Protein AF-A0A4R8K0I7-F1 (afdb_monomer)

pLDDT: mean 84.01, std 13.94, range [36.56, 98.25]

Secondary structure (DSSP, 8-state):
-TTHHHHHHHHHHHIIIIIGGGT-EEEETTEEEEEETTEEEEEEEEEEEETTEEEEEEEEEEEE-STT--PPPTT---TT--SSSEEEEEEEEETS--HHHHHHIIIIIHHHHHHT-SHHHHHHHHHH-GGGTHHHH-SSHHHHHHHHHHHHHHTT-HHHHHHHHHHHHHHHTT--SHHHHHHHHHHHHHHHHHHHHHHHHHHTTSS--HHHHHHTT----HHHHTTHHHHHHHHHHHHHH---TTTSTTHHHHHHHHHHHHTS--TTHHHH--HHHHHHHHHHH-HHHHHHHHHS-HHHHHHHHHHHHHHHHHHHHHHHHHHHHHTS-GGGS--SHHHHHHHHHHHHHHHT-HHHHHHHHHHTHHHHHHHHHHHHHHHHHTTT-

Foldseek 3Di:
DVLVVVLLVVVVVLCVPQVVVVVWDPPDSFWTWDDDQQKIKIWGWDWDQDPNKIKIKIWIKIFTPAPPGPDDDPPRPDPPPPLQIATLDMDMDIRSPCPVNSVCCRPPVVVVCSCLVALVSLLVVCVVPVVCNCSRGNVPPLSSLLSNLSSCQLQLVPVSSLVSLVVSLVVLVPPPDPSSVVSNVRSVVSNVVSVVVVVVVVVVVPVDDPVVVLLVPQPDDPLCVVCSVLLSQLLVSCLSNVDQCLVVQCVSVLVSSVVSCLVAPAQCPLVSDDLVSNVSSSCSNDVCNVVSLVVDDPVVNVVSSVVNVVSSVLLSLLSVLLVVLVVDDPVPRDDDLVSSLVVQLVVCVVVV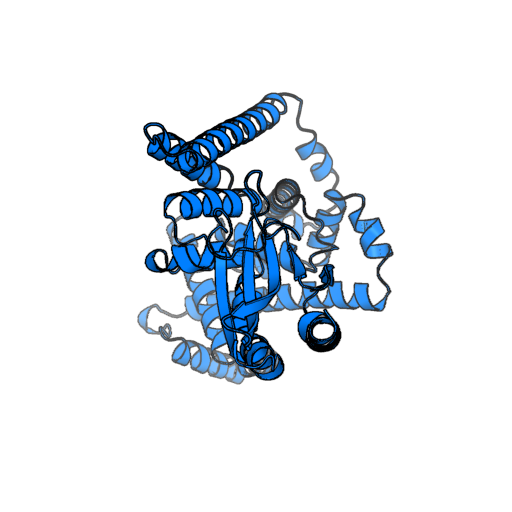VVVSNVVSVVCDSVSSVSSVVSNVSHVVNVVVD

Solvent-accessible surface area (backbone atoms only — not comparable to full-atom values): 20894 Å² total; per-residue (Å²): 115,82,77,51,57,63,52,39,52,52,49,50,54,42,41,65,69,69,35,35,88,73,58,34,41,77,78,46,82,43,32,32,38,28,78,43,78,51,31,34,37,35,45,36,55,46,78,48,72,58,93,91,37,40,32,28,32,40,33,35,34,43,20,41,70,53,100,65,54,46,55,77,47,100,84,57,84,56,92,83,65,60,70,44,21,23,76,74,45,76,36,69,28,80,73,50,56,54,65,62,34,53,50,47,37,61,76,61,49,42,60,58,54,57,65,50,56,39,38,62,50,41,50,55,48,30,71,76,39,60,93,55,27,43,70,72,34,11,77,49,72,66,37,19,43,45,43,48,17,47,31,30,41,56,74,51,41,48,72,61,13,40,52,34,17,51,51,44,22,62,76,21,69,80,46,85,49,70,64,42,39,52,53,18,52,50,23,47,52,48,42,52,50,53,49,50,49,52,47,53,56,52,62,52,66,74,49,80,71,59,71,59,60,62,55,79,68,58,90,63,53,82,71,46,52,80,39,45,69,59,54,54,48,42,48,51,48,45,62,63,53,71,61,60,56,77,81,56,45,50,58,57,53,52,53,47,49,51,62,54,38,73,77,64,41,52,92,69,50,52,75,58,62,50,65,68,58,51,52,55,52,50,44,72,70,34,76,61,42,55,58,50,52,68,67,40,54,74,65,59,42,50,50,45,50,50,53,41,45,49,57,46,51,50,50,30,47,28,46,51,53,16,52,57,48,65,70,40,57,81,92,70,43,64,86,46,47,66,48,38,38,56,49,49,46,54,52,23,62,78,67,69,38,57,74,60,35,56,52,40,61,74,51,39,63,59,45,24,49,50,20,53,52,39,34,54,48,43,56,56,43,70,74,77,111

Structure (mmCIF, N/CA/C/O backbone):
data_AF-A0A4R8K0I7-F1
#
_entry.id   AF-A0A4R8K0I7-F1
#
loop_
_atom_site.group_PDB
_atom_site.id
_atom_site.type_symbol
_atom_site.label_atom_id
_atom_site.label_alt_id
_atom_site.label_comp_id
_atom_site.label_asym_id
_atom_site.label_entity_id
_atom_site.label_seq_id
_atom_site.pdbx_PDB_ins_code
_atom_site.Cartn_x
_atom_site.Cartn_y
_atom_site.Cartn_z
_atom_site.occupancy
_atom_site.B_iso_or_equiv
_atom_site.auth_seq_id
_atom_site.auth_comp_id
_atom_site.auth_asym_id
_atom_site.auth_atom_id
_atom_site.pdbx_PDB_model_num
ATOM 1 N N . MET A 1 1 ? 31.814 -2.895 -28.040 1.00 58.69 1 MET A N 1
ATOM 2 C CA . MET A 1 1 ? 30.416 -3.329 -28.285 1.00 58.69 1 MET A CA 1
ATOM 3 C C . MET A 1 1 ? 30.218 -4.837 -28.168 1.00 58.69 1 MET A C 1
ATOM 5 O O . MET A 1 1 ? 29.207 -5.233 -27.609 1.00 58.69 1 MET A O 1
ATOM 9 N N . GLU A 1 2 ? 31.138 -5.688 -28.639 1.00 65.88 2 GLU A N 1
ATOM 10 C CA . GLU A 1 2 ? 30.948 -7.155 -28.600 1.00 65.88 2 GLU A CA 1
ATOM 11 C C . GLU A 1 2 ? 30.754 -7.736 -27.183 1.00 65.88 2 GLU A C 1
ATOM 13 O O . GLU A 1 2 ? 29.979 -8.673 -27.011 1.00 65.88 2 GLU A O 1
ATOM 18 N N . LEU A 1 3 ? 31.350 -7.120 -26.154 1.00 66.12 3 LEU A N 1
ATOM 19 C CA . LEU A 1 3 ? 31.204 -7.534 -24.749 1.00 66.12 3 LEU A CA 1
ATOM 20 C C . LEU A 1 3 ? 29.861 -7.151 -24.093 1.00 66.12 3 LEU A C 1
ATOM 22 O O . LEU A 1 3 ? 29.540 -7.685 -23.037 1.00 66.12 3 LEU A O 1
ATOM 26 N N . LEU A 1 4 ? 29.051 -6.266 -24.693 1.00 77.62 4 LEU A N 1
ATOM 27 C CA . LEU A 1 4 ? 27.760 -5.856 -24.110 1.00 77.62 4 LEU A CA 1
ATOM 28 C C . LEU A 1 4 ? 26.647 -6.885 -24.346 1.00 77.62 4 LEU A C 1
ATOM 30 O O . LEU A 1 4 ? 25.748 -7.034 -23.523 1.00 77.62 4 LEU A O 1
ATOM 34 N N . ASN A 1 5 ? 26.703 -7.616 -25.460 1.00 85.06 5 ASN A N 1
ATOM 35 C CA . ASN A 1 5 ? 25.632 -8.528 -25.863 1.00 85.06 5 ASN A CA 1
ATOM 36 C C . ASN A 1 5 ? 25.419 -9.693 -24.863 1.00 85.06 5 ASN A C 1
ATOM 38 O O . ASN A 1 5 ? 24.269 -9.962 -24.505 1.00 85.06 5 ASN A O 1
ATOM 42 N N . PRO A 1 6 ? 26.471 -10.349 -24.327 1.00 90.25 6 PRO A N 1
ATOM 43 C CA . PRO A 1 6 ? 26.304 -11.375 -23.296 1.00 90.25 6 PRO A CA 1
ATOM 44 C C . PRO A 1 6 ? 25.665 -10.840 -22.007 1.00 90.25 6 PRO A C 1
ATOM 46 O O . PRO A 1 6 ? 24.747 -11.467 -21.482 1.00 90.25 6 PRO A O 1
ATOM 49 N N . THR A 1 7 ? 26.095 -9.671 -21.527 1.00 90.69 7 THR A N 1
ATOM 50 C CA . THR A 1 7 ? 25.579 -9.049 -20.295 1.00 90.69 7 THR A CA 1
ATOM 51 C C . THR A 1 7 ? 24.095 -8.713 -20.415 1.00 90.69 7 THR A C 1
ATOM 53 O O . THR A 1 7 ? 23.308 -9.054 -19.533 1.00 90.69 7 THR A O 1
ATOM 56 N N . LEU A 1 8 ? 23.692 -8.135 -21.550 1.00 92.38 8 LEU A N 1
ATOM 57 C CA . LEU A 1 8 ? 22.292 -7.832 -21.850 1.00 92.38 8 LEU A CA 1
ATOM 58 C C . LEU A 1 8 ? 21.415 -9.090 -21.883 1.00 92.38 8 LEU A C 1
ATOM 60 O O . LEU A 1 8 ? 20.317 -9.098 -21.330 1.00 92.38 8 LEU A O 1
ATOM 64 N N . LYS A 1 9 ? 21.907 -10.181 -22.484 1.00 95.00 9 LYS A N 1
ATOM 65 C CA . LYS A 1 9 ? 21.195 -11.469 -22.500 1.00 95.00 9 LYS A CA 1
ATOM 66 C C . LYS A 1 9 ? 21.040 -12.065 -21.102 1.00 95.00 9 LYS A C 1
ATOM 68 O O . LYS A 1 9 ? 19.982 -12.613 -20.798 1.00 95.00 9 LYS A O 1
ATOM 73 N N . ILE A 1 10 ? 22.068 -11.957 -20.257 1.00 95.62 10 ILE A N 1
ATOM 74 C CA . ILE A 1 10 ? 22.006 -12.415 -18.861 1.00 95.62 10 ILE A CA 1
ATOM 75 C C . ILE A 1 10 ? 20.946 -11.621 -18.096 1.00 95.62 10 ILE A C 1
ATOM 77 O O . ILE A 1 10 ? 20.117 -12.227 -17.420 1.00 95.62 10 ILE A O 1
ATOM 81 N N . PHE A 1 11 ? 20.931 -10.294 -18.239 1.00 95.88 11 PHE A N 1
ATOM 82 C CA . PHE A 1 11 ? 19.947 -9.443 -17.578 1.00 95.88 11 PHE A CA 1
ATOM 83 C C . PHE A 1 11 ? 18.517 -9.728 -18.050 1.00 95.88 11 PHE A C 1
ATOM 85 O O . PHE A 1 11 ? 17.647 -9.974 -17.223 1.00 95.88 11 PHE A O 1
ATOM 92 N N . ALA A 1 12 ? 18.276 -9.813 -19.360 1.00 97.25 12 ALA A N 1
ATOM 93 C CA . ALA A 1 12 ? 16.958 -10.172 -19.888 1.00 97.25 12 ALA A CA 1
ATOM 94 C C . ALA A 1 12 ? 16.492 -11.557 -19.395 1.00 97.25 12 ALA A C 1
ATOM 96 O O . ALA A 1 12 ? 15.339 -11.731 -19.003 1.00 97.25 12 ALA A O 1
ATOM 97 N N . GLY A 1 13 ? 17.397 -12.542 -19.357 1.00 97.62 13 GLY A N 1
ATOM 98 C CA . GLY A 1 13 ? 17.107 -13.869 -18.812 1.00 97.62 13 GLY A CA 1
ATOM 99 C C . GLY A 1 13 ? 16.804 -13.858 -17.311 1.00 97.62 13 GLY A C 1
ATOM 100 O O . GLY A 1 13 ? 15.969 -14.632 -16.853 1.00 97.62 13 GLY A O 1
ATOM 101 N N . TYR A 1 14 ? 17.457 -12.982 -16.548 1.00 97.69 14 TYR A N 1
ATOM 102 C CA . TYR A 1 14 ? 17.151 -12.751 -15.139 1.00 97.69 14 TYR A CA 1
ATOM 103 C C . TYR A 1 14 ? 15.762 -12.138 -14.951 1.00 97.69 14 TYR A C 1
ATOM 105 O O . TYR A 1 14 ? 14.971 -12.672 -14.183 1.00 97.69 14 TYR A O 1
ATOM 113 N N . VAL A 1 15 ? 15.430 -11.085 -15.702 1.00 97.50 15 VAL A N 1
ATOM 114 C CA . VAL A 1 15 ? 14.114 -10.432 -15.631 1.00 97.50 15 VAL A CA 1
ATOM 115 C C . VAL A 1 15 ? 12.999 -11.440 -15.906 1.00 97.50 15 VAL A C 1
ATOM 117 O O . VAL A 1 15 ? 12.065 -11.547 -15.118 1.00 97.50 15 VAL A O 1
ATOM 120 N N . ASN A 1 16 ? 13.137 -12.242 -16.963 1.00 97.38 16 ASN A N 1
ATOM 121 C CA . ASN A 1 16 ? 12.117 -13.216 -17.351 1.00 97.38 16 ASN A CA 1
ATOM 122 C C . ASN A 1 16 ? 11.940 -14.366 -16.349 1.00 97.38 16 ASN A C 1
ATOM 124 O O . ASN A 1 16 ? 10.838 -14.890 -16.232 1.00 97.38 16 ASN A O 1
ATOM 128 N N . ARG A 1 17 ? 13.010 -14.797 -15.668 1.00 97.19 17 ARG A N 1
ATOM 129 C CA . ARG A 1 17 ? 12.948 -15.928 -14.726 1.00 97.19 17 ARG A CA 1
ATOM 130 C C . ARG A 1 17 ? 12.601 -15.502 -13.308 1.00 97.19 17 ARG A C 1
ATOM 132 O O . ARG A 1 17 ? 11.784 -16.153 -12.676 1.00 97.19 17 ARG A O 1
ATOM 139 N N . GLU A 1 18 ? 13.221 -14.430 -12.828 1.00 96.56 18 GLU A N 1
ATOM 140 C CA . GLU A 1 18 ? 13.172 -14.047 -11.416 1.00 96.56 18 GLU A CA 1
ATOM 141 C C . GLU A 1 18 ? 12.197 -12.899 -11.159 1.00 96.56 18 GLU A C 1
ATOM 143 O O . GLU A 1 18 ? 11.492 -12.912 -10.155 1.00 96.56 18 GLU A O 1
ATOM 148 N N . LEU A 1 19 ? 12.132 -11.897 -12.047 1.00 96.94 19 LEU A N 1
ATOM 149 C CA . LEU A 1 19 ? 11.340 -10.687 -11.789 1.00 96.94 19 LEU A CA 1
ATOM 150 C C . LEU A 1 19 ? 9.926 -10.726 -12.384 1.00 96.94 19 LEU A C 1
ATOM 152 O O . LEU A 1 19 ? 9.040 -10.033 -11.882 1.00 96.94 19 LEU A O 1
ATOM 156 N N . ALA A 1 20 ? 9.696 -11.524 -13.429 1.00 96.31 20 ALA A N 1
ATOM 157 C CA . ALA A 1 20 ? 8.406 -11.601 -14.116 1.00 96.31 20 ALA A CA 1
ATOM 158 C C . ALA A 1 20 ? 7.260 -12.024 -13.181 1.00 96.31 20 ALA A C 1
ATOM 160 O O . ALA A 1 20 ? 6.165 -11.476 -13.274 1.00 96.31 20 ALA A O 1
ATOM 161 N N . GLN A 1 21 ? 7.531 -12.915 -12.219 1.00 95.75 21 GLN A N 1
ATOM 162 C CA . GLN A 1 21 ? 6.566 -13.337 -11.191 1.00 95.75 21 GLN A CA 1
ATOM 163 C C . GLN A 1 21 ? 6.090 -12.188 -10.279 1.00 95.75 21 GLN A C 1
ATOM 165 O O . GLN A 1 21 ? 5.072 -12.311 -9.609 1.00 95.75 21 GLN A O 1
ATOM 170 N N . TYR A 1 22 ? 6.812 -11.063 -10.261 1.00 94.44 22 TYR A N 1
ATOM 171 C CA . TYR A 1 22 ? 6.472 -9.861 -9.497 1.00 94.44 22 TYR A CA 1
ATOM 172 C C . TYR A 1 22 ? 6.014 -8.703 -10.395 1.00 94.44 22 TYR A C 1
ATOM 174 O O . TYR A 1 22 ? 6.084 -7.539 -9.985 1.00 94.44 22 TYR A O 1
ATOM 182 N N . ASN A 1 23 ? 5.568 -9.013 -11.618 1.00 95.19 23 ASN A N 1
ATOM 183 C CA . ASN A 1 23 ? 5.068 -8.070 -12.623 1.00 95.19 23 ASN A CA 1
ATOM 184 C C . ASN A 1 23 ? 6.106 -7.064 -13.149 1.00 95.19 23 ASN A C 1
ATOM 186 O O . ASN A 1 23 ? 5.740 -6.004 -13.662 1.00 95.19 23 ASN A O 1
ATOM 190 N N . PHE A 1 24 ? 7.402 -7.371 -13.052 1.00 96.38 24 PHE A N 1
ATOM 191 C CA . PHE A 1 24 ? 8.411 -6.582 -13.758 1.00 96.38 24 PHE A CA 1
ATOM 192 C C . PHE A 1 24 ? 8.428 -6.941 -15.240 1.00 96.38 24 PHE A C 1
ATOM 194 O O . PHE A 1 24 ? 8.442 -8.109 -15.624 1.00 96.38 24 PHE A O 1
ATOM 201 N N . THR A 1 25 ? 8.513 -5.912 -16.072 1.00 94.62 25 THR A N 1
ATOM 202 C CA . THR A 1 25 ? 8.636 -6.028 -17.522 1.00 94.62 25 THR A CA 1
ATOM 203 C C . THR A 1 25 ? 9.883 -5.300 -17.991 1.00 94.62 25 THR A C 1
ATOM 205 O O . THR A 1 25 ? 10.268 -4.270 -17.439 1.00 94.62 25 THR A O 1
ATOM 208 N N . LEU A 1 26 ? 10.546 -5.848 -19.007 1.00 95.19 26 LEU A N 1
ATOM 209 C CA . LEU A 1 26 ? 11.719 -5.219 -19.597 1.00 95.19 26 LEU A CA 1
ATOM 210 C C . LEU A 1 26 ? 11.278 -4.018 -20.453 1.00 95.19 26 LEU A C 1
ATOM 212 O O . LEU A 1 26 ? 10.683 -4.198 -21.513 1.00 95.19 26 LEU A O 1
ATOM 216 N N . ILE A 1 27 ? 11.572 -2.801 -19.994 1.00 92.25 27 ILE A N 1
ATOM 217 C CA . ILE A 1 27 ? 11.232 -1.539 -20.674 1.00 92.25 27 ILE A CA 1
ATOM 218 C C . ILE A 1 27 ? 12.315 -1.149 -21.682 1.00 92.25 27 ILE A C 1
ATOM 220 O O . ILE A 1 27 ? 12.036 -0.604 -22.748 1.00 92.25 27 ILE A O 1
ATOM 224 N N . SER A 1 28 ? 13.570 -1.441 -21.354 1.00 90.81 28 SER A N 1
ATOM 225 C CA . SER A 1 28 ? 14.714 -1.287 -22.250 1.00 90.81 28 SER A CA 1
ATOM 226 C C . SER A 1 28 ? 15.719 -2.408 -21.983 1.00 90.81 28 SER A C 1
ATOM 228 O O . SER A 1 28 ? 15.615 -3.072 -20.953 1.00 90.81 28 SER A O 1
ATOM 230 N N . PRO A 1 29 ? 16.739 -2.615 -22.837 1.00 92.69 29 PRO A N 1
ATOM 231 C CA . PRO A 1 29 ? 17.750 -3.648 -22.603 1.00 92.69 29 PRO A CA 1
ATOM 232 C C . PRO A 1 29 ? 18.436 -3.571 -21.229 1.00 92.69 29 PRO A C 1
ATOM 234 O O . PRO A 1 29 ? 18.967 -4.573 -20.761 1.00 92.69 29 PRO A O 1
ATOM 237 N N . TYR A 1 30 ? 18.412 -2.402 -20.585 1.00 91.25 30 TYR A N 1
ATOM 238 C CA . TYR A 1 30 ? 19.057 -2.145 -19.301 1.00 91.25 30 TYR A CA 1
ATOM 239 C C . TYR A 1 30 ? 18.069 -1.958 -18.151 1.00 91.25 30 TYR A C 1
ATOM 241 O O . TYR A 1 30 ? 18.500 -1.836 -17.011 1.00 91.25 30 TYR A O 1
ATOM 249 N N . LEU A 1 31 ? 16.763 -1.908 -18.418 1.00 92.25 31 LEU A N 1
ATOM 250 C CA . LEU A 1 31 ? 15.778 -1.504 -17.424 1.00 92.25 31 LEU A CA 1
ATOM 251 C C . LEU A 1 31 ? 14.581 -2.445 -17.404 1.00 92.25 31 LEU A C 1
ATOM 253 O O . LEU A 1 31 ? 13.873 -2.568 -18.405 1.00 92.25 31 LEU A O 1
ATOM 257 N N . ALA A 1 32 ? 14.322 -3.033 -16.240 1.00 94.81 32 ALA A N 1
ATOM 258 C CA . ALA A 1 32 ? 13.058 -3.683 -15.936 1.00 94.81 32 ALA A CA 1
ATOM 259 C C . ALA A 1 32 ? 12.262 -2.834 -14.945 1.00 94.81 32 ALA A C 1
ATOM 261 O O . ALA A 1 32 ? 12.813 -2.433 -13.923 1.00 94.81 32 ALA A O 1
ATOM 262 N N . GLU A 1 33 ? 10.982 -2.589 -15.221 1.00 93.81 33 GLU A N 1
ATOM 263 C CA . GLU A 1 33 ? 10.079 -1.857 -14.327 1.00 93.81 33 GLU A CA 1
ATOM 264 C C . GLU A 1 33 ? 8.818 -2.662 -14.020 1.00 93.81 33 GLU A C 1
ATOM 266 O O . GLU A 1 33 ? 8.283 -3.359 -14.885 1.00 93.81 33 GLU A O 1
ATOM 271 N N . ARG A 1 34 ? 8.291 -2.472 -12.812 1.00 93.94 34 ARG A N 1
ATOM 272 C CA . ARG A 1 34 ? 6.885 -2.704 -12.480 1.00 93.94 34 ARG A CA 1
ATOM 273 C C . ARG A 1 34 ? 6.229 -1.390 -12.068 1.00 93.94 34 ARG A C 1
ATOM 275 O O . ARG A 1 34 ? 6.908 -0.455 -11.634 1.00 93.94 34 ARG A O 1
ATOM 282 N N . ARG A 1 35 ? 4.908 -1.312 -12.202 1.00 91.50 35 ARG A N 1
ATOM 283 C CA . ARG A 1 35 ? 4.129 -0.104 -11.907 1.00 91.50 35 ARG A CA 1
ATOM 284 C C . ARG A 1 35 ? 2.991 -0.429 -10.954 1.00 91.50 35 ARG A C 1
ATOM 286 O O . ARG A 1 35 ? 2.333 -1.450 -11.121 1.00 91.50 35 ARG A O 1
ATOM 293 N N . ALA A 1 36 ? 2.764 0.466 -10.008 1.00 87.38 36 ALA A N 1
ATOM 294 C CA . ALA A 1 36 ? 1.598 0.505 -9.141 1.00 87.38 36 ALA A CA 1
ATOM 295 C C . ALA A 1 36 ? 1.078 1.958 -9.085 1.00 87.38 36 ALA A C 1
ATOM 297 O O . ALA A 1 36 ? 1.783 2.881 -9.510 1.00 87.38 36 ALA A O 1
ATOM 298 N N . PRO A 1 37 ? -0.152 2.204 -8.612 1.00 85.69 37 PRO A N 1
ATOM 299 C CA . PRO A 1 37 ? -0.655 3.564 -8.437 1.00 85.69 37 PRO A CA 1
ATOM 300 C C . PRO A 1 37 ? 0.305 4.420 -7.595 1.00 85.69 37 PRO A C 1
ATOM 302 O O . PRO A 1 37 ? 0.719 4.019 -6.508 1.00 85.69 37 PRO A O 1
ATOM 305 N N . GLY A 1 38 ? 0.704 5.578 -8.126 1.00 85.94 38 GLY A N 1
ATOM 306 C CA . GLY A 1 38 ? 1.605 6.526 -7.458 1.00 85.94 38 GLY A CA 1
ATOM 307 C C . GLY A 1 38 ? 3.093 6.154 -7.459 1.00 85.94 38 GLY A C 1
ATOM 308 O O . GLY A 1 38 ? 3.913 6.973 -7.040 1.00 85.94 38 GLY A O 1
ATOM 309 N N . ILE A 1 39 ? 3.480 4.960 -7.928 1.00 91.56 39 ILE A N 1
ATOM 310 C CA . ILE A 1 39 ? 4.868 4.488 -7.835 1.00 91.56 39 ILE A CA 1
ATOM 311 C C . ILE A 1 39 ? 5.291 3.556 -8.981 1.00 91.56 39 ILE A C 1
ATOM 313 O O . ILE A 1 39 ? 4.576 2.657 -9.422 1.00 91.56 39 ILE A O 1
ATOM 317 N N . ARG A 1 40 ? 6.525 3.735 -9.447 1.00 90.81 40 ARG A N 1
ATOM 318 C CA . ARG A 1 40 ? 7.248 2.818 -10.333 1.00 90.81 40 ARG A CA 1
ATOM 319 C C . ARG A 1 40 ? 8.422 2.249 -9.577 1.00 90.81 40 ARG A C 1
ATOM 321 O O . ARG A 1 40 ? 9.108 2.967 -8.858 1.00 90.81 40 ARG A O 1
ATOM 328 N N . GLN A 1 41 ? 8.692 0.975 -9.777 1.00 92.31 41 GLN A N 1
ATOM 329 C CA . GLN A 1 41 ? 9.878 0.349 -9.222 1.00 92.31 41 GLN A CA 1
ATOM 330 C C . GLN A 1 41 ? 10.653 -0.315 -10.327 1.00 92.31 41 GLN A C 1
ATOM 332 O O . GLN A 1 41 ? 10.058 -0.905 -11.230 1.00 92.31 41 GLN A O 1
ATOM 337 N N . GLY A 1 42 ? 11.973 -0.238 -10.253 1.00 92.25 42 GLY A N 1
ATOM 338 C CA . GLY A 1 42 ? 12.804 -0.773 -11.311 1.00 92.25 42 GLY A CA 1
ATOM 339 C C . GLY A 1 42 ? 14.085 -1.413 -10.831 1.00 92.25 42 GLY A C 1
ATOM 340 O O . GLY A 1 42 ? 14.602 -1.132 -9.749 1.00 92.25 42 GLY A O 1
ATOM 341 N N . VAL A 1 43 ? 14.586 -2.289 -11.694 1.00 93.44 43 VAL A N 1
ATOM 342 C CA . VAL A 1 43 ? 15.915 -2.878 -11.625 1.00 93.44 43 VAL A CA 1
ATOM 343 C C . VAL A 1 43 ? 16.675 -2.402 -12.855 1.00 93.44 43 VAL A C 1
ATOM 345 O O . VAL A 1 43 ? 16.271 -2.667 -13.988 1.00 93.44 43 VAL A O 1
ATOM 348 N N . LEU A 1 44 ? 17.761 -1.673 -12.625 1.00 91.75 44 LEU A N 1
ATOM 349 C CA . LEU A 1 44 ? 18.561 -1.014 -13.647 1.00 91.75 44 LEU A CA 1
ATOM 350 C C . LEU A 1 44 ? 19.952 -1.645 -13.725 1.00 91.75 44 LEU A C 1
ATOM 352 O O . LEU A 1 44 ? 20.690 -1.657 -12.740 1.00 91.75 44 LEU A O 1
ATOM 356 N N . LEU A 1 45 ? 20.330 -2.098 -14.914 1.00 92.12 45 LEU A N 1
ATOM 357 C CA . LEU A 1 45 ? 21.676 -2.530 -15.262 1.00 92.12 45 LEU A CA 1
ATOM 358 C C . LEU A 1 45 ? 22.512 -1.333 -15.745 1.00 92.12 45 LEU A C 1
ATOM 360 O O . LEU A 1 45 ? 22.220 -0.737 -16.776 1.00 92.12 45 LEU A O 1
ATOM 364 N N . GLY A 1 46 ? 23.596 -1.029 -15.039 1.00 89.31 46 GLY A N 1
ATOM 365 C CA . GLY A 1 46 ? 24.675 -0.159 -15.501 1.00 89.31 46 GLY A CA 1
ATOM 366 C C . GLY A 1 46 ? 25.852 -0.974 -16.033 1.00 89.31 46 GLY A C 1
ATOM 367 O O . GLY A 1 46 ? 26.213 -2.002 -15.454 1.00 89.31 46 GLY A O 1
ATOM 368 N N . VAL A 1 47 ? 26.457 -0.511 -17.126 1.00 88.12 47 VAL A N 1
ATOM 369 C CA . VAL A 1 47 ? 27.686 -1.081 -17.687 1.00 88.12 47 VAL A CA 1
ATOM 370 C C . VAL A 1 47 ? 28.632 0.064 -18.011 1.00 88.12 47 VAL A C 1
ATOM 372 O O . VAL A 1 47 ? 28.375 0.825 -18.937 1.00 88.12 47 VAL A O 1
ATOM 375 N N . ASP A 1 48 ? 29.734 0.134 -17.277 1.00 86.69 48 ASP A N 1
ATOM 376 C CA . ASP A 1 48 ? 30.762 1.158 -17.428 1.00 86.69 48 ASP A CA 1
ATOM 377 C C . ASP A 1 48 ? 32.103 0.510 -17.781 1.00 86.69 48 ASP A C 1
ATOM 379 O O . ASP A 1 48 ? 32.335 -0.671 -17.512 1.00 86.69 48 ASP A O 1
ATOM 383 N N . VAL A 1 49 ? 33.006 1.276 -18.391 1.00 86.12 49 VAL A N 1
ATOM 384 C CA . VAL A 1 49 ? 34.390 0.847 -18.633 1.00 86.12 49 VAL A CA 1
ATOM 385 C C . VAL A 1 49 ? 35.314 1.820 -17.922 1.00 86.12 49 VAL A C 1
ATOM 387 O O . VAL A 1 49 ? 35.403 2.986 -18.301 1.00 86.12 49 VAL A O 1
ATOM 390 N N . VAL A 1 50 ? 35.998 1.342 -16.886 1.00 86.81 50 VAL A N 1
ATOM 391 C CA . VAL A 1 50 ? 36.913 2.146 -16.071 1.00 86.81 50 VAL A CA 1
ATOM 392 C C . VAL A 1 50 ? 38.307 1.554 -16.202 1.00 86.81 50 VAL A C 1
ATOM 394 O O . VAL A 1 50 ? 38.531 0.416 -15.799 1.00 86.81 50 VAL A O 1
ATOM 397 N N . ALA A 1 51 ? 39.240 2.322 -16.775 1.00 90.19 51 ALA A N 1
ATOM 398 C CA . ALA A 1 51 ? 40.621 1.886 -17.015 1.00 90.19 51 ALA A CA 1
ATOM 399 C C . ALA A 1 51 ? 40.704 0.514 -17.724 1.00 90.19 51 ALA A C 1
ATOM 401 O O . ALA A 1 51 ? 41.377 -0.398 -17.252 1.00 90.19 51 ALA A O 1
ATOM 402 N N . ASP A 1 52 ? 39.960 0.365 -18.827 1.00 88.38 52 ASP A N 1
ATOM 403 C CA . ASP A 1 52 ? 39.838 -0.864 -19.633 1.00 88.38 52 ASP A CA 1
ATOM 404 C C . ASP A 1 52 ? 39.217 -2.079 -18.916 1.00 88.38 52 ASP A C 1
ATOM 406 O O . ASP A 1 52 ? 39.127 -3.167 -19.488 1.00 88.38 52 ASP A O 1
ATOM 410 N N . VAL A 1 53 ? 38.711 -1.903 -17.693 1.00 86.69 53 VAL A N 1
ATOM 411 C CA . VAL A 1 53 ? 37.951 -2.926 -16.970 1.00 86.69 53 VAL A CA 1
ATOM 412 C C . VAL A 1 53 ? 36.460 -2.655 -17.121 1.00 86.69 53 VAL A C 1
ATOM 414 O O . VAL A 1 53 ? 35.977 -1.565 -16.819 1.00 86.69 53 VAL A O 1
ATOM 417 N N . VAL A 1 54 ? 35.713 -3.665 -17.577 1.00 86.50 54 VAL A N 1
ATOM 418 C CA . VAL A 1 54 ? 34.247 -3.604 -17.614 1.00 86.50 54 VAL A CA 1
ATOM 419 C C . VAL A 1 54 ? 33.706 -3.750 -16.194 1.00 86.50 54 VAL A C 1
ATOM 421 O O . VAL A 1 54 ? 33.934 -4.763 -15.523 1.00 86.50 54 VAL A O 1
ATOM 424 N N . CYS A 1 55 ? 32.954 -2.749 -15.764 1.00 88.38 55 CYS A N 1
ATOM 425 C CA . CYS A 1 55 ? 32.238 -2.704 -14.503 1.00 88.38 55 CYS A CA 1
ATOM 426 C C . CYS A 1 55 ? 30.749 -2.868 -14.789 1.00 88.38 55 CYS A C 1
ATOM 428 O O . CYS A 1 55 ? 30.176 -2.136 -15.593 1.00 88.38 55 CYS A O 1
ATOM 430 N N . THR A 1 56 ? 30.106 -3.823 -14.128 1.00 89.50 56 THR A N 1
ATOM 431 C CA . THR A 1 56 ? 28.650 -3.986 -14.205 1.00 89.50 56 THR A CA 1
ATOM 432 C C . THR A 1 56 ? 28.046 -3.677 -12.854 1.00 89.50 56 THR A C 1
ATOM 434 O O . THR A 1 56 ? 28.511 -4.212 -11.846 1.00 89.50 56 THR A O 1
ATOM 437 N N . ALA A 1 57 ? 27.002 -2.859 -12.830 1.00 90.25 57 ALA A N 1
ATOM 438 C CA . ALA A 1 57 ? 26.253 -2.544 -11.627 1.00 90.25 57 ALA A CA 1
ATOM 439 C C . ALA A 1 57 ? 24.771 -2.849 -11.826 1.00 90.25 57 ALA A C 1
ATOM 441 O O . ALA A 1 57 ? 24.234 -2.652 -12.910 1.00 90.25 57 ALA A O 1
ATOM 442 N N . VAL A 1 58 ? 24.098 -3.303 -10.776 1.00 91.12 58 VAL A N 1
ATOM 443 C CA . VAL A 1 58 ? 22.645 -3.435 -10.740 1.00 91.12 58 VAL A CA 1
ATOM 444 C C . VAL A 1 58 ? 22.116 -2.564 -9.621 1.00 91.12 58 VAL A C 1
ATOM 446 O O . VAL A 1 58 ? 22.613 -2.612 -8.495 1.00 91.12 58 VAL A O 1
ATOM 449 N N . ARG A 1 59 ? 21.123 -1.746 -9.944 1.00 89.62 59 ARG A N 1
ATOM 450 C CA . ARG A 1 59 ? 20.506 -0.801 -9.021 1.00 89.62 59 ARG A CA 1
ATOM 451 C C . ARG A 1 59 ? 19.024 -1.083 -8.917 1.00 89.62 59 ARG A C 1
ATOM 453 O O . ARG A 1 59 ? 18.395 -1.426 -9.912 1.00 89.62 59 ARG A O 1
ATOM 460 N N . THR A 1 60 ? 18.481 -0.926 -7.722 1.00 90.50 60 THR A N 1
ATOM 461 C CA . THR A 1 60 ? 17.035 -0.957 -7.489 1.00 90.50 60 THR A CA 1
ATOM 462 C C . THR A 1 60 ? 16.567 0.439 -7.127 1.00 90.50 60 THR A C 1
ATOM 464 O O . THR A 1 60 ? 17.281 1.171 -6.435 1.00 90.50 60 THR A O 1
ATOM 467 N N . TYR A 1 61 ? 15.397 0.829 -7.618 1.00 89.19 61 TYR A N 1
ATOM 468 C CA . TYR A 1 61 ? 14.824 2.130 -7.304 1.00 89.19 61 TYR A CA 1
ATOM 469 C C . TYR A 1 61 ? 13.307 2.075 -7.178 1.00 89.19 61 TYR A C 1
ATOM 471 O O . TYR A 1 61 ? 12.651 1.212 -7.763 1.00 89.19 61 TYR A O 1
ATOM 479 N N . SER A 1 62 ? 12.786 3.067 -6.466 1.00 89.19 62 SER A N 1
ATOM 480 C CA . SER A 1 62 ? 11.380 3.447 -6.392 1.00 89.19 62 SER A CA 1
ATOM 481 C C . SER A 1 62 ? 11.255 4.894 -6.864 1.00 89.19 62 SER A C 1
ATOM 483 O O . SER A 1 62 ? 11.937 5.759 -6.333 1.00 89.19 62 SER A O 1
ATOM 485 N N . ALA A 1 63 ? 10.431 5.180 -7.862 1.00 89.19 63 ALA A N 1
ATOM 486 C CA . ALA A 1 63 ? 10.172 6.528 -8.364 1.00 89.19 63 ALA A CA 1
ATOM 487 C C . ALA A 1 63 ? 8.680 6.837 -8.250 1.00 89.19 63 ALA A C 1
ATOM 489 O O . ALA A 1 63 ? 7.847 5.997 -8.585 1.00 89.19 63 ALA A O 1
ATOM 490 N N . PHE A 1 64 ? 8.333 8.026 -7.774 1.00 89.31 64 PHE A N 1
ATOM 491 C CA . PHE A 1 64 ? 6.943 8.419 -7.570 1.00 89.31 64 PHE A CA 1
ATOM 492 C C . PHE A 1 64 ? 6.363 9.025 -8.849 1.00 89.31 64 PHE A C 1
ATOM 494 O O . PHE A 1 64 ? 6.987 9.878 -9.478 1.00 89.31 64 PHE A O 1
ATOM 501 N N . THR A 1 65 ? 5.163 8.602 -9.250 1.00 87.69 65 THR A N 1
ATOM 502 C CA . THR A 1 65 ? 4.557 8.999 -10.535 1.00 87.69 65 THR A CA 1
ATOM 503 C C . THR A 1 65 ? 3.849 10.353 -10.455 1.00 87.69 65 THR A C 1
ATOM 505 O O . THR A 1 65 ? 2.640 10.452 -10.681 1.00 87.69 65 THR A O 1
ATOM 508 N N . HIS A 1 66 ? 4.591 11.410 -10.137 1.00 86.06 66 HIS A N 1
ATOM 509 C CA . HIS A 1 66 ? 4.110 12.794 -10.174 1.00 86.06 66 HIS A CA 1
ATOM 510 C C . HIS A 1 66 ? 4.797 13.613 -11.274 1.00 86.06 66 HIS A C 1
ATOM 512 O O . HIS A 1 66 ? 5.600 13.125 -12.054 1.00 86.06 66 HIS A O 1
ATOM 518 N N . GLU A 1 67 ? 4.488 14.901 -11.372 1.00 75.69 67 GLU A N 1
ATOM 519 C CA . GLU A 1 67 ? 4.986 15.803 -12.422 1.00 75.69 67 GLU A CA 1
ATOM 520 C C . GLU A 1 67 ? 6.497 16.091 -12.380 1.00 75.69 67 GLU A C 1
ATOM 522 O O . GLU A 1 67 ? 7.017 16.771 -13.261 1.00 75.69 67 GLU A O 1
ATOM 527 N N . LEU A 1 68 ? 7.180 15.604 -11.346 1.00 79.31 68 LEU A N 1
ATOM 528 C CA . LEU A 1 68 ? 8.637 15.654 -11.203 1.00 79.31 68 LEU A CA 1
ATOM 529 C C . LEU A 1 68 ? 9.233 14.243 -11.255 1.00 79.31 68 LEU A C 1
ATOM 531 O O . LEU A 1 68 ? 10.375 14.072 -10.850 1.00 79.31 68 LEU A O 1
ATOM 535 N N . ASP A 1 69 ? 8.452 13.253 -11.703 1.00 74.12 69 ASP A N 1
ATOM 536 C CA . ASP A 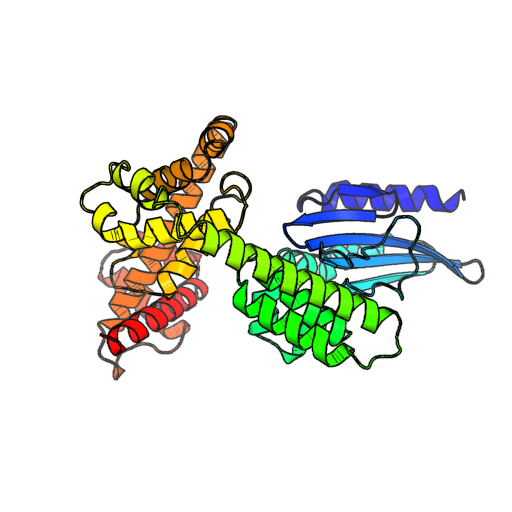1 69 ? 8.911 11.884 -11.890 1.00 74.12 69 ASP A CA 1
ATOM 537 C C . ASP A 1 69 ? 10.122 11.884 -12.825 1.00 74.12 69 ASP A C 1
ATOM 539 O O . ASP A 1 69 ? 10.031 12.155 -14.025 1.00 74.12 69 ASP A O 1
ATOM 543 N N . ASP A 1 70 ? 11.266 11.603 -12.226 1.00 63.38 70 ASP A N 1
ATOM 544 C CA . ASP A 1 70 ? 12.581 11.593 -12.835 1.00 63.38 70 ASP A CA 1
ATOM 545 C C . ASP A 1 70 ? 13.169 10.182 -12.862 1.00 63.38 70 ASP A C 1
ATOM 547 O O . ASP A 1 70 ? 14.376 10.010 -13.049 1.00 63.38 70 ASP A O 1
ATOM 551 N N . GLY A 1 71 ? 12.318 9.163 -12.670 1.00 60.22 71 GLY A N 1
ATOM 552 C CA . GLY A 1 71 ? 12.732 7.774 -12.770 1.00 60.22 71 GLY A CA 1
ATOM 553 C C . GLY A 1 71 ? 13.537 7.561 -14.058 1.00 60.22 71 GLY A C 1
ATOM 554 O O . GLY A 1 71 ? 13.194 8.144 -15.093 1.00 60.22 71 GLY A O 1
ATOM 555 N N . PRO A 1 72 ? 14.609 6.752 -14.012 1.00 59.19 72 PRO A N 1
ATOM 556 C CA . PRO A 1 72 ? 15.642 6.721 -15.037 1.00 59.19 72 PRO A CA 1
ATOM 557 C C . PRO A 1 72 ? 15.050 6.583 -16.442 1.00 59.19 72 PRO A C 1
ATOM 559 O O . PRO A 1 72 ? 14.424 5.577 -16.781 1.00 59.19 72 PRO A O 1
ATOM 562 N N . THR A 1 73 ? 15.265 7.594 -17.285 1.00 56.06 73 THR A N 1
ATOM 563 C CA . THR A 1 73 ? 15.014 7.461 -18.723 1.00 56.06 73 THR A CA 1
ATOM 564 C C . THR A 1 73 ? 16.162 6.678 -19.356 1.00 56.06 73 THR A C 1
ATOM 566 O O . THR A 1 73 ? 17.287 6.693 -18.854 1.00 56.06 73 THR A O 1
ATOM 569 N N . ALA A 1 74 ? 15.918 6.021 -20.496 1.00 43.28 74 ALA A N 1
ATOM 570 C CA . ALA A 1 74 ? 16.954 5.265 -21.214 1.00 43.28 74 ALA A CA 1
ATOM 571 C C . ALA A 1 74 ? 18.199 6.108 -21.588 1.00 43.28 74 ALA A C 1
ATOM 573 O O . ALA A 1 74 ? 19.226 5.547 -21.957 1.00 43.28 74 ALA A O 1
ATOM 574 N N . THR A 1 75 ? 18.111 7.440 -21.489 1.00 44.50 75 THR A N 1
ATOM 575 C CA . THR A 1 75 ? 19.160 8.412 -21.824 1.00 44.50 75 THR A CA 1
ATOM 576 C C . THR A 1 75 ? 19.764 9.163 -20.626 1.00 44.50 75 THR A C 1
ATOM 578 O O . THR A 1 75 ? 20.736 9.878 -20.832 1.00 44.50 75 THR A O 1
ATOM 581 N N . GLN A 1 76 ? 19.238 9.034 -19.398 1.00 48.38 76 GLN A N 1
ATOM 582 C CA . GLN A 1 76 ? 19.692 9.782 -18.198 1.00 48.38 76 GLN A CA 1
ATOM 583 C C . GLN A 1 76 ? 20.329 8.876 -17.127 1.00 48.38 76 GLN A C 1
ATOM 585 O O . GLN A 1 76 ? 20.192 9.097 -15.929 1.00 48.38 76 GLN A O 1
ATOM 590 N N . LEU A 1 77 ? 21.017 7.818 -17.553 1.00 46.53 77 LEU A N 1
ATOM 591 C CA . LEU A 1 77 ? 21.531 6.758 -16.680 1.00 46.53 77 LEU A CA 1
ATOM 592 C C . LEU A 1 77 ? 22.861 7.107 -15.983 1.00 46.53 77 LEU A C 1
ATOM 594 O O . LEU A 1 77 ? 23.765 6.276 -15.947 1.00 46.53 77 LEU A O 1
ATOM 598 N N . GLU A 1 78 ? 22.972 8.295 -15.384 1.00 46.38 78 GLU A N 1
ATOM 599 C CA . GLU A 1 78 ? 24.021 8.589 -14.400 1.00 46.38 78 GLU A CA 1
ATOM 600 C C . GLU A 1 78 ? 23.405 8.715 -13.004 1.00 46.38 78 GLU A C 1
ATOM 602 O O . GLU A 1 78 ? 22.446 9.434 -12.744 1.00 46.38 78 GLU A O 1
ATOM 607 N N . THR A 1 79 ? 23.914 7.904 -12.086 1.00 42.62 79 THR A N 1
ATOM 608 C CA . THR A 1 79 ? 23.204 7.484 -10.871 1.00 42.62 79 THR A CA 1
ATOM 609 C C . THR A 1 79 ? 23.337 8.430 -9.686 1.00 42.62 79 THR A C 1
ATOM 611 O O . THR A 1 79 ? 23.112 8.024 -8.549 1.00 42.62 79 THR A O 1
ATOM 614 N N . SER A 1 80 ? 23.706 9.680 -9.947 1.00 43.53 80 SER A N 1
ATOM 615 C CA . SER A 1 80 ? 23.695 10.770 -8.972 1.00 43.53 80 SER A CA 1
ATOM 616 C C . SER A 1 80 ? 22.415 11.608 -9.012 1.00 43.53 80 SER A C 1
ATOM 618 O O . SER A 1 80 ? 22.161 12.335 -8.057 1.00 43.53 80 SER A O 1
ATOM 620 N N . ASP A 1 81 ? 21.598 11.474 -10.063 1.00 45.03 81 ASP A N 1
ATOM 621 C CA . ASP A 1 81 ? 20.585 12.480 -10.412 1.00 45.03 81 ASP A CA 1
ATOM 622 C C . ASP A 1 81 ? 19.139 11.981 -10.264 1.00 45.03 81 ASP A C 1
ATOM 624 O O . ASP A 1 81 ? 18.223 12.564 -10.838 1.00 45.03 81 ASP A O 1
ATOM 628 N N . VAL A 1 82 ? 18.906 10.925 -9.471 1.00 50.53 82 VAL A N 1
ATOM 629 C CA . VAL A 1 82 ? 17.543 10.606 -9.019 1.00 50.53 82 VAL A CA 1
ATOM 630 C C . VAL A 1 82 ? 17.193 11.584 -7.896 1.00 50.53 82 VAL A C 1
ATOM 632 O O . VAL A 1 82 ? 17.504 11.398 -6.722 1.00 50.53 82 VAL A O 1
ATOM 635 N N . VAL A 1 83 ? 16.615 12.686 -8.323 1.00 55.03 83 VAL A N 1
ATOM 636 C CA . VAL A 1 83 ? 16.155 13.855 -7.603 1.00 55.03 83 VAL A CA 1
ATOM 637 C C . VAL A 1 83 ? 14.785 13.648 -6.931 1.00 55.03 83 VAL A C 1
ATOM 639 O O . VAL A 1 83 ? 14.556 14.237 -5.869 1.00 55.03 83 VAL A O 1
ATOM 642 N N . ALA A 1 84 ? 13.878 12.853 -7.511 1.00 56.22 84 ALA A N 1
ATOM 643 C CA . ALA A 1 84 ? 12.530 12.587 -6.990 1.00 56.22 84 ALA A CA 1
ATOM 644 C C . ALA A 1 84 ? 12.253 11.115 -6.657 1.00 56.22 84 ALA A C 1
ATOM 646 O O . ALA A 1 84 ? 11.362 10.834 -5.859 1.00 56.22 84 ALA A O 1
ATOM 647 N N . GLY A 1 85 ? 13.024 10.170 -7.187 1.00 63.09 85 GLY A N 1
ATOM 648 C CA . GLY A 1 85 ? 13.006 8.776 -6.741 1.00 63.09 85 GLY A CA 1
ATOM 649 C C . GLY A 1 85 ? 13.940 8.462 -5.563 1.00 63.09 85 GLY A C 1
ATOM 650 O O . GLY A 1 85 ? 14.682 9.293 -5.042 1.00 63.09 85 GLY A O 1
ATOM 651 N N . VAL A 1 86 ? 13.922 7.198 -5.154 1.00 75.31 86 VAL A N 1
ATOM 652 C CA . VAL A 1 86 ? 14.754 6.620 -4.104 1.00 75.31 86 VAL A CA 1
ATOM 653 C C . VAL A 1 86 ? 15.506 5.434 -4.669 1.00 75.31 86 VAL A C 1
ATOM 655 O O . VAL A 1 86 ? 14.902 4.476 -5.148 1.00 75.31 86 VAL A O 1
ATOM 658 N N . VAL A 1 87 ? 16.834 5.475 -4.588 1.00 73.38 87 VAL A N 1
ATOM 659 C CA . VAL A 1 87 ? 17.672 4.311 -4.886 1.00 73.38 87 VAL A CA 1
ATOM 660 C C . VAL A 1 87 ? 17.714 3.429 -3.643 1.00 73.38 87 VAL A C 1
ATOM 662 O O . VAL A 1 87 ? 18.304 3.801 -2.631 1.00 73.38 87 VAL A O 1
ATOM 665 N N . SER A 1 88 ? 17.089 2.258 -3.723 1.00 72.56 88 SER A N 1
ATOM 666 C CA . SER A 1 88 ? 17.004 1.310 -2.606 1.00 72.56 88 SER A CA 1
ATOM 667 C C . SER A 1 88 ? 18.293 0.500 -2.431 1.00 72.56 88 SER A C 1
ATOM 669 O O . SER A 1 88 ? 18.591 0.039 -1.334 1.00 72.56 88 SER A O 1
ATOM 671 N N . GLY A 1 89 ? 19.110 0.372 -3.482 1.00 76.69 89 GLY A N 1
ATOM 672 C CA . GLY A 1 89 ? 20.441 -0.223 -3.379 1.00 76.69 89 GLY A CA 1
ATOM 673 C C . GLY A 1 89 ? 21.187 -0.292 -4.708 1.00 76.69 89 GLY A C 1
ATOM 674 O O . GLY A 1 89 ? 20.581 -0.245 -5.779 1.00 76.69 89 GLY A O 1
ATOM 675 N N . SER A 1 90 ? 22.514 -0.412 -4.630 1.00 83.69 90 SER A N 1
ATOM 676 C CA . SER A 1 90 ? 23.418 -0.537 -5.778 1.00 83.69 90 SER A CA 1
ATOM 677 C C . SER A 1 90 ? 24.469 -1.603 -5.500 1.00 83.69 90 SER A C 1
ATOM 679 O O . SER A 1 90 ? 25.149 -1.554 -4.477 1.00 83.69 90 SER A O 1
ATOM 681 N N . LEU A 1 91 ? 24.626 -2.548 -6.424 1.00 87.94 91 LEU A N 1
ATOM 682 C CA . LEU A 1 91 ? 25.555 -3.669 -6.313 1.00 87.94 91 LEU A CA 1
ATOM 683 C C . LEU A 1 91 ? 26.397 -3.764 -7.578 1.00 87.94 91 LEU A C 1
ATOM 685 O O . LEU A 1 91 ? 25.854 -3.783 -8.677 1.00 87.94 91 LEU A O 1
ATOM 689 N N . GLY A 1 92 ? 27.719 -3.807 -7.427 1.00 88.25 92 GLY A N 1
ATOM 690 C CA . GLY A 1 92 ? 28.669 -3.785 -8.537 1.00 88.25 92 GLY A CA 1
ATOM 691 C C . GLY A 1 92 ? 29.575 -5.009 -8.570 1.00 88.25 92 GLY A C 1
ATOM 692 O O . GLY A 1 92 ? 29.824 -5.642 -7.548 1.00 88.25 92 GLY A O 1
ATOM 693 N N . SER A 1 93 ? 30.090 -5.317 -9.755 1.00 89.25 93 SER A N 1
ATOM 694 C CA . SER A 1 93 ? 31.094 -6.352 -9.989 1.00 89.25 93 SER A CA 1
ATOM 695 C C . SER A 1 93 ? 32.145 -5.845 -10.974 1.00 89.25 93 SER A C 1
ATOM 697 O O . SER A 1 93 ? 31.818 -5.198 -11.975 1.00 89.25 93 SER A O 1
ATOM 699 N N . TRP A 1 94 ? 33.408 -6.146 -10.673 1.00 87.50 94 TRP A N 1
ATOM 700 C CA . TRP A 1 94 ? 34.555 -5.873 -11.536 1.00 87.50 94 TRP A CA 1
ATOM 701 C C . TRP A 1 94 ? 34.809 -7.079 -12.442 1.00 87.50 94 TRP A C 1
ATOM 703 O O . TRP A 1 94 ? 34.755 -8.221 -11.991 1.00 87.50 94 TRP A O 1
ATOM 713 N N . GLY A 1 95 ? 35.109 -6.834 -13.718 1.00 80.56 95 GLY A N 1
ATOM 714 C CA . GLY A 1 95 ? 35.377 -7.898 -14.693 1.00 80.56 95 GLY A CA 1
ATOM 715 C C . GLY A 1 95 ? 34.132 -8.425 -15.414 1.00 80.56 95 GLY A C 1
ATOM 716 O O . GLY A 1 95 ? 34.205 -9.447 -16.090 1.00 80.56 95 GLY A O 1
ATOM 717 N N . GLY A 1 96 ? 32.997 -7.729 -15.299 1.00 75.81 96 GLY A N 1
ATOM 718 C CA . GLY A 1 96 ? 31.802 -7.971 -16.110 1.00 75.81 96 GLY A CA 1
ATOM 719 C C . GLY A 1 96 ? 30.940 -9.181 -15.728 1.00 75.81 96 GLY A C 1
ATOM 720 O O . GLY A 1 96 ? 29.967 -9.455 -16.433 1.00 75.81 96 GLY A O 1
ATOM 721 N N . ASP A 1 97 ? 31.242 -9.904 -14.641 1.00 87.88 97 ASP A N 1
ATOM 722 C CA . ASP A 1 97 ? 30.346 -10.965 -14.161 1.00 87.88 97 ASP A CA 1
ATOM 723 C C . ASP A 1 97 ? 29.138 -10.372 -13.427 1.00 87.88 97 ASP A C 1
ATOM 725 O O . ASP A 1 97 ? 29.214 -9.961 -12.265 1.00 87.88 97 ASP A O 1
ATOM 729 N N . LEU A 1 98 ? 28.006 -10.371 -14.127 1.00 91.69 98 LEU A N 1
ATOM 730 C CA . LEU A 1 98 ? 26.729 -9.853 -13.656 1.00 91.69 98 LEU A CA 1
ATOM 7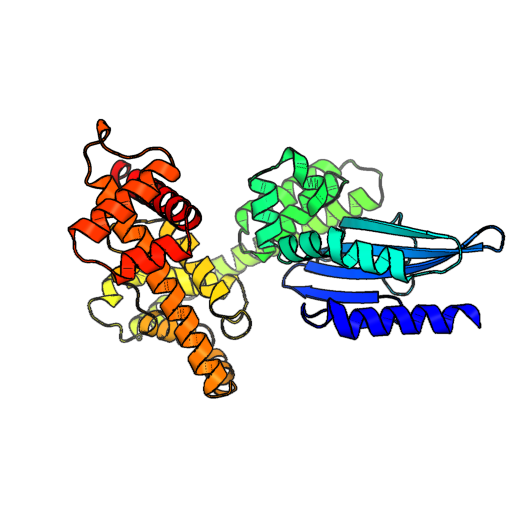31 C C . LEU A 1 98 ? 25.997 -10.815 -12.695 1.00 91.69 98 LEU A C 1
ATOM 733 O O . LEU A 1 98 ? 25.078 -10.400 -11.991 1.00 91.69 98 LEU A O 1
ATOM 737 N N . ARG A 1 99 ? 26.381 -12.098 -12.622 1.00 93.12 99 ARG A N 1
ATOM 738 C CA . ARG A 1 99 ? 25.616 -13.103 -11.857 1.00 93.12 99 ARG A CA 1
ATOM 739 C C . ARG A 1 99 ? 25.609 -12.828 -10.357 1.00 93.12 99 ARG A C 1
ATOM 741 O O . ARG A 1 99 ? 24.570 -12.984 -9.722 1.00 93.12 99 ARG A O 1
ATOM 748 N N . CYS A 1 100 ? 26.749 -12.417 -9.799 1.00 92.50 100 CYS A N 1
ATOM 749 C CA . CYS A 1 100 ? 26.858 -12.123 -8.371 1.00 92.50 100 CYS A CA 1
ATOM 750 C C . CYS A 1 100 ? 25.979 -10.919 -7.964 1.00 92.50 100 CYS A C 1
ATOM 752 O O . CYS A 1 100 ? 25.137 -11.102 -7.082 1.00 92.50 100 CYS A O 1
ATOM 754 N N . PRO A 1 101 ? 26.051 -9.748 -8.640 1.00 92.75 101 PRO A N 1
ATOM 755 C CA . PRO A 1 101 ? 25.120 -8.647 -8.391 1.00 92.75 101 PRO A CA 1
ATOM 756 C C . PRO A 1 101 ? 23.646 -9.038 -8.517 1.00 92.75 101 PRO A C 1
ATOM 758 O O . PRO A 1 101 ? 22.856 -8.669 -7.657 1.00 92.75 101 PRO A O 1
ATOM 761 N N . LEU A 1 102 ? 23.262 -9.810 -9.541 1.00 95.31 102 LEU A N 1
ATOM 762 C CA . LEU A 1 102 ? 21.861 -10.213 -9.724 1.00 95.31 102 LEU A CA 1
ATOM 763 C C . LEU A 1 102 ? 21.357 -11.126 -8.608 1.00 95.31 102 LEU A C 1
ATOM 765 O O . LEU A 1 102 ? 20.254 -10.921 -8.106 1.00 95.31 102 LEU A O 1
ATOM 769 N N . ARG A 1 103 ? 22.178 -12.091 -8.179 1.00 94.50 103 ARG A N 1
ATOM 770 C CA . ARG A 1 103 ? 21.849 -12.938 -7.030 1.00 94.50 103 ARG A CA 1
ATOM 771 C C . ARG A 1 103 ? 21.652 -12.091 -5.774 1.00 94.50 103 ARG A C 1
ATOM 773 O O . ARG A 1 103 ? 20.644 -12.237 -5.098 1.00 94.50 103 ARG A O 1
ATOM 780 N N . MET A 1 104 ? 22.561 -11.156 -5.507 1.00 92.75 104 MET A N 1
ATOM 781 C CA . MET A 1 104 ? 22.437 -10.253 -4.361 1.00 92.75 104 MET A CA 1
ATOM 782 C C . MET A 1 104 ? 21.203 -9.340 -4.454 1.00 92.75 104 MET A C 1
ATOM 784 O O . MET A 1 104 ? 20.565 -9.071 -3.440 1.00 92.75 104 MET A O 1
ATOM 788 N N . VAL A 1 105 ? 20.817 -8.889 -5.653 1.00 92.94 105 VAL A N 1
ATOM 789 C CA . VAL A 1 105 ? 19.544 -8.175 -5.839 1.00 92.94 105 VAL A CA 1
ATOM 790 C C . VAL A 1 105 ? 18.378 -9.069 -5.437 1.00 92.94 105 VAL A C 1
ATOM 792 O O . VAL A 1 105 ? 17.535 -8.615 -4.679 1.00 92.94 105 VAL A O 1
ATOM 795 N N . THR A 1 106 ? 18.349 -10.328 -5.878 1.00 93.69 106 THR A N 1
ATOM 796 C CA . THR A 1 106 ? 17.267 -11.272 -5.538 1.00 93.69 106 THR A CA 1
ATOM 797 C C . THR A 1 106 ? 17.198 -11.555 -4.042 1.00 93.69 106 THR A C 1
ATOM 799 O O . THR A 1 106 ? 16.121 -11.543 -3.459 1.00 93.69 106 THR A O 1
ATOM 802 N N . GLU A 1 107 ? 18.348 -11.797 -3.416 1.00 92.06 107 GLU A N 1
ATOM 803 C CA . GLU A 1 107 ? 18.429 -12.243 -2.023 1.00 92.06 107 GLU A CA 1
ATOM 804 C C . GLU A 1 107 ? 18.288 -11.095 -1.017 1.00 92.06 107 GLU A C 1
ATOM 806 O O . GLU A 1 107 ? 17.842 -11.324 0.103 1.00 92.06 107 GLU A O 1
ATOM 811 N N . SER A 1 108 ? 18.695 -9.871 -1.373 1.00 89.69 108 SER A N 1
ATOM 812 C CA . SER A 1 108 ? 18.805 -8.764 -0.411 1.00 89.69 108 SER A CA 1
ATOM 813 C C . SER A 1 108 ? 17.956 -7.546 -0.750 1.00 89.69 108 SER A C 1
ATOM 815 O O . SER A 1 108 ? 17.340 -6.982 0.145 1.00 89.69 108 SER A O 1
ATOM 817 N N . LEU A 1 109 ? 17.919 -7.110 -2.013 1.00 88.88 109 LEU A N 1
ATOM 818 C CA . LEU A 1 109 ? 17.265 -5.841 -2.372 1.00 88.88 109 LEU A CA 1
ATOM 819 C C . LEU A 1 109 ? 15.821 -6.024 -2.837 1.00 88.88 109 LEU A C 1
ATOM 821 O O . LEU A 1 109 ? 14.977 -5.166 -2.594 1.00 88.88 109 LEU A O 1
ATOM 825 N N . LEU A 1 110 ? 15.530 -7.135 -3.510 1.00 91.06 110 LEU A N 1
ATOM 826 C CA . LEU A 1 110 ? 14.209 -7.432 -4.036 1.00 91.06 110 LEU A CA 1
ATOM 827 C C . LEU A 1 110 ? 13.176 -7.605 -2.915 1.00 91.06 110 LEU A C 1
ATOM 829 O O . LEU A 1 110 ? 12.125 -6.992 -3.049 1.00 91.06 110 LEU A O 1
ATOM 833 N N . PRO A 1 111 ? 13.433 -8.313 -1.795 1.00 91.62 111 PRO A N 1
ATOM 834 C CA . PRO A 1 111 ? 12.458 -8.410 -0.706 1.00 91.62 111 PRO A CA 1
ATOM 835 C C . PRO A 1 111 ? 12.024 -7.041 -0.166 1.00 91.62 111 PRO A C 1
ATOM 837 O O . PRO A 1 111 ? 10.829 -6.804 -0.002 1.00 91.62 111 PRO A O 1
ATOM 840 N N . ASP A 1 112 ? 12.969 -6.116 0.024 1.00 85.31 112 ASP A N 1
ATOM 841 C CA . ASP A 1 112 ? 12.670 -4.746 0.455 1.00 85.31 112 ASP A CA 1
ATOM 842 C C . ASP A 1 112 ? 11.898 -3.972 -0.621 1.00 85.31 112 ASP A C 1
ATOM 844 O O . ASP A 1 112 ? 10.891 -3.329 -0.328 1.00 85.31 112 ASP A O 1
ATOM 848 N N . LEU A 1 113 ? 12.312 -4.074 -1.888 1.00 88.69 113 LEU A N 1
ATOM 849 C CA . LEU A 1 113 ? 11.599 -3.452 -3.006 1.00 88.69 113 LEU A CA 1
ATOM 850 C C . LEU A 1 113 ? 10.153 -3.970 -3.109 1.00 88.69 113 LEU A C 1
ATOM 852 O O . LEU A 1 113 ? 9.230 -3.200 -3.372 1.00 88.69 113 LEU A O 1
ATOM 856 N N . LEU A 1 114 ? 9.944 -5.267 -2.863 1.00 89.56 114 LEU A N 1
ATOM 857 C CA . LEU A 1 114 ? 8.630 -5.899 -2.848 1.00 89.56 114 LEU A CA 1
ATOM 858 C C . LEU A 1 114 ? 7.779 -5.424 -1.671 1.00 89.56 114 LEU A C 1
ATOM 860 O O . LEU A 1 114 ? 6.619 -5.072 -1.888 1.00 89.56 114 LEU A O 1
ATOM 864 N N . ARG A 1 115 ? 8.366 -5.358 -0.470 1.00 87.00 115 ARG A N 1
ATOM 865 C CA . ARG A 1 115 ? 7.709 -4.889 0.757 1.00 87.00 115 ARG A CA 1
ATOM 866 C C . ARG A 1 115 ? 7.150 -3.474 0.607 1.00 87.00 115 ARG A C 1
ATOM 868 O O . ARG A 1 115 ? 6.054 -3.212 1.084 1.00 87.00 115 ARG A O 1
ATOM 875 N N . TYR A 1 116 ? 7.861 -2.593 -0.095 1.00 89.06 116 TYR A N 1
ATOM 876 C CA . TYR A 1 116 ? 7.444 -1.205 -0.336 1.00 89.06 116 TYR A CA 1
ATOM 877 C C . TYR A 1 116 ? 6.897 -0.995 -1.754 1.00 89.06 116 TYR A C 1
ATOM 879 O O . TYR A 1 116 ? 7.113 0.046 -2.371 1.00 89.06 116 TYR A O 1
ATOM 887 N N . GLY A 1 117 ? 6.219 -2.013 -2.295 1.00 87.31 117 GLY A N 1
ATOM 888 C CA . GLY A 1 117 ? 5.700 -2.022 -3.664 1.00 87.31 117 GLY A CA 1
ATOM 889 C C . GLY A 1 117 ? 4.516 -1.098 -3.938 1.00 87.31 117 GLY A C 1
ATOM 890 O O . GLY A 1 117 ? 4.168 -0.900 -5.100 1.00 87.31 117 GLY A O 1
ATOM 891 N N . THR A 1 118 ? 3.899 -0.544 -2.895 1.00 89.88 118 THR A N 1
ATOM 892 C CA . THR A 1 118 ? 2.754 0.365 -2.994 1.00 89.88 118 THR A CA 1
ATOM 893 C C . THR A 1 118 ? 3.005 1.634 -2.187 1.00 89.88 118 THR A C 1
ATOM 895 O O . THR A 1 118 ? 3.752 1.631 -1.206 1.00 89.88 118 THR A O 1
ATOM 898 N N . VAL A 1 119 ? 2.351 2.728 -2.585 1.00 90.44 119 VAL A N 1
ATOM 899 C CA . VAL A 1 119 ? 2.381 3.992 -1.832 1.00 90.44 119 VAL A CA 1
ATOM 900 C C . VAL A 1 119 ? 1.858 3.833 -0.404 1.00 90.44 119 VAL A C 1
ATOM 902 O O . VAL A 1 119 ? 2.350 4.498 0.498 1.00 90.44 119 VAL A O 1
ATOM 905 N N . ASP A 1 120 ? 0.914 2.918 -0.183 1.00 87.50 120 ASP A N 1
ATOM 906 C CA . ASP A 1 120 ? 0.348 2.656 1.137 1.00 87.50 120 ASP A CA 1
ATOM 907 C C . ASP A 1 120 ? 1.364 2.027 2.091 1.00 87.50 120 ASP A C 1
ATOM 909 O O . ASP A 1 120 ? 1.590 2.539 3.184 1.00 87.50 120 ASP A O 1
ATOM 913 N N . ALA A 1 121 ? 2.063 0.983 1.633 1.00 87.25 121 ALA A N 1
ATOM 914 C CA . ALA A 1 121 ? 3.114 0.344 2.417 1.00 87.25 121 ALA A CA 1
ATOM 915 C C . ALA A 1 121 ? 4.240 1.333 2.765 1.00 87.25 121 ALA A C 1
ATOM 917 O O . ALA A 1 121 ? 4.816 1.269 3.850 1.00 87.25 121 ALA A O 1
ATOM 918 N N . ILE A 1 122 ? 4.535 2.272 1.859 1.00 91.19 122 ILE A N 1
ATOM 919 C CA . ILE A 1 122 ? 5.491 3.356 2.108 1.00 91.19 122 ILE A CA 1
ATOM 920 C C . ILE A 1 122 ? 4.969 4.316 3.180 1.00 91.19 122 ILE A C 1
ATOM 922 O O . ILE A 1 122 ? 5.717 4.636 4.102 1.00 91.19 122 ILE A O 1
ATOM 926 N N . VAL A 1 123 ? 3.713 4.767 3.090 1.00 92.50 123 VAL A N 1
ATOM 927 C CA . VAL A 1 123 ? 3.110 5.668 4.088 1.00 92.50 123 VAL A CA 1
ATOM 928 C C . VAL A 1 123 ? 3.092 5.007 5.464 1.00 92.50 123 VAL A C 1
ATOM 930 O O . VAL A 1 123 ? 3.581 5.608 6.417 1.00 92.50 123 VAL A O 1
ATOM 933 N N . ALA A 1 124 ? 2.634 3.756 5.556 1.00 86.31 124 ALA A N 1
ATOM 934 C CA . ALA A 1 124 ? 2.589 3.008 6.808 1.00 86.31 124 ALA A CA 1
ATOM 935 C C . ALA A 1 124 ? 3.978 2.881 7.460 1.00 86.31 124 ALA A C 1
ATOM 937 O O . ALA A 1 124 ? 4.122 3.084 8.666 1.00 86.31 124 ALA A O 1
ATOM 938 N N . GLU A 1 125 ? 5.026 2.598 6.679 1.00 87.75 125 GLU A N 1
ATOM 939 C CA . GLU A 1 125 ? 6.396 2.514 7.200 1.00 87.75 125 GLU A CA 1
ATOM 940 C C . GLU A 1 125 ? 6.931 3.889 7.634 1.00 87.75 125 GLU A C 1
ATOM 942 O O . GLU A 1 125 ? 7.561 4.003 8.687 1.00 87.75 125 GLU A O 1
ATOM 947 N N . VAL A 1 126 ? 6.655 4.950 6.865 1.00 89.69 126 VAL A N 1
ATOM 948 C CA . VAL A 1 126 ? 7.051 6.327 7.204 1.00 89.69 126 VAL A CA 1
ATOM 949 C C . VAL A 1 126 ? 6.377 6.795 8.493 1.00 89.69 126 VAL A C 1
ATOM 951 O O . VAL A 1 126 ? 7.039 7.399 9.335 1.00 89.69 126 VAL A O 1
ATOM 954 N N . GLU A 1 127 ? 5.091 6.504 8.679 1.00 87.94 127 GLU A N 1
ATOM 955 C CA . GLU A 1 127 ? 4.347 6.864 9.889 1.00 87.94 127 GLU A CA 1
ATOM 956 C C . GLU A 1 127 ? 4.802 6.047 11.100 1.00 87.94 127 GLU A C 1
ATOM 958 O O . GLU A 1 127 ? 4.974 6.594 12.191 1.00 87.94 127 GLU A O 1
ATOM 963 N N . ARG A 1 128 ? 5.077 4.753 10.901 1.00 86.06 128 ARG A N 1
ATOM 964 C CA . ARG A 1 128 ? 5.612 3.873 11.943 1.00 86.06 128 ARG A CA 1
ATOM 965 C C . ARG A 1 128 ? 7.027 4.273 12.365 1.00 86.06 128 ARG A C 1
ATOM 967 O O . ARG A 1 128 ? 7.352 4.204 13.551 1.00 86.06 128 ARG A O 1
ATOM 974 N N . TYR A 1 129 ? 7.865 4.704 11.418 1.00 82.00 129 TYR A N 1
ATOM 975 C CA . TYR A 1 129 ? 9.270 5.048 11.651 1.00 82.00 129 TYR A CA 1
ATOM 976 C C . TYR A 1 129 ? 9.703 6.359 10.960 1.00 82.00 129 TYR A C 1
ATOM 978 O O . TYR A 1 129 ? 10.564 6.335 10.067 1.00 82.00 129 TYR A O 1
ATOM 986 N N . PRO A 1 130 ? 9.240 7.536 11.432 1.00 78.38 130 PRO A N 1
ATOM 987 C CA . PRO A 1 130 ? 9.491 8.822 10.767 1.00 78.38 130 PRO A CA 1
ATOM 988 C C . PRO A 1 130 ? 10.976 9.169 10.602 1.00 78.38 130 PRO A C 1
ATOM 990 O O . PRO A 1 130 ? 11.382 9.765 9.607 1.00 78.38 130 PRO A O 1
ATOM 993 N N . GLY A 1 131 ? 11.826 8.741 11.545 1.00 72.25 131 GLY A N 1
ATOM 994 C CA . GLY A 1 131 ? 13.278 8.955 11.484 1.00 72.25 131 GLY A CA 1
ATOM 995 C C . GLY A 1 1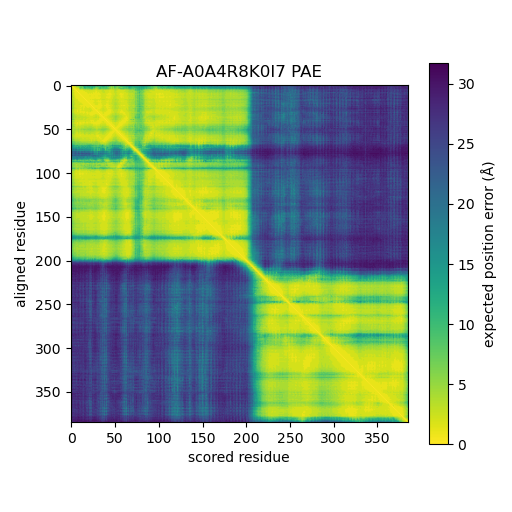31 ? 13.984 8.203 10.347 1.00 72.25 131 GLY A C 1
ATOM 996 O O . GLY A 1 131 ? 15.123 8.523 10.016 1.00 72.25 131 GLY A O 1
ATOM 997 N N . SER A 1 132 ? 13.319 7.218 9.738 1.00 76.81 132 SER A N 1
ATOM 998 C CA . SER A 1 132 ? 13.840 6.426 8.620 1.00 76.81 132 SER A CA 1
ATOM 999 C C . SER A 1 132 ? 13.215 6.785 7.272 1.00 76.81 132 SER A C 1
ATOM 1001 O O . SER A 1 132 ? 13.629 6.240 6.249 1.00 76.81 132 SER A O 1
ATOM 1003 N N . ALA A 1 133 ? 12.282 7.743 7.248 1.00 76.31 133 ALA A N 1
ATOM 1004 C CA . ALA A 1 133 ? 11.477 8.068 6.076 1.00 76.31 133 ALA A CA 1
ATOM 1005 C C . ALA A 1 133 ? 12.322 8.357 4.825 1.00 76.31 133 ALA A C 1
ATOM 1007 O O . ALA A 1 133 ? 11.988 7.913 3.729 1.00 76.31 133 ALA A O 1
ATOM 1008 N N . GLY A 1 134 ? 13.489 8.993 4.983 1.00 77.44 134 GLY A N 1
ATOM 1009 C CA . GLY A 1 134 ? 14.373 9.289 3.855 1.00 77.44 134 GLY A CA 1
ATOM 1010 C C . GLY A 1 134 ? 14.860 8.062 3.064 1.00 77.44 134 GLY A C 1
ATOM 1011 O O . GLY A 1 134 ? 15.277 8.199 1.917 1.00 77.44 134 GLY A O 1
ATOM 1012 N N . ARG A 1 135 ? 14.762 6.850 3.630 1.00 79.44 135 ARG A N 1
ATOM 1013 C CA . ARG A 1 135 ? 15.046 5.585 2.930 1.00 79.44 135 ARG A CA 1
ATOM 1014 C C . ARG A 1 135 ? 13.955 5.151 1.953 1.00 79.44 135 ARG A C 1
ATOM 1016 O O . ARG A 1 135 ? 14.236 4.310 1.108 1.00 79.44 135 ARG A O 1
ATOM 1023 N N . HIS A 1 136 ? 12.740 5.680 2.084 1.00 84.75 136 HIS A N 1
ATOM 1024 C CA . HIS A 1 136 ? 11.567 5.239 1.320 1.00 84.75 136 HIS A CA 1
ATOM 1025 C C . HIS A 1 136 ? 10.981 6.344 0.449 1.00 84.75 136 HIS A C 1
ATOM 1027 O O . HIS A 1 136 ? 10.501 6.058 -0.640 1.00 84.75 136 HIS A O 1
ATOM 1033 N N . ILE A 1 137 ? 11.074 7.598 0.897 1.00 87.50 137 ILE A N 1
ATOM 1034 C CA . ILE A 1 137 ? 10.556 8.775 0.182 1.00 87.50 137 ILE A CA 1
ATOM 1035 C C . ILE A 1 137 ? 11.661 9.722 -0.311 1.00 87.50 137 ILE A C 1
ATOM 1037 O O . ILE A 1 137 ? 11.357 10.705 -0.971 1.00 87.50 137 ILE A O 1
ATOM 1041 N N . GLY A 1 138 ? 12.939 9.419 -0.059 1.00 82.69 138 GLY A N 1
ATOM 1042 C CA . GLY A 1 138 ? 14.088 10.132 -0.633 1.00 82.69 138 GLY A CA 1
ATOM 1043 C C . GLY A 1 138 ? 14.968 10.800 0.417 1.00 82.69 138 GLY A C 1
ATOM 1044 O O . GLY A 1 138 ? 14.503 11.254 1.456 1.00 82.69 138 GLY A O 1
ATOM 1045 N N . SER A 1 139 ? 16.275 10.860 0.163 1.00 74.75 139 SER A N 1
ATOM 1046 C CA . SER A 1 139 ? 17.257 11.360 1.138 1.00 74.75 139 SER A CA 1
ATOM 1047 C C . SER A 1 139 ? 17.241 12.882 1.294 1.00 74.75 139 SER A C 1
ATOM 1049 O O . SER A 1 139 ? 17.627 13.400 2.342 1.00 74.75 139 SER A O 1
ATOM 1051 N N . SER A 1 140 ? 16.782 13.605 0.269 1.00 77.94 140 SER A N 1
ATOM 1052 C CA . SER A 1 140 ? 16.541 15.042 0.349 1.00 77.94 140 SER A CA 1
ATOM 1053 C C . SER A 1 140 ? 15.281 15.291 1.182 1.00 77.94 140 SER A C 1
ATOM 1055 O O . SER A 1 140 ? 14.206 14.861 0.765 1.00 77.94 140 SER A O 1
ATOM 1057 N N . PRO A 1 141 ? 15.349 16.030 2.309 1.00 76.19 141 PRO A N 1
ATOM 1058 C CA . PRO A 1 141 ? 14.166 16.326 3.126 1.00 76.19 141 PRO A CA 1
ATOM 1059 C C . PRO A 1 141 ? 13.038 17.010 2.341 1.00 76.19 141 PRO A C 1
ATOM 1061 O O . PRO A 1 141 ? 11.860 16.887 2.674 1.00 76.19 141 PRO A O 1
ATOM 1064 N N . ILE A 1 142 ? 13.413 17.735 1.287 1.00 76.00 142 ILE A N 1
ATOM 1065 C CA . ILE A 1 142 ? 12.504 18.458 0.404 1.00 76.00 142 ILE A CA 1
ATOM 1066 C C . ILE A 1 142 ? 11.752 17.484 -0.507 1.00 76.00 142 ILE A C 1
ATOM 1068 O O . ILE A 1 142 ? 10.523 17.509 -0.540 1.00 76.00 142 ILE A O 1
ATOM 1072 N N . ALA A 1 143 ? 12.491 16.609 -1.197 1.00 81.38 143 ALA A N 1
ATOM 1073 C CA . ALA A 1 143 ? 11.909 15.567 -2.037 1.00 81.38 143 ALA A CA 1
ATOM 1074 C C . ALA A 1 143 ? 11.058 14.614 -1.192 1.00 81.38 143 ALA A C 1
ATOM 1076 O O . ALA A 1 143 ? 9.923 14.337 -1.549 1.00 81.38 143 ALA A O 1
ATOM 1077 N N . ALA A 1 144 ? 11.550 14.223 -0.012 1.00 86.31 144 ALA A N 1
ATOM 1078 C CA . ALA A 1 144 ? 10.830 13.380 0.934 1.00 86.31 144 ALA A CA 1
ATOM 1079 C C . ALA A 1 144 ? 9.447 13.943 1.274 1.00 86.31 144 ALA A C 1
ATOM 1081 O O . ALA A 1 144 ? 8.444 13.259 1.099 1.00 86.31 144 ALA A O 1
ATOM 1082 N N . THR A 1 145 ? 9.375 15.203 1.707 1.00 90.06 145 THR A N 1
ATOM 1083 C CA . THR A 1 145 ? 8.096 15.819 2.099 1.00 90.06 145 THR A CA 1
ATOM 1084 C C . THR A 1 145 ? 7.119 15.877 0.921 1.00 90.06 145 THR A C 1
ATOM 1086 O O . THR A 1 145 ? 5.944 15.546 1.077 1.00 90.06 145 THR A O 1
ATOM 1089 N N . PHE A 1 146 ? 7.606 16.230 -0.273 1.00 92.12 146 PHE A N 1
ATOM 1090 C CA . PHE A 1 146 ? 6.795 16.246 -1.490 1.00 92.12 146 PHE A CA 1
ATOM 1091 C C . PHE A 1 146 ? 6.304 14.845 -1.887 1.00 92.12 146 PHE A C 1
ATOM 1093 O O . PHE A 1 146 ? 5.133 14.661 -2.217 1.00 92.12 146 PHE A O 1
ATOM 1100 N N . ASN A 1 147 ? 7.185 13.850 -1.830 1.00 91.88 147 ASN A N 1
ATOM 1101 C CA . ASN A 1 147 ? 6.896 12.465 -2.183 1.00 91.88 147 ASN A CA 1
ATOM 1102 C C . ASN A 1 147 ? 5.900 11.835 -1.207 1.00 91.88 147 ASN A C 1
ATOM 1104 O O . ASN A 1 147 ? 4.982 11.138 -1.632 1.00 91.88 147 ASN A O 1
ATOM 1108 N N . LEU A 1 148 ? 6.014 12.139 0.089 1.00 93.69 148 LEU A N 1
ATOM 1109 C CA . LEU A 1 148 ? 5.022 11.741 1.085 1.00 93.69 148 LEU A CA 1
ATOM 1110 C C . LEU A 1 148 ? 3.667 12.401 0.818 1.00 93.69 148 LEU A C 1
ATOM 1112 O O . LEU A 1 148 ? 2.649 11.716 0.849 1.00 93.69 148 LEU A O 1
ATOM 1116 N N . ALA A 1 149 ? 3.648 13.699 0.493 1.00 95.06 149 ALA A N 1
ATOM 1117 C CA . ALA A 1 149 ? 2.422 14.390 0.097 1.00 95.06 149 ALA A CA 1
ATOM 1118 C C . ALA A 1 149 ? 1.764 13.710 -1.112 1.00 95.06 149 ALA A C 1
ATOM 1120 O O . ALA A 1 149 ? 0.553 13.502 -1.119 1.00 95.06 149 ALA A O 1
ATOM 1121 N N . HIS A 1 150 ? 2.566 13.291 -2.094 1.00 94.88 150 HIS A N 1
ATOM 1122 C CA . HIS A 1 150 ? 2.083 12.549 -3.253 1.00 94.88 150 HIS A CA 1
ATOM 1123 C C . HIS A 1 150 ? 1.544 11.162 -2.895 1.00 94.88 150 HIS A C 1
ATOM 1125 O O . HIS A 1 150 ? 0.509 10.754 -3.420 1.00 94.88 150 HIS A O 1
ATOM 1131 N N . CYS A 1 151 ? 2.205 10.439 -1.990 1.00 92.69 151 CYS A N 1
ATOM 1132 C CA . CYS A 1 151 ? 1.716 9.143 -1.527 1.00 92.69 151 CYS A CA 1
ATOM 1133 C C . CYS A 1 151 ? 0.367 9.291 -0.818 1.00 92.69 151 CYS A C 1
ATOM 1135 O O . CYS A 1 151 ? -0.567 8.566 -1.145 1.00 92.69 151 CYS A O 1
ATOM 1137 N N . LEU A 1 152 ? 0.245 10.278 0.078 1.00 91.25 152 LEU A N 1
ATOM 1138 C CA . LEU A 1 152 ? -1.000 10.619 0.771 1.00 91.25 152 LEU A CA 1
ATOM 1139 C C . LEU A 1 152 ? -2.108 11.028 -0.208 1.00 91.25 152 LEU A C 1
ATOM 1141 O O . LEU A 1 152 ? -3.242 10.584 -0.058 1.00 91.25 152 LEU A O 1
ATOM 1145 N N . GLU A 1 153 ? -1.788 11.830 -1.231 1.00 91.81 153 GLU A N 1
ATOM 1146 C CA . GLU A 1 153 ? -2.731 12.182 -2.301 1.00 91.81 153 GLU A CA 1
ATOM 1147 C C . GLU A 1 153 ? -3.209 10.925 -3.036 1.00 91.81 153 GLU A C 1
ATOM 1149 O O . GLU A 1 153 ? -4.409 10.751 -3.234 1.00 91.81 153 GLU A O 1
ATOM 1154 N N . THR A 1 154 ? -2.278 10.034 -3.388 1.00 88.06 154 THR A N 1
ATOM 1155 C CA . THR A 1 154 ? -2.561 8.794 -4.124 1.00 88.06 154 THR A CA 1
ATOM 1156 C C . THR A 1 154 ? -3.488 7.868 -3.339 1.00 88.06 154 THR A C 1
ATOM 1158 O O . THR A 1 154 ? -4.395 7.289 -3.925 1.00 88.06 154 THR A O 1
ATOM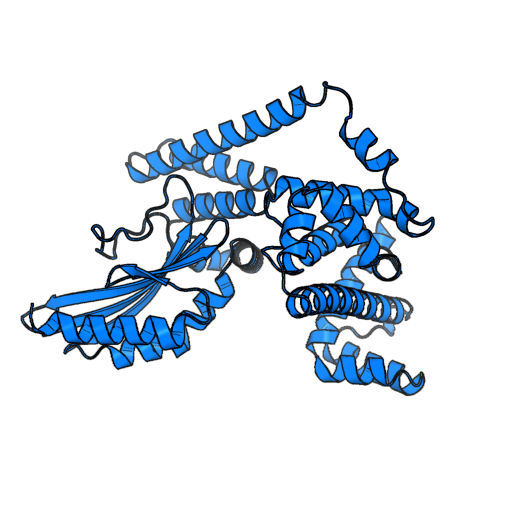 1161 N N . ILE A 1 155 ? -3.318 7.765 -2.018 1.00 87.12 155 ILE A N 1
ATOM 1162 C CA . ILE A 1 155 ? -4.203 6.963 -1.159 1.00 87.12 155 ILE A CA 1
ATOM 1163 C C . ILE A 1 155 ? -5.457 7.715 -0.682 1.00 87.12 155 ILE A C 1
ATOM 1165 O O . ILE A 1 155 ? -6.180 7.236 0.185 1.00 87.12 155 ILE A O 1
ATOM 1169 N N . GLY A 1 156 ? -5.726 8.911 -1.213 1.00 82.94 156 GLY A N 1
ATOM 1170 C CA . GLY A 1 156 ? -6.948 9.663 -0.923 1.00 82.94 156 GLY A CA 1
ATOM 1171 C C . GLY A 1 156 ? -6.941 10.478 0.378 1.00 82.94 156 GLY A C 1
ATOM 1172 O O . GLY A 1 156 ? -7.950 11.110 0.698 1.00 82.94 156 GLY A O 1
ATOM 1173 N N . ARG A 1 157 ? -5.817 10.568 1.101 1.00 85.69 157 ARG A N 1
ATOM 1174 C CA . ARG A 1 157 ? -5.637 11.446 2.278 1.00 85.69 157 ARG A CA 1
ATOM 1175 C C . ARG A 1 157 ? -5.355 12.892 1.853 1.00 85.69 157 ARG A C 1
ATOM 1177 O O . ARG A 1 157 ? -4.323 13.482 2.171 1.00 85.69 157 ARG A O 1
ATOM 1184 N N . LEU A 1 158 ? -6.301 13.478 1.114 1.00 90.56 158 LEU A N 1
ATOM 1185 C CA . LEU A 1 158 ? -6.135 14.765 0.422 1.00 90.56 158 LEU A CA 1
ATOM 1186 C C . LEU A 1 158 ? -5.848 15.939 1.370 1.00 90.56 158 LEU A C 1
ATOM 1188 O O . LEU A 1 158 ? -5.073 16.830 1.023 1.00 90.56 158 LEU A O 1
ATOM 1192 N N . SER A 1 159 ? -6.450 15.946 2.564 1.00 87.06 159 SER A N 1
ATOM 1193 C CA . SER A 1 159 ? -6.208 16.982 3.578 1.00 87.06 159 SER A CA 1
ATOM 1194 C C . SER A 1 159 ? -4.753 16.980 4.048 1.00 87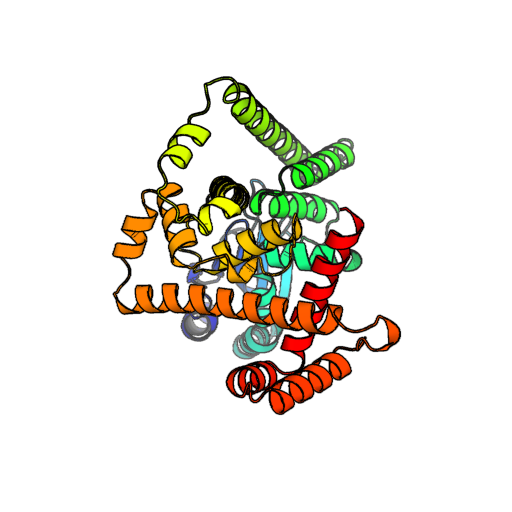.06 159 SER A C 1
ATOM 1196 O O . SER A 1 159 ? -4.115 18.033 4.065 1.00 87.06 159 SER A O 1
ATOM 1198 N N . ASP A 1 160 ? -4.213 15.801 4.356 1.00 89.62 160 ASP A N 1
ATOM 1199 C CA . ASP A 1 160 ? -2.838 15.638 4.834 1.00 89.62 160 ASP A CA 1
ATOM 1200 C C . ASP A 1 160 ? -1.839 15.945 3.713 1.00 89.62 160 ASP A C 1
ATOM 1202 O O . ASP A 1 160 ? -0.888 16.707 3.905 1.00 89.62 160 ASP A O 1
ATOM 1206 N N . ALA A 1 161 ? -2.115 15.448 2.502 1.00 93.38 161 ALA A N 1
ATOM 1207 C CA . ALA A 1 161 ? -1.342 15.767 1.306 1.00 93.38 161 ALA A CA 1
ATOM 1208 C C . ALA A 1 161 ? -1.252 17.283 1.072 1.00 93.38 161 ALA A C 1
ATOM 1210 O O . ALA A 1 161 ? -0.174 17.829 0.836 1.00 93.38 161 ALA A O 1
ATOM 1211 N N . LYS A 1 162 ? -2.378 17.996 1.194 1.00 94.62 162 LYS A N 1
ATOM 1212 C CA . LYS A 1 162 ? -2.445 19.454 1.027 1.00 94.62 162 LYS A CA 1
ATOM 1213 C C . LYS A 1 162 ? -1.600 20.196 2.060 1.00 94.62 162 LYS A C 1
ATOM 1215 O O . LYS A 1 162 ? -0.942 21.170 1.694 1.00 94.62 162 LYS A O 1
ATOM 1220 N N . VAL A 1 163 ? -1.599 19.749 3.319 1.00 94.81 163 VAL A N 1
ATOM 1221 C CA . VAL A 1 163 ? -0.749 20.325 4.376 1.00 94.81 163 VAL A CA 1
ATOM 1222 C C . VAL A 1 163 ? 0.728 20.178 4.012 1.00 94.81 163 VAL A C 1
ATOM 1224 O O . VAL A 1 163 ? 1.455 21.171 4.024 1.00 94.81 163 VAL A O 1
ATOM 1227 N N . LEU A 1 164 ? 1.160 18.982 3.604 1.00 94.38 164 LEU A N 1
ATOM 1228 C CA . LEU A 1 164 ? 2.558 18.737 3.242 1.00 94.38 164 LEU A CA 1
ATOM 1229 C C . LEU A 1 164 ? 2.985 19.465 1.959 1.00 94.38 164 LEU A C 1
ATOM 1231 O O . LEU A 1 164 ? 4.109 19.971 1.878 1.00 94.38 164 LEU A O 1
ATOM 1235 N N . TYR A 1 165 ? 2.100 19.592 0.965 1.00 95.81 165 TYR A N 1
ATOM 1236 C CA . TYR A 1 165 ? 2.385 20.406 -0.218 1.00 95.81 165 TYR A CA 1
ATOM 1237 C C . TYR A 1 165 ? 2.513 21.898 0.124 1.00 95.81 165 TYR A C 1
ATOM 1239 O O . TYR A 1 165 ? 3.412 22.567 -0.388 1.00 95.81 165 TYR A O 1
ATOM 1247 N N . LEU A 1 166 ? 1.668 22.432 1.012 1.00 94.50 166 LEU A N 1
ATOM 1248 C CA . LEU A 1 166 ? 1.798 23.812 1.494 1.00 94.50 166 LEU A CA 1
ATOM 1249 C C . LEU A 1 166 ? 3.115 24.028 2.244 1.00 94.50 166 LEU A C 1
ATOM 1251 O O . LEU A 1 166 ? 3.814 25.007 1.976 1.00 94.50 166 LEU A O 1
ATOM 1255 N N . GLU A 1 167 ? 3.477 23.106 3.139 1.00 91.81 167 GLU A N 1
ATOM 1256 C CA . GLU A 1 167 ? 4.752 23.154 3.855 1.00 91.81 167 GLU A CA 1
ATOM 1257 C C . GLU A 1 167 ? 5.932 23.157 2.874 1.00 91.81 167 GLU A C 1
ATOM 1259 O O . GLU A 1 167 ? 6.825 24.002 2.973 1.00 91.81 167 GLU A O 1
ATOM 1264 N N . THR A 1 168 ? 5.905 22.260 1.885 1.00 90.88 168 THR A N 1
ATOM 1265 C CA . THR A 1 168 ? 6.935 22.172 0.844 1.00 90.88 168 THR A CA 1
ATOM 1266 C C . THR A 1 168 ? 7.049 23.487 0.071 1.00 90.88 168 THR A C 1
ATOM 1268 O O . THR A 1 168 ? 8.147 24.015 -0.094 1.00 90.88 168 THR A O 1
ATOM 127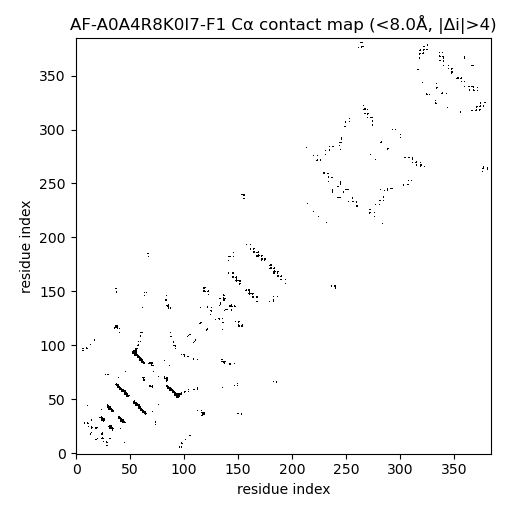1 N N . ALA A 1 169 ? 5.928 24.066 -0.366 1.00 92.19 169 ALA A N 1
ATOM 1272 C CA . ALA A 1 169 ? 5.922 25.330 -1.098 1.00 92.19 169 ALA A CA 1
ATOM 1273 C C . ALA A 1 169 ? 6.502 26.496 -0.278 1.00 92.19 169 ALA A C 1
ATOM 1275 O O . ALA A 1 169 ? 7.302 27.276 -0.801 1.00 92.19 169 ALA A O 1
ATOM 1276 N N . GLU A 1 170 ? 6.132 26.621 1.000 1.00 90.25 170 GLU A N 1
ATOM 1277 C CA . GLU A 1 170 ? 6.598 27.724 1.849 1.00 90.25 170 GLU A CA 1
ATOM 1278 C C . GLU A 1 170 ? 8.069 27.574 2.252 1.00 90.25 170 GLU A C 1
ATOM 1280 O O . GLU A 1 170 ? 8.819 28.550 2.175 1.00 90.25 170 GLU A O 1
ATOM 1285 N N . ARG A 1 171 ? 8.531 26.361 2.591 1.00 87.56 171 ARG A N 1
ATOM 1286 C CA . ARG A 1 171 ? 9.945 26.111 2.937 1.00 87.56 171 ARG A CA 1
ATOM 1287 C C . ARG A 1 171 ? 10.899 26.441 1.788 1.00 87.56 171 ARG A C 1
ATOM 1289 O O . ARG A 1 171 ? 12.035 26.841 2.031 1.00 87.56 171 ARG A O 1
ATOM 1296 N N . LEU A 1 172 ? 10.445 26.299 0.544 1.00 87.00 172 LEU A N 1
ATOM 1297 C CA . LEU A 1 172 ? 11.267 26.472 -0.658 1.00 87.00 172 LEU A CA 1
ATOM 1298 C C . LEU A 1 172 ? 11.125 27.831 -1.336 1.00 87.00 172 LEU A C 1
ATOM 1300 O O . LEU A 1 172 ? 11.865 28.134 -2.270 1.00 87.00 172 LEU A O 1
ATOM 1304 N N . LYS A 1 173 ? 10.220 28.681 -0.851 1.00 82.38 173 LYS A N 1
ATOM 1305 C CA . LYS A 1 173 ? 9.912 30.000 -1.421 1.00 82.38 173 LYS A CA 1
ATOM 1306 C C . LYS A 1 173 ? 11.126 30.923 -1.560 1.00 82.38 173 LYS A C 1
ATOM 1308 O O . LYS A 1 173 ? 11.130 31.803 -2.415 1.00 82.38 173 LYS A O 1
ATOM 1313 N N . GLN A 1 174 ? 12.141 30.726 -0.718 1.00 77.69 174 GLN A N 1
ATOM 1314 C CA . GLN A 1 174 ? 13.376 31.518 -0.686 1.00 77.69 174 GLN A CA 1
ATOM 1315 C C . GLN A 1 174 ? 14.593 30.770 -1.260 1.00 77.69 174 GLN A C 1
ATOM 1317 O O . GLN A 1 174 ? 15.695 31.313 -1.274 1.00 77.69 174 GLN A O 1
ATOM 1322 N N . GLY A 1 175 ? 14.423 29.529 -1.731 1.00 76.19 175 GLY A N 1
ATOM 1323 C CA . GLY A 1 175 ? 15.515 28.737 -2.289 1.00 76.19 175 GLY A CA 1
ATOM 1324 C C . GLY A 1 175 ? 15.998 29.296 -3.630 1.00 76.19 175 GLY A C 1
ATOM 1325 O O . GLY A 1 175 ? 15.215 29.468 -4.561 1.00 76.19 175 GLY A O 1
ATOM 1326 N N . HIS A 1 176 ? 17.303 29.554 -3.754 1.00 76.81 176 HIS A N 1
ATOM 1327 C CA . HIS A 1 176 ? 17.919 29.956 -5.029 1.00 76.81 176 HIS A CA 1
ATOM 1328 C C . HIS A 1 176 ? 18.183 28.769 -5.971 1.00 76.81 176 HIS A C 1
ATOM 1330 O O . HIS A 1 176 ? 18.369 28.955 -7.179 1.00 76.81 176 HIS A O 1
ATOM 1336 N N . ASP A 1 177 ? 18.161 27.553 -5.429 1.00 82.50 177 ASP A N 1
ATOM 1337 C CA . ASP A 1 177 ? 18.353 26.318 -6.176 1.00 82.50 177 ASP A CA 1
ATOM 1338 C C . ASP A 1 177 ? 17.226 26.097 -7.206 1.00 82.50 177 ASP A C 1
ATOM 1340 O O . ASP A 1 177 ? 16.051 26.395 -6.971 1.00 82.50 177 ASP A O 1
ATOM 1344 N N . VAL A 1 178 ? 17.602 25.640 -8.401 1.00 82.44 178 VAL A N 1
ATOM 1345 C CA . VAL A 1 178 ? 16.675 25.388 -9.517 1.00 82.44 178 VAL A CA 1
ATOM 1346 C C . VAL A 1 178 ? 15.710 24.271 -9.144 1.00 82.44 178 VAL A C 1
ATOM 1348 O O . VAL A 1 178 ? 14.513 24.372 -9.414 1.00 82.44 178 VAL A O 1
ATOM 1351 N N . LEU A 1 179 ? 16.216 23.243 -8.468 1.00 79.19 179 LEU A N 1
ATOM 1352 C CA . LEU A 1 179 ? 15.416 22.103 -8.073 1.00 79.19 179 LEU A CA 1
ATOM 1353 C C . LEU A 1 179 ? 14.444 22.447 -6.937 1.00 79.19 179 LEU A C 1
ATOM 1355 O O . LEU A 1 179 ? 13.257 22.132 -7.024 1.00 79.19 179 LEU A O 1
ATOM 1359 N N . ALA A 1 180 ? 14.911 23.157 -5.909 1.00 82.19 180 ALA A N 1
ATOM 1360 C CA . ALA A 1 180 ? 14.040 23.695 -4.863 1.00 82.19 180 ALA A CA 1
ATOM 1361 C C . ALA A 1 180 ? 12.858 24.496 -5.443 1.00 82.19 180 ALA A C 1
ATOM 1363 O O . ALA A 1 180 ? 11.716 24.324 -5.016 1.00 82.19 180 ALA A O 1
ATOM 1364 N N . ARG A 1 181 ? 13.106 25.327 -6.466 1.00 85.50 181 ARG A N 1
ATOM 1365 C CA . ARG A 1 181 ? 12.044 26.070 -7.164 1.00 85.50 181 ARG A CA 1
ATOM 1366 C C . ARG A 1 181 ? 11.079 25.152 -7.912 1.00 85.50 181 ARG A C 1
ATOM 1368 O O . ARG A 1 181 ? 9.874 25.371 -7.834 1.00 85.50 181 ARG A O 1
ATOM 1375 N N . ALA A 1 182 ? 11.575 24.108 -8.576 1.00 86.12 182 ALA A N 1
ATOM 1376 C CA . ALA A 1 182 ? 10.725 23.138 -9.266 1.00 86.12 182 ALA A CA 1
ATOM 1377 C C . ALA A 1 182 ? 9.768 22.412 -8.301 1.00 86.12 182 ALA A C 1
ATOM 1379 O O . ALA A 1 182 ? 8.570 22.327 -8.583 1.00 86.12 182 ALA A O 1
ATOM 1380 N N . TYR A 1 183 ? 10.265 21.973 -7.138 1.00 86.12 183 TYR A N 1
ATOM 1381 C CA . TYR A 1 183 ? 9.438 21.387 -6.076 1.00 86.12 183 TYR A CA 1
ATOM 1382 C C . TYR A 1 183 ? 8.419 22.380 -5.510 1.00 86.12 183 TYR A C 1
ATOM 1384 O O . TYR A 1 183 ? 7.252 22.030 -5.345 1.00 86.12 183 TYR A O 1
ATOM 1392 N N . ALA A 1 184 ? 8.821 23.631 -5.266 1.00 89.44 184 ALA A N 1
ATOM 1393 C CA . ALA A 1 184 ? 7.910 24.668 -4.783 1.00 89.44 184 ALA A CA 1
ATOM 1394 C C . ALA A 1 184 ? 6.768 24.935 -5.776 1.00 89.44 184 ALA A C 1
ATOM 1396 O O . ALA A 1 184 ? 5.605 25.064 -5.391 1.00 89.44 184 ALA A O 1
ATOM 1397 N N . ASP A 1 185 ? 7.093 25.015 -7.066 1.00 90.06 185 ASP A N 1
ATOM 1398 C CA . ASP A 1 185 ? 6.128 25.260 -8.135 1.00 90.06 185 ASP A CA 1
ATOM 1399 C C . ASP A 1 185 ? 5.171 24.081 -8.314 1.00 90.06 185 ASP A C 1
ATOM 1401 O O . ASP A 1 185 ? 3.963 24.288 -8.443 1.00 90.06 185 ASP A O 1
ATOM 1405 N N . ALA A 1 186 ? 5.691 22.852 -8.292 1.00 90.50 186 ALA A N 1
ATOM 1406 C CA . ALA A 1 186 ? 4.882 21.637 -8.328 1.00 90.50 186 ALA A CA 1
ATOM 1407 C C . ALA A 1 186 ? 3.919 21.580 -7.135 1.00 90.50 186 ALA A C 1
ATOM 1409 O O . ALA A 1 186 ? 2.711 21.422 -7.317 1.00 90.50 186 ALA A O 1
ATOM 1410 N N . ALA A 1 187 ? 4.419 21.843 -5.925 1.00 93.56 187 ALA A N 1
ATOM 1411 C CA . ALA A 1 187 ? 3.617 21.785 -4.710 1.00 93.56 187 ALA A CA 1
ATOM 1412 C C . ALA A 1 187 ? 2.478 22.815 -4.735 1.00 93.56 187 ALA A C 1
ATOM 1414 O O . ALA A 1 187 ? 1.331 22.482 -4.441 1.00 93.56 187 ALA A O 1
ATOM 1415 N N . ARG A 1 188 ? 2.749 24.048 -5.188 1.00 95.19 188 ARG A N 1
ATOM 1416 C CA . ARG A 1 188 ? 1.708 25.073 -5.379 1.00 95.19 188 ARG A CA 1
ATOM 1417 C C . ARG A 1 188 ? 0.645 24.638 -6.384 1.00 95.19 188 ARG A C 1
ATOM 1419 O O . ARG A 1 188 ? -0.545 24.754 -6.094 1.00 95.19 188 ARG A O 1
ATOM 1426 N N . ARG A 1 189 ? 1.053 24.088 -7.535 1.00 94.38 189 ARG A N 1
ATOM 1427 C CA . ARG A 1 189 ? 0.111 23.574 -8.545 1.00 94.38 189 ARG A CA 1
ATOM 1428 C C . ARG A 1 189 ? -0.770 22.458 -7.987 1.00 94.38 189 ARG A C 1
ATOM 1430 O O . ARG A 1 189 ? -1.965 22.446 -8.284 1.00 94.38 189 ARG A O 1
ATOM 1437 N N . ARG A 1 190 ? -0.213 21.560 -7.169 1.00 94.38 190 ARG A N 1
ATOM 1438 C CA . ARG A 1 190 ? -0.966 20.492 -6.496 1.00 94.38 190 ARG A CA 1
ATOM 1439 C C . ARG A 1 190 ? -1.955 21.032 -5.477 1.00 94.38 190 ARG A C 1
ATOM 1441 O O . ARG A 1 190 ? -3.127 20.681 -5.553 1.00 94.38 190 ARG A O 1
ATOM 1448 N N . VAL A 1 191 ? -1.549 21.961 -4.610 1.00 95.88 191 VAL A N 1
ATOM 1449 C CA . VAL A 1 191 ? -2.470 22.623 -3.666 1.00 95.88 191 VAL A CA 1
ATOM 1450 C C . VAL A 1 191 ? -3.631 23.290 -4.402 1.00 95.88 191 VAL A C 1
ATOM 1452 O O . VAL A 1 191 ? -4.784 23.137 -4.000 1.00 95.88 191 VAL A O 1
ATOM 1455 N N . GLU A 1 192 ? -3.357 24.003 -5.495 1.00 94.38 192 GLU A N 1
ATOM 1456 C CA . GLU A 1 192 ? -4.405 24.607 -6.318 1.00 94.38 192 GLU A CA 1
ATOM 1457 C C . GLU A 1 192 ? -5.310 23.562 -6.975 1.00 94.38 192 GLU A C 1
ATOM 1459 O O . GLU A 1 192 ? -6.518 23.771 -7.066 1.00 94.38 192 GLU A O 1
ATOM 1464 N N . ALA A 1 193 ? -4.750 22.450 -7.457 1.00 90.19 193 ALA A N 1
ATOM 1465 C CA . ALA A 1 193 ? -5.519 21.360 -8.044 1.00 90.19 193 ALA A CA 1
ATOM 1466 C C . ALA A 1 193 ? -6.453 20.720 -7.010 1.00 90.19 193 ALA A C 1
ATOM 1468 O O . ALA A 1 193 ? -7.647 20.604 -7.284 1.00 90.19 193 ALA A O 1
ATOM 1469 N N . LEU A 1 194 ? -5.942 20.414 -5.815 1.00 89.31 194 LEU A N 1
ATOM 1470 C CA . LEU A 1 194 ? -6.722 19.897 -4.690 1.00 89.31 194 LEU A CA 1
ATOM 1471 C C . LEU A 1 194 ? -7.794 20.899 -4.254 1.00 89.31 194 LEU A C 1
ATOM 1473 O O . LEU A 1 194 ? -8.952 20.535 -4.108 1.00 89.31 194 LEU A O 1
ATOM 1477 N N . HIS A 1 195 ? -7.469 22.191 -4.159 1.00 90.81 195 HIS A N 1
ATOM 1478 C CA . HIS A 1 195 ? -8.463 23.213 -3.831 1.00 90.81 195 HIS A CA 1
ATOM 1479 C C . HIS A 1 195 ? -9.536 23.366 -4.919 1.00 90.81 195 HIS A C 1
ATOM 1481 O O . HIS A 1 195 ? -10.715 23.519 -4.611 1.00 90.81 195 HIS A O 1
ATOM 1487 N N . ARG A 1 196 ? -9.169 23.293 -6.204 1.00 88.44 196 ARG A N 1
ATOM 1488 C CA . ARG A 1 196 ? -10.146 23.271 -7.303 1.00 88.44 196 ARG A CA 1
ATOM 1489 C C . ARG A 1 196 ? -11.006 22.013 -7.262 1.00 88.44 196 ARG A C 1
ATOM 1491 O O . ARG A 1 196 ? -12.174 22.105 -7.628 1.00 88.44 196 ARG A O 1
ATOM 1498 N N . ALA A 1 197 ? -10.461 20.872 -6.846 1.00 80.19 197 ALA A N 1
ATOM 1499 C CA . ALA A 1 197 ? -11.222 19.645 -6.644 1.00 80.19 197 ALA A CA 1
ATOM 1500 C C . ALA A 1 197 ? -12.199 19.789 -5.465 1.00 80.19 197 ALA A C 1
ATOM 1502 O O . ALA A 1 197 ? -13.374 19.482 -5.643 1.00 80.19 197 ALA A O 1
ATOM 1503 N N . ASP A 1 198 ? -11.771 20.383 -4.343 1.00 79.94 198 ASP A N 1
ATOM 1504 C CA . ASP A 1 198 ? -12.632 20.730 -3.199 1.00 79.94 198 ASP A CA 1
ATOM 1505 C C . ASP A 1 198 ? -13.771 21.664 -3.634 1.00 79.94 198 ASP A C 1
ATOM 1507 O O . ASP A 1 198 ? -14.934 21.446 -3.306 1.00 79.94 198 ASP A O 1
ATOM 1511 N N . VAL A 1 199 ? -13.455 22.704 -4.416 1.00 77.56 199 VAL A N 1
ATOM 1512 C CA . VAL A 1 199 ? -14.433 23.692 -4.893 1.00 77.56 199 VAL A CA 1
ATOM 1513 C C . VAL A 1 199 ? -15.336 23.108 -5.971 1.00 77.56 199 VAL A C 1
ATOM 1515 O O . VAL A 1 199 ? -16.519 23.403 -5.963 1.00 77.56 199 VAL A O 1
ATOM 1518 N N . LYS A 1 200 ? -14.856 22.265 -6.890 1.00 68.06 200 LYS A N 1
ATOM 1519 C CA . LYS A 1 200 ? -15.731 21.583 -7.860 1.00 68.06 200 LYS A CA 1
ATOM 1520 C C . LYS A 1 200 ? -16.608 20.533 -7.182 1.00 68.06 200 LYS A C 1
ATOM 1522 O O . LYS A 1 200 ? -17.780 20.431 -7.533 1.00 68.06 200 LYS A O 1
ATOM 1527 N N . GLY A 1 201 ? -16.088 19.832 -6.176 1.00 55.09 201 GLY A N 1
ATOM 1528 C CA . GLY A 1 201 ? -16.869 18.978 -5.282 1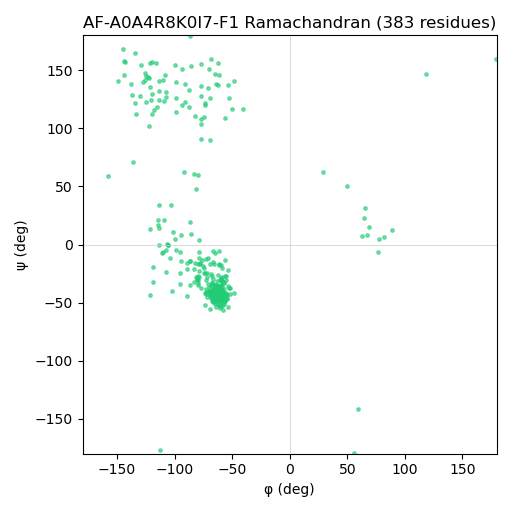.00 55.09 201 GLY A CA 1
ATOM 1529 C C . GLY A 1 201 ? -17.905 19.775 -4.484 1.00 55.09 201 GLY A C 1
ATOM 1530 O O . GLY A 1 201 ? -19.041 19.336 -4.353 1.00 55.09 201 GLY A O 1
ATOM 1531 N N . GLY A 1 202 ? -17.558 20.992 -4.048 1.00 45.03 202 GLY A N 1
ATOM 1532 C CA . GLY A 1 202 ? -18.422 21.905 -3.293 1.00 45.03 202 GLY A CA 1
ATOM 1533 C C . GLY A 1 202 ? -19.421 22.718 -4.133 1.00 45.03 202 GLY A C 1
ATOM 1534 O O . GLY A 1 202 ? -20.522 23.009 -3.678 1.00 45.03 202 GLY A O 1
ATOM 1535 N N . VAL A 1 203 ? -19.111 23.046 -5.388 1.00 42.88 203 VAL A N 1
ATOM 1536 C CA . VAL A 1 203 ? -20.035 23.683 -6.348 1.00 42.88 203 VAL A CA 1
ATOM 1537 C C . VAL A 1 203 ? -20.968 22.627 -6.950 1.00 42.88 203 VAL A C 1
ATOM 1539 O O . VAL A 1 203 ? -22.130 22.918 -7.223 1.00 42.88 203 VAL A O 1
ATOM 1542 N N . SER A 1 204 ? -20.526 21.367 -7.012 1.00 39.62 204 SER A N 1
ATOM 1543 C CA . SER A 1 204 ? -21.401 20.202 -7.179 1.00 39.62 204 SER A CA 1
ATOM 1544 C C . SER A 1 204 ? -22.097 19.762 -5.878 1.00 39.62 204 SER A C 1
ATOM 1546 O O . SER A 1 204 ? -22.834 18.782 -5.912 1.00 39.62 204 SER A O 1
ATOM 1548 N N . ALA A 1 205 ? -21.936 20.485 -4.761 1.00 39.00 205 ALA A N 1
ATOM 1549 C CA . ALA A 1 205 ? -22.722 20.294 -3.534 1.00 39.00 205 ALA A CA 1
ATOM 1550 C C . ALA A 1 205 ? -23.941 21.241 -3.449 1.00 39.00 205 ALA A C 1
ATOM 1552 O O . ALA A 1 205 ? -24.635 21.285 -2.435 1.00 39.00 205 ALA A O 1
ATOM 1553 N N . LYS A 1 206 ? -24.239 21.983 -4.530 1.00 36.56 206 LYS A N 1
ATOM 1554 C CA . LYS A 1 206 ? -25.536 22.656 -4.762 1.00 36.56 206 LYS A CA 1
ATOM 1555 C C . LYS A 1 206 ? -26.234 22.227 -6.059 1.00 36.56 206 LYS A C 1
ATOM 1557 O O . LYS A 1 206 ? -27.204 22.854 -6.473 1.00 36.56 206 LYS A O 1
ATOM 1562 N N . SER A 1 207 ? -25.774 21.147 -6.685 1.00 36.56 207 SER A N 1
ATOM 1563 C CA . SER A 1 207 ? -26.578 20.369 -7.627 1.00 36.56 207 SER A CA 1
ATOM 1564 C C . SER A 1 207 ? -27.105 19.186 -6.835 1.00 36.56 207 SER A C 1
ATOM 1566 O O . SER A 1 207 ? -26.297 18.399 -6.354 1.00 36.56 207 SER A O 1
ATOM 1568 N N . GLY A 1 208 ? -28.422 19.124 -6.638 1.00 36.94 208 GLY A N 1
ATOM 1569 C CA . GLY A 1 208 ? -29.085 18.148 -5.778 1.00 36.94 208 GLY A CA 1
ATOM 1570 C C . GLY A 1 208 ? -28.486 16.754 -5.903 1.00 36.94 208 GLY A C 1
ATOM 1571 O O . GLY A 1 208 ? -28.473 16.173 -6.978 1.00 36.94 208 GLY A O 1
ATOM 1572 N N . ASP A 1 209 ? -27.926 16.278 -4.803 1.00 39.25 209 ASP A N 1
ATOM 1573 C CA . ASP A 1 209 ? -28.235 14.978 -4.236 1.00 39.25 209 ASP A CA 1
ATOM 1574 C C . ASP A 1 209 ? -28.695 13.871 -5.209 1.00 39.25 209 ASP A C 1
ATOM 1576 O O . ASP A 1 209 ? -29.806 13.351 -5.139 1.00 39.25 209 ASP A O 1
ATOM 1580 N N . VAL A 1 210 ? -27.829 13.497 -6.153 1.00 42.56 210 VAL A N 1
ATOM 1581 C CA . VAL A 1 210 ? -27.998 12.256 -6.932 1.00 42.56 210 VAL A CA 1
ATOM 1582 C C . VAL A 1 210 ? -27.360 11.072 -6.189 1.00 42.56 210 VAL A C 1
ATOM 1584 O O . VAL A 1 210 ? -27.650 9.921 -6.493 1.00 42.56 210 VAL A O 1
ATOM 1587 N N . THR A 1 211 ? -26.529 11.324 -5.171 1.00 42.41 211 THR A N 1
ATOM 1588 C CA . THR A 1 211 ? -25.930 10.269 -4.340 1.00 42.41 211 THR A CA 1
ATOM 1589 C C . THR A 1 211 ? -26.871 9.703 -3.276 1.00 42.41 211 THR A C 1
ATOM 1591 O O . THR A 1 211 ? -26.729 8.515 -3.003 1.00 42.41 211 THR A O 1
ATOM 1594 N N . HIS A 1 212 ? -27.861 10.445 -2.745 1.00 44.66 212 HIS A N 1
ATOM 1595 C CA . HIS A 1 212 ? -28.970 9.788 -2.030 1.00 44.66 212 HIS A CA 1
ATOM 1596 C C . HIS A 1 212 ? -29.816 8.935 -2.984 1.00 44.66 212 HIS A C 1
ATOM 1598 O O . HIS A 1 212 ? -30.196 7.820 -2.646 1.00 44.66 212 HIS A O 1
ATOM 1604 N N . ASN A 1 213 ? -30.026 9.394 -4.219 1.00 46.22 213 ASN A N 1
ATOM 1605 C CA . ASN A 1 213 ? -30.995 8.774 -5.126 1.00 46.22 213 ASN A CA 1
ATOM 1606 C C . ASN A 1 213 ? -30.550 7.415 -5.716 1.00 46.22 213 ASN A C 1
ATOM 1608 O O . ASN A 1 213 ? -31.390 6.604 -6.089 1.00 46.22 213 ASN A O 1
ATOM 1612 N N . VAL A 1 214 ? -29.240 7.141 -5.802 1.00 48.91 214 VAL A N 1
ATOM 1613 C CA . VAL A 1 214 ? -28.732 5.816 -6.224 1.00 48.91 214 VAL A CA 1
ATOM 1614 C C . VAL A 1 214 ? -28.746 4.811 -5.061 1.00 48.91 214 VAL A C 1
ATOM 1616 O O . VAL A 1 214 ? -28.909 3.617 -5.289 1.00 48.91 214 VAL A O 1
ATOM 1619 N N . TYR A 1 215 ? -28.629 5.287 -3.816 1.00 48.09 215 TYR A N 1
ATOM 1620 C CA . TYR A 1 215 ? -28.644 4.441 -2.618 1.00 48.09 215 TYR A CA 1
ATOM 1621 C C . TYR A 1 215 ? -30.049 4.089 -2.132 1.00 48.09 215 TYR A C 1
ATOM 1623 O O . TYR A 1 215 ? -30.257 2.985 -1.641 1.00 48.09 215 TYR A O 1
ATOM 1631 N N . ASP A 1 216 ? -31.024 4.979 -2.321 1.00 51.66 216 ASP A N 1
ATOM 1632 C CA . ASP A 1 216 ? -32.433 4.701 -2.010 1.00 51.66 216 ASP A CA 1
ATOM 1633 C C . ASP A 1 216 ? -33.044 3.596 -2.894 1.00 51.66 216 ASP A C 1
ATOM 1635 O O . ASP A 1 216 ? -34.155 3.145 -2.633 1.00 51.66 216 ASP A O 1
ATOM 1639 N N . GLN A 1 217 ? -32.316 3.134 -3.918 1.00 54.53 217 GLN A N 1
ATOM 1640 C CA . GLN A 1 217 ? -32.729 2.066 -4.835 1.00 54.53 217 GLN A CA 1
ATOM 1641 C C . GLN A 1 217 ? -31.980 0.739 -4.623 1.00 54.53 217 GLN A C 1
ATOM 1643 O O . GLN A 1 217 ? -32.292 -0.242 -5.296 1.00 54.53 217 GLN A O 1
ATOM 1648 N N . LEU A 1 218 ? -30.990 0.686 -3.723 1.00 63.59 218 LEU A N 1
ATOM 1649 C CA . LEU A 1 218 ? -30.316 -0.561 -3.358 1.00 63.59 218 LEU A CA 1
ATOM 1650 C C . LEU A 1 218 ? -31.228 -1.352 -2.416 1.00 63.59 218 LEU A C 1
ATOM 1652 O O . LEU A 1 218 ? -31.399 -0.984 -1.256 1.00 63.59 218 LEU A O 1
ATOM 1656 N N . GLU A 1 219 ? -31.806 -2.442 -2.917 1.00 67.50 219 GLU A N 1
ATOM 1657 C CA . GLU A 1 219 ? -32.511 -3.422 -2.087 1.00 67.50 219 GLU A CA 1
ATOM 1658 C C . GLU A 1 219 ? -31.485 -4.172 -1.223 1.00 67.50 219 GLU A C 1
ATOM 1660 O O . GLU A 1 219 ? -30.894 -5.174 -1.631 1.00 67.50 219 GLU A O 1
ATOM 1665 N N . LEU A 1 220 ? -31.221 -3.627 -0.036 1.00 70.94 220 LEU A N 1
ATOM 1666 C CA . LEU A 1 220 ? -30.461 -4.278 1.024 1.00 70.94 220 LEU A CA 1
ATOM 1667 C C . LEU A 1 220 ? -31.399 -5.146 1.869 1.00 70.94 220 LEU A C 1
ATOM 1669 O O . LEU A 1 220 ? -32.601 -4.892 1.948 1.00 70.94 220 LEU A O 1
ATOM 1673 N N . SER A 1 221 ? -30.857 -6.192 2.493 1.00 75.19 221 SER A N 1
ATOM 1674 C CA . SER A 1 221 ? -31.612 -6.906 3.524 1.00 75.19 221 SER A CA 1
ATOM 1675 C C . SER A 1 221 ? -31.799 -6.017 4.760 1.00 75.19 221 SER A C 1
ATOM 1677 O O . SER A 1 221 ? -31.021 -5.087 4.970 1.00 75.19 221 SER A O 1
ATOM 1679 N N . ASP A 1 222 ? -32.788 -6.320 5.607 1.00 74.06 222 ASP A N 1
ATOM 1680 C CA . ASP A 1 222 ? -33.026 -5.570 6.853 1.00 74.06 222 ASP A CA 1
ATOM 1681 C C . ASP A 1 222 ? -31.775 -5.516 7.759 1.00 74.06 222 ASP A C 1
ATOM 1683 O O . ASP A 1 222 ? -31.556 -4.535 8.469 1.00 74.06 222 ASP A O 1
ATOM 1687 N N . GLU A 1 223 ? -30.926 -6.550 7.711 1.00 71.56 223 GLU A N 1
ATOM 1688 C CA . GLU A 1 223 ? -29.654 -6.618 8.445 1.00 71.56 223 GLU A CA 1
ATOM 1689 C C . GLU A 1 223 ? -28.582 -5.697 7.832 1.00 71.56 223 GLU A C 1
ATOM 1691 O O . GLU A 1 223 ? -27.891 -4.971 8.551 1.00 71.56 223 GLU A O 1
ATOM 1696 N N . ASP A 1 224 ? -28.489 -5.659 6.499 1.00 77.94 224 ASP A N 1
ATOM 1697 C CA . ASP A 1 224 ? -27.553 -4.801 5.761 1.00 77.94 224 ASP A CA 1
ATOM 1698 C C . ASP A 1 224 ? -27.959 -3.310 5.827 1.00 77.94 224 ASP A C 1
ATOM 1700 O O . ASP A 1 224 ? -27.120 -2.413 5.710 1.00 77.94 224 ASP A O 1
ATOM 1704 N N . GLU A 1 225 ? -29.241 -3.018 6.054 1.00 79.44 225 GLU A N 1
ATOM 1705 C CA . GLU A 1 225 ? -29.774 -1.657 6.150 1.00 79.44 225 GLU A CA 1
ATOM 1706 C C . GLU A 1 225 ? -29.162 -0.881 7.331 1.00 79.44 225 GLU A C 1
ATOM 1708 O O . GLU A 1 225 ? -28.806 0.296 7.207 1.00 79.44 225 GLU A O 1
ATOM 1713 N N . ALA A 1 226 ? -28.910 -1.560 8.456 1.00 83.19 226 ALA A N 1
ATOM 1714 C CA . ALA A 1 226 ? -28.204 -0.990 9.608 1.00 83.19 226 ALA A CA 1
ATOM 1715 C C . ALA A 1 226 ? -26.728 -0.639 9.306 1.00 83.19 226 ALA A C 1
ATOM 1717 O O . ALA A 1 226 ? -26.089 0.123 10.042 1.00 83.19 226 ALA A O 1
ATOM 1718 N N . LEU A 1 227 ? -26.173 -1.176 8.215 1.00 88.06 227 LEU A N 1
ATOM 1719 C CA . LEU A 1 227 ? -24.824 -0.910 7.717 1.00 88.06 227 LEU A CA 1
ATOM 1720 C C . LEU A 1 227 ? -24.793 0.101 6.564 1.00 88.06 227 LEU A C 1
ATOM 1722 O O . LEU A 1 227 ? -23.712 0.417 6.061 1.00 88.06 227 LEU A O 1
ATOM 1726 N N . ARG A 1 228 ? -25.928 0.703 6.185 1.00 85.31 228 ARG A N 1
ATOM 1727 C CA . ARG A 1 228 ? -25.996 1.717 5.118 1.00 85.31 228 ARG A CA 1
ATOM 1728 C C . ARG A 1 228 ? -24.938 2.833 5.240 1.00 85.31 228 ARG A C 1
ATOM 1730 O O . ARG A 1 228 ? -24.345 3.176 4.210 1.00 85.31 228 ARG A O 1
ATOM 1737 N N . PRO A 1 229 ? -24.620 3.391 6.431 1.00 87.50 229 PRO A N 1
ATOM 1738 C CA . PRO A 1 229 ? -23.555 4.391 6.560 1.00 87.50 229 PRO A CA 1
ATOM 1739 C C . PRO A 1 229 ? -22.167 3.849 6.196 1.00 87.50 229 PRO A C 1
ATOM 1741 O O . PRO A 1 229 ? -21.391 4.548 5.542 1.00 87.50 229 PRO A O 1
ATOM 1744 N N . PHE A 1 230 ? -21.876 2.601 6.571 1.00 90.69 230 PHE A N 1
ATOM 1745 C CA . PHE A 1 230 ? -20.621 1.926 6.252 1.00 90.69 230 PHE A CA 1
ATOM 1746 C C . PHE A 1 230 ? -20.496 1.689 4.746 1.00 90.69 230 PHE A C 1
ATOM 1748 O O . PHE A 1 230 ? -19.510 2.107 4.142 1.00 90.69 230 PHE A O 1
ATOM 1755 N N . TYR A 1 231 ? -21.529 1.137 4.106 1.00 90.31 231 TYR A N 1
ATOM 1756 C CA . TYR A 1 231 ? -21.526 0.927 2.657 1.00 90.31 231 TYR A CA 1
ATOM 1757 C C . TYR A 1 231 ? -21.420 2.243 1.879 1.00 90.31 231 TYR A C 1
ATOM 1759 O O . TYR A 1 231 ? -20.665 2.352 0.909 1.00 90.31 231 TYR A O 1
ATOM 1767 N N . SER A 1 232 ? -22.105 3.290 2.344 1.00 85.62 232 SER A N 1
ATOM 1768 C CA . SER A 1 232 ? -21.986 4.637 1.774 1.00 85.62 232 SER A CA 1
ATOM 1769 C C . SER A 1 232 ? -20.560 5.180 1.881 1.00 85.62 232 SER A C 1
ATOM 1771 O O . SER A 1 232 ? -20.063 5.808 0.942 1.00 85.62 232 SER A O 1
ATOM 1773 N N . GLY A 1 233 ? -19.895 4.922 3.011 1.00 85.81 233 GLY A N 1
ATOM 1774 C CA . GLY A 1 233 ? -18.476 5.195 3.212 1.00 85.81 233 GLY A CA 1
ATOM 1775 C C . GLY A 1 233 ? -17.602 4.426 2.226 1.00 85.81 233 GLY A C 1
ATOM 1776 O O . GLY A 1 233 ? -16.770 5.040 1.562 1.00 85.81 233 GLY A O 1
ATOM 1777 N N . LEU A 1 234 ? -17.859 3.128 2.054 1.00 89.00 234 LEU A N 1
ATOM 1778 C CA . LEU A 1 234 ? -17.117 2.251 1.147 1.00 89.00 234 LEU A CA 1
ATOM 1779 C C . LEU A 1 234 ? -17.210 2.740 -0.300 1.00 89.00 234 LEU A C 1
ATOM 1781 O O . LEU A 1 234 ? -16.192 2.889 -0.966 1.00 89.00 234 LEU A O 1
ATOM 1785 N N . LEU A 1 235 ? -18.402 3.106 -0.778 1.00 84.38 235 LEU A N 1
ATOM 1786 C CA . LEU A 1 235 ? -18.547 3.691 -2.116 1.00 84.38 235 LEU A CA 1
ATOM 1787 C C . LEU A 1 235 ? -17.784 4.991 -2.291 1.00 84.38 235 LEU A C 1
ATOM 1789 O O . LEU A 1 235 ? -17.172 5.218 -3.334 1.00 84.38 235 LEU A O 1
ATOM 1793 N N . ARG A 1 236 ? -17.852 5.869 -1.290 1.00 81.94 236 ARG A N 1
ATOM 1794 C CA . ARG A 1 236 ? -17.143 7.144 -1.336 1.00 81.94 236 ARG A CA 1
ATOM 1795 C C . ARG A 1 236 ? -15.638 6.917 -1.373 1.00 81.94 236 ARG A C 1
ATOM 1797 O O . ARG A 1 236 ? -14.962 7.582 -2.150 1.00 81.94 236 ARG A O 1
ATOM 1804 N N . TYR A 1 237 ? -15.150 5.965 -0.584 1.00 83.06 237 TYR A N 1
ATOM 1805 C CA . TYR A 1 237 ? -13.756 5.555 -0.581 1.00 83.06 237 TYR A CA 1
ATOM 1806 C C . TYR A 1 237 ? -13.324 5.091 -1.969 1.00 83.06 237 TYR A C 1
ATOM 1808 O O . TYR A 1 237 ? -12.425 5.680 -2.560 1.00 83.06 237 TYR A O 1
ATOM 1816 N N . LEU A 1 238 ? -14.030 4.110 -2.537 1.00 81.19 238 LEU A N 1
ATOM 1817 C CA . LEU A 1 238 ? -13.714 3.556 -3.854 1.00 81.19 238 LEU A CA 1
ATOM 1818 C C . LEU A 1 238 ? -13.749 4.629 -4.949 1.00 81.19 238 LEU A C 1
ATOM 1820 O O . LEU A 1 238 ? -12.856 4.683 -5.794 1.00 81.19 238 LEU A O 1
ATOM 1824 N N . LYS A 1 239 ? -14.727 5.541 -4.885 1.00 76.88 239 LYS A N 1
ATOM 1825 C CA . LYS A 1 239 ? -14.840 6.688 -5.795 1.00 76.88 239 LYS A CA 1
ATOM 1826 C C . LYS A 1 239 ? -13.674 7.655 -5.708 1.00 76.88 239 LYS A C 1
ATOM 1828 O O . LYS A 1 239 ? -13.261 8.188 -6.735 1.00 76.88 239 LYS A O 1
ATOM 1833 N N . ASN A 1 240 ? -13.167 7.887 -4.508 1.00 72.69 240 ASN A N 1
ATOM 1834 C CA . ASN A 1 240 ? -12.029 8.767 -4.301 1.00 72.69 240 ASN A CA 1
ATOM 1835 C C . ASN A 1 240 ? -10.715 8.090 -4.698 1.00 72.69 240 ASN A C 1
ATOM 1837 O O . ASN A 1 240 ? -9.864 8.752 -5.281 1.00 72.69 240 ASN A O 1
ATOM 1841 N N . ALA A 1 241 ? -10.580 6.787 -4.434 1.00 71.31 241 ALA A N 1
ATOM 1842 C CA . ALA A 1 241 ? -9.416 6.000 -4.826 1.00 71.31 241 ALA A CA 1
ATOM 1843 C C . ALA A 1 241 ? -9.262 5.925 -6.354 1.00 71.31 241 ALA A C 1
ATOM 1845 O O . ALA A 1 241 ? -8.150 5.852 -6.864 1.00 71.31 241 ALA A O 1
ATOM 1846 N N . GLY A 1 242 ? -10.369 5.951 -7.109 1.00 71.06 242 GLY A N 1
ATOM 1847 C CA . GLY A 1 242 ? -10.332 5.901 -8.576 1.00 71.06 242 GLY A CA 1
ATOM 1848 C C . GLY A 1 242 ? -9.822 4.568 -9.143 1.00 71.06 242 GLY A C 1
ATOM 1849 O O . GLY A 1 242 ? -9.632 4.448 -10.353 1.00 71.06 242 GLY A O 1
ATOM 1850 N N . GLU A 1 243 ? -9.626 3.567 -8.286 1.00 68.69 243 GLU A N 1
ATOM 1851 C CA . GLU A 1 243 ? -9.208 2.212 -8.633 1.00 68.69 243 GLU A CA 1
ATOM 1852 C C . GLU A 1 243 ? -10.419 1.288 -8.809 1.00 68.69 243 GLU A C 1
ATOM 1854 O O . GLU A 1 243 ? -11.471 1.479 -8.190 1.00 68.69 243 GLU A O 1
ATOM 1859 N N . ASN A 1 244 ? -10.276 0.268 -9.662 1.00 73.31 244 ASN A N 1
ATOM 1860 C CA . ASN A 1 244 ? -11.302 -0.751 -9.842 1.00 73.31 244 ASN A CA 1
ATOM 1861 C C . ASN A 1 244 ? -11.015 -1.953 -8.919 1.00 73.31 244 ASN A C 1
ATOM 1863 O O . ASN A 1 244 ? -9.984 -2.606 -9.087 1.00 73.31 244 ASN A O 1
ATOM 1867 N N . PRO A 1 245 ? -11.922 -2.316 -7.994 1.00 75.31 245 PRO A N 1
ATOM 1868 C CA . PRO A 1 245 ? -11.729 -3.469 -7.112 1.00 75.31 245 PRO A CA 1
ATOM 1869 C C . PRO A 1 245 ? -11.548 -4.810 -7.833 1.00 75.31 245 PRO A C 1
ATOM 1871 O O . PRO A 1 245 ? -11.021 -5.746 -7.240 1.00 75.31 245 PRO A O 1
ATOM 1874 N N . ALA A 1 246 ? -11.968 -4.924 -9.098 1.00 74.19 246 ALA A N 1
ATOM 1875 C CA . ALA A 1 246 ? -11.743 -6.122 -9.904 1.00 74.19 246 ALA A CA 1
ATOM 1876 C C . ALA A 1 246 ? -10.269 -6.289 -10.317 1.00 74.19 246 ALA A C 1
ATOM 1878 O O . ALA A 1 246 ? -9.815 -7.412 -10.500 1.00 74.19 246 ALA A O 1
ATOM 1879 N N . THR A 1 247 ? -9.501 -5.198 -10.452 1.00 66.69 247 THR A N 1
ATOM 1880 C CA . THR A 1 247 ? -8.087 -5.256 -10.877 1.00 66.69 247 THR A CA 1
ATOM 1881 C C . THR A 1 247 ? -7.107 -5.406 -9.719 1.00 66.69 247 THR A C 1
ATOM 1883 O O . THR A 1 247 ? -5.979 -5.841 -9.931 1.00 66.69 247 THR A O 1
ATOM 1886 N N . SER A 1 248 ? -7.523 -5.043 -8.506 1.00 59.44 248 SER A N 1
ATOM 1887 C CA . SER A 1 248 ? -6.665 -5.023 -7.314 1.00 59.44 248 SER A CA 1
ATOM 1888 C C . SER A 1 248 ? -6.877 -6.238 -6.397 1.00 59.44 248 SER A C 1
ATOM 1890 O O . SER A 1 248 ? -6.379 -6.230 -5.269 1.00 59.44 248 SER A O 1
ATOM 1892 N N . TYR A 1 249 ? -7.612 -7.273 -6.841 1.00 74.94 249 TYR A N 1
ATOM 1893 C CA . TYR A 1 249 ? -8.126 -8.353 -5.975 1.00 74.94 249 TYR A CA 1
ATOM 1894 C C . TYR A 1 249 ? -8.983 -7.787 -4.805 1.00 74.94 249 TYR A C 1
ATOM 1896 O O . TYR A 1 249 ? -9.168 -6.567 -4.710 1.00 74.94 249 TYR A O 1
ATOM 1904 N N . PRO A 1 250 ? -9.534 -8.603 -3.881 1.00 83.38 250 PRO A N 1
ATOM 1905 C CA . PRO A 1 250 ? -10.304 -8.079 -2.744 1.00 83.38 250 PRO A CA 1
ATOM 1906 C C . PRO A 1 250 ? -9.512 -7.158 -1.793 1.00 83.38 250 PRO A C 1
ATOM 1908 O O . PRO A 1 250 ? -10.093 -6.563 -0.890 1.00 83.38 250 PRO A O 1
ATOM 1911 N N . SER A 1 251 ? -8.197 -6.996 -1.989 1.00 78.12 251 SER A N 1
ATOM 1912 C CA . SER A 1 251 ? -7.311 -6.208 -1.122 1.00 78.12 251 SER A CA 1
ATOM 1913 C C . SER A 1 251 ? -7.724 -4.735 -0.981 1.00 78.12 251 SER A C 1
ATOM 1915 O O . SER A 1 251 ? -7.726 -4.206 0.131 1.00 78.12 251 SER A O 1
ATOM 1917 N N . LEU A 1 252 ? -8.156 -4.089 -2.073 1.00 80.19 252 LEU A N 1
ATOM 1918 C CA . LEU A 1 252 ? -8.655 -2.709 -2.040 1.00 80.19 252 LEU A CA 1
ATOM 1919 C C . LEU A 1 252 ? -9.939 -2.596 -1.205 1.00 80.19 252 LEU A C 1
ATOM 1921 O O . LEU A 1 252 ? -10.126 -1.617 -0.485 1.00 80.19 252 LEU A O 1
ATOM 1925 N N . LEU A 1 253 ? -10.814 -3.605 -1.289 1.00 89.56 253 LEU A N 1
ATOM 1926 C CA . LEU A 1 253 ? -12.046 -3.653 -0.502 1.00 89.56 253 LEU A CA 1
ATOM 1927 C C . LEU A 1 253 ? -11.720 -3.813 0.976 1.00 89.56 253 LEU A C 1
ATOM 1929 O O . LEU A 1 253 ? -12.216 -3.047 1.791 1.00 89.56 253 LEU A O 1
ATOM 1933 N N . PHE A 1 254 ? -10.858 -4.767 1.314 1.00 90.06 254 PHE A N 1
ATOM 1934 C CA . PHE A 1 254 ? -10.433 -5.014 2.686 1.00 90.06 254 PHE A CA 1
ATOM 1935 C C . PHE A 1 254 ? -9.838 -3.784 3.349 1.00 90.06 254 PHE A C 1
ATOM 1937 O O . PHE A 1 254 ? -10.290 -3.401 4.423 1.00 90.06 254 PHE A O 1
ATOM 1944 N N . ARG A 1 255 ? -8.923 -3.107 2.659 1.00 84.19 255 ARG A N 1
ATOM 1945 C CA . ARG A 1 255 ? -8.346 -1.859 3.141 1.00 84.19 255 ARG A CA 1
ATOM 1946 C C . ARG A 1 255 ? -9.414 -0.796 3.411 1.00 84.19 255 ARG A C 1
ATOM 1948 O O . ARG A 1 255 ? -9.455 -0.222 4.492 1.00 84.19 255 ARG A O 1
ATOM 1955 N N . ALA A 1 256 ? -10.290 -0.548 2.438 1.00 87.38 256 ALA A N 1
ATOM 1956 C CA . ALA A 1 256 ? -11.349 0.445 2.580 1.00 87.38 256 ALA A CA 1
ATOM 1957 C C . ALA A 1 256 ? -12.288 0.119 3.753 1.00 87.38 256 ALA A C 1
ATOM 1959 O O . ALA A 1 256 ? -12.721 1.012 4.479 1.00 87.38 256 ALA A O 1
ATOM 1960 N N . MET A 1 257 ? -12.609 -1.162 3.937 1.00 94.38 257 MET A N 1
ATOM 1961 C CA . MET A 1 257 ? -13.461 -1.623 5.025 1.00 94.38 257 MET A CA 1
ATOM 1962 C C . MET A 1 257 ? -12.785 -1.487 6.393 1.00 94.38 257 MET A C 1
ATOM 1964 O O . MET A 1 257 ? -13.454 -1.059 7.330 1.00 94.38 257 MET A O 1
ATOM 1968 N N . ASP A 1 258 ? -11.491 -1.796 6.506 1.00 90.19 258 ASP A N 1
ATOM 1969 C CA . ASP A 1 258 ? -10.729 -1.642 7.752 1.00 90.19 258 ASP A CA 1
ATOM 1970 C C . ASP A 1 258 ? -10.663 -0.172 8.178 1.00 90.19 258 ASP A C 1
ATOM 1972 O O . ASP A 1 258 ? -11.042 0.156 9.300 1.00 90.19 258 ASP A O 1
ATOM 1976 N N . GLU A 1 259 ? -10.307 0.733 7.257 1.00 87.69 259 GLU A N 1
ATOM 1977 C CA . GLU A 1 259 ? -10.254 2.175 7.536 1.00 87.69 259 GLU A CA 1
ATOM 1978 C C . GLU A 1 259 ? -11.619 2.718 7.996 1.00 87.69 259 GLU A C 1
ATOM 1980 O O . GLU A 1 259 ? -11.709 3.535 8.912 1.00 87.69 259 GLU A O 1
ATOM 1985 N N . LEU A 1 260 ? -12.716 2.249 7.392 1.00 89.56 260 LEU A N 1
ATOM 1986 C CA . LEU A 1 260 ? -14.064 2.646 7.805 1.00 89.56 260 LEU A CA 1
ATOM 1987 C C . LEU A 1 260 ? -14.446 2.062 9.166 1.00 89.56 260 LEU A C 1
ATOM 1989 O O . LEU A 1 260 ? -15.063 2.764 9.971 1.00 89.56 260 LEU A O 1
ATOM 1993 N N . TYR A 1 261 ? -14.085 0.809 9.432 1.00 92.62 261 TYR A N 1
ATOM 1994 C CA . TYR A 1 261 ? -14.335 0.157 10.712 1.00 92.62 261 TYR A CA 1
ATOM 1995 C C . TYR A 1 261 ? -13.617 0.876 11.861 1.00 92.62 261 TYR A C 1
ATOM 1997 O O . TYR A 1 261 ? -14.231 1.114 12.899 1.00 92.62 261 TYR A O 1
ATOM 2005 N N . GLU A 1 262 ? -12.376 1.327 11.662 1.00 87.69 262 GLU A N 1
ATOM 2006 C CA . GLU A 1 262 ? -11.612 2.082 12.667 1.00 87.69 262 GLU A CA 1
ATOM 2007 C C . GLU A 1 262 ? -12.299 3.385 13.110 1.00 87.69 262 GLU A C 1
ATOM 2009 O O . GLU A 1 262 ? -12.136 3.816 14.253 1.00 87.69 262 GLU A O 1
ATOM 2014 N N . THR A 1 263 ? -13.110 4.001 12.242 1.00 82.00 263 THR A N 1
ATOM 2015 C CA . THR A 1 263 ? -13.847 5.235 12.577 1.00 82.00 263 THR A CA 1
ATOM 2016 C C . THR A 1 263 ? -15.091 5.008 13.437 1.00 82.00 263 THR A C 1
ATOM 2018 O O . THR A 1 263 ? -15.605 5.955 14.035 1.00 82.00 263 THR A O 1
ATOM 2021 N N . GLY A 1 264 ? -15.583 3.772 13.517 1.00 84.25 264 GLY A N 1
ATOM 2022 C CA . GLY A 1 264 ? -16.775 3.426 14.286 1.00 84.25 264 GLY A CA 1
ATOM 2023 C C . GLY A 1 264 ? -16.826 1.949 14.667 1.00 84.25 264 GLY A C 1
ATOM 2024 O O . GLY A 1 264 ? -17.798 1.281 14.291 1.00 84.25 264 GLY A O 1
ATOM 2025 N N . PRO A 1 265 ? -15.818 1.431 15.397 1.00 90.25 265 PRO A N 1
ATOM 2026 C CA . PRO A 1 265 ? -15.755 0.019 15.722 1.00 90.25 265 PRO A CA 1
ATOM 2027 C C . PRO A 1 265 ? -16.841 -0.308 16.741 1.00 90.25 265 PRO A C 1
ATOM 2029 O O . PRO A 1 265 ? -17.035 0.416 17.715 1.00 90.25 265 PRO A O 1
ATOM 2032 N N . ARG A 1 266 ? -17.568 -1.403 16.530 1.00 91.88 266 ARG A N 1
ATOM 2033 C CA . ARG A 1 266 ? -18.628 -1.850 17.438 1.00 91.88 266 ARG A CA 1
ATOM 2034 C C . ARG A 1 266 ? -18.658 -3.373 17.500 1.00 91.88 266 ARG A C 1
ATOM 2036 O O . ARG A 1 266 ? -18.423 -3.989 16.467 1.00 91.88 266 ARG A O 1
ATOM 2043 N N . PRO A 1 267 ? -18.995 -3.971 18.655 1.00 93.56 267 PRO A N 1
ATOM 2044 C CA . PRO A 1 267 ? -19.124 -5.419 18.759 1.00 93.56 267 PRO A CA 1
ATOM 2045 C C . PRO A 1 267 ? -20.082 -5.995 17.708 1.00 93.56 267 PRO A C 1
ATOM 2047 O O . PRO A 1 267 ? -21.154 -5.434 17.459 1.00 93.56 267 PRO A O 1
ATOM 2050 N N . GLY A 1 268 ? -19.694 -7.117 17.112 1.00 93.12 268 GLY A N 1
ATOM 2051 C CA . GLY A 1 268 ? -20.437 -7.853 16.096 1.00 93.12 268 GLY A CA 1
ATOM 2052 C C . GLY A 1 268 ? -20.554 -7.143 14.750 1.00 93.12 268 GLY A C 1
ATOM 2053 O O . GLY A 1 268 ? -21.405 -7.529 13.940 1.00 93.12 268 GLY A O 1
ATOM 2054 N N . PHE A 1 269 ? -19.751 -6.107 14.494 1.00 94.88 269 PHE A N 1
ATOM 2055 C CA . PHE A 1 269 ? -19.791 -5.389 13.229 1.00 94.88 269 PHE A CA 1
ATOM 2056 C C . PHE A 1 269 ? -19.471 -6.324 12.068 1.00 94.88 269 PHE A C 1
ATOM 2058 O O . PHE A 1 269 ? -20.273 -6.434 11.141 1.00 94.88 269 PHE A O 1
ATOM 2065 N N . TRP A 1 270 ? -18.348 -7.043 12.135 1.00 95.75 270 TRP A N 1
ATOM 2066 C CA . TRP A 1 270 ? -17.896 -7.872 11.019 1.00 95.75 270 TRP A CA 1
ATOM 2067 C C . TRP A 1 270 ? -18.835 -9.045 10.757 1.00 95.75 270 TRP A C 1
ATOM 2069 O O . TRP A 1 270 ? -19.013 -9.434 9.607 1.00 95.75 270 TRP A O 1
ATOM 2079 N N . LYS A 1 271 ? -19.514 -9.554 11.795 1.00 94.69 271 LYS A N 1
ATOM 2080 C CA . LYS A 1 271 ? -20.558 -10.591 11.655 1.00 94.69 271 LYS A CA 1
ATOM 2081 C C . LYS A 1 271 ? -21.751 -10.121 10.828 1.00 94.69 271 LYS A C 1
ATOM 2083 O O . LYS A 1 271 ? -22.447 -10.947 10.251 1.00 94.69 271 LYS A O 1
ATOM 2088 N N . SER A 1 272 ? -21.986 -8.812 10.802 1.00 93.12 272 SER A N 1
ATOM 2089 C CA . SER A 1 272 ? -23.096 -8.201 10.075 1.00 93.12 272 SER A CA 1
ATOM 2090 C C . SER A 1 272 ? -22.736 -7.903 8.613 1.00 93.12 272 SER A C 1
ATOM 2092 O O . SER A 1 272 ? -23.620 -7.629 7.812 1.00 93.12 272 SER A O 1
ATOM 2094 N N . VAL A 1 273 ? -21.449 -7.934 8.242 1.00 92.69 273 VAL A N 1
ATOM 2095 C CA . VAL A 1 273 ? -20.989 -7.608 6.886 1.00 92.69 273 VAL A CA 1
ATOM 2096 C C . VAL A 1 273 ? -20.945 -8.871 6.025 1.00 92.69 273 VAL A C 1
ATOM 2098 O O . VAL A 1 273 ? -20.220 -9.814 6.329 1.00 92.69 273 VAL A O 1
ATOM 2101 N N . THR A 1 274 ? -21.661 -8.872 4.897 1.00 91.19 274 THR A N 1
ATOM 2102 C CA . THR A 1 274 ? -21.669 -10.007 3.956 1.00 91.19 274 THR A CA 1
ATOM 2103 C C . THR A 1 274 ? -20.921 -9.709 2.652 1.00 91.19 274 THR A C 1
ATOM 2105 O O . THR A 1 274 ? -20.976 -8.592 2.127 1.00 91.19 274 THR A O 1
ATOM 2108 N N . SER A 1 275 ? -20.267 -10.729 2.078 1.00 91.81 275 SER A N 1
ATOM 2109 C CA . SER A 1 275 ? -19.619 -10.656 0.753 1.00 91.81 275 SER A CA 1
ATOM 2110 C C . SER A 1 275 ? -20.614 -10.202 -0.322 1.00 91.81 275 SER A C 1
ATOM 2112 O O . SER A 1 275 ? -20.324 -9.314 -1.124 1.00 91.81 275 SER A O 1
ATOM 2114 N N . ARG A 1 276 ? -21.842 -10.733 -0.278 1.00 89.88 276 ARG A N 1
ATOM 2115 C CA . ARG A 1 276 ? -22.957 -10.357 -1.158 1.00 89.88 276 ARG A CA 1
ATOM 2116 C C . ARG A 1 276 ? -23.283 -8.861 -1.100 1.00 89.88 276 ARG A C 1
ATOM 2118 O O . ARG A 1 276 ? -23.423 -8.240 -2.155 1.00 89.88 276 ARG A O 1
ATOM 2125 N N . ALA A 1 277 ? -23.411 -8.286 0.097 1.00 89.44 277 ALA A N 1
ATOM 2126 C CA . ALA A 1 277 ? -23.718 -6.867 0.255 1.00 89.44 277 ALA A CA 1
ATOM 2127 C C . ALA A 1 277 ? -22.577 -5.991 -0.277 1.00 89.44 277 ALA A C 1
ATOM 2129 O O . ALA A 1 277 ? -22.830 -5.075 -1.057 1.00 89.44 277 ALA A O 1
ATOM 2130 N N . ILE A 1 278 ? -21.319 -6.331 0.033 1.00 90.88 278 ILE A N 1
ATOM 2131 C CA . ILE A 1 278 ? -20.142 -5.640 -0.521 1.00 90.88 278 ILE A CA 1
ATOM 2132 C C . ILE A 1 278 ? -20.164 -5.678 -2.050 1.00 90.88 278 ILE A C 1
ATOM 2134 O O . ILE A 1 278 ? -20.021 -4.642 -2.693 1.00 90.88 278 ILE A O 1
ATOM 2138 N N . MET A 1 279 ? -20.395 -6.845 -2.650 1.00 88.50 279 MET A N 1
ATOM 2139 C CA . MET A 1 279 ? -20.432 -6.989 -4.106 1.00 88.50 279 MET A CA 1
ATOM 2140 C C . MET A 1 279 ? -21.563 -6.167 -4.739 1.00 88.50 279 MET A C 1
ATOM 2142 O O . MET A 1 279 ? -21.354 -5.538 -5.777 1.00 88.50 279 MET A O 1
ATOM 2146 N N . SER A 1 280 ? -22.739 -6.113 -4.109 1.00 86.31 280 SER A N 1
ATOM 2147 C CA . SER A 1 280 ? -23.858 -5.261 -4.544 1.00 86.31 280 SER A CA 1
ATOM 2148 C C . SER A 1 280 ? -23.489 -3.771 -4.509 1.00 86.31 280 SER A C 1
ATOM 2150 O O . SER A 1 280 ? -23.714 -3.019 -5.463 1.00 86.31 280 SER A O 1
ATOM 2152 N N . VAL A 1 281 ? -22.819 -3.357 -3.434 1.00 84.56 281 VAL A N 1
ATOM 2153 C CA . VAL A 1 281 ? -22.314 -1.997 -3.262 1.00 84.56 281 VAL A CA 1
ATOM 2154 C C . VAL A 1 281 ? -21.293 -1.670 -4.354 1.00 84.56 281 VAL A C 1
ATOM 2156 O O . VAL A 1 281 ? -21.471 -0.701 -5.086 1.00 84.56 281 VAL A O 1
ATOM 2159 N N . VAL A 1 282 ? -20.281 -2.510 -4.571 1.00 84.06 282 VAL A N 1
ATOM 2160 C CA . VAL A 1 282 ? -19.240 -2.277 -5.589 1.00 84.06 282 VAL A CA 1
ATOM 2161 C C . VAL A 1 282 ? -19.816 -2.204 -7.008 1.00 84.06 282 VAL A C 1
ATOM 2163 O O . VAL A 1 282 ? -19.410 -1.340 -7.789 1.00 84.06 282 VAL A O 1
ATOM 2166 N N . LYS A 1 283 ? -20.814 -3.031 -7.344 1.00 83.06 283 LYS A N 1
ATOM 2167 C CA . LYS A 1 283 ? -21.527 -2.943 -8.634 1.00 83.06 283 LYS A CA 1
ATOM 2168 C C . LYS A 1 283 ? -22.152 -1.566 -8.871 1.00 83.06 283 LYS A C 1
ATOM 2170 O O . LYS A 1 283 ? -22.195 -1.088 -10.003 1.00 83.06 283 LYS A O 1
ATOM 2175 N N . THR A 1 284 ? -22.596 -0.908 -7.804 1.00 76.12 284 THR A N 1
ATOM 2176 C CA . THR A 1 284 ? -23.198 0.429 -7.862 1.00 76.12 284 THR A CA 1
ATOM 2177 C C . THR A 1 284 ? -22.156 1.518 -8.142 1.00 76.12 284 THR A C 1
ATOM 2179 O O . THR A 1 284 ? -22.461 2.518 -8.794 1.00 76.12 284 THR A O 1
ATOM 2182 N N . TYR A 1 285 ? -20.910 1.318 -7.697 1.00 70.00 285 TYR A N 1
ATOM 2183 C CA . TYR A 1 285 ? -19.791 2.229 -7.949 1.00 70.00 285 TYR A CA 1
ATOM 2184 C C . TYR A 1 285 ? -19.349 2.234 -9.415 1.00 70.00 285 TYR A C 1
ATOM 2186 O O . TYR A 1 285 ? -19.264 3.280 -10.061 1.00 70.00 285 TYR A O 1
ATOM 2194 N N . ALA A 1 286 ? -19.022 1.050 -9.923 1.00 67.88 286 ALA A N 1
ATOM 2195 C CA . ALA A 1 286 ? -18.305 0.876 -11.169 1.00 67.88 286 ALA A CA 1
ATOM 2196 C C . ALA A 1 286 ? -19.160 0.026 -12.102 1.00 67.88 286 ALA A C 1
ATOM 2198 O O . ALA A 1 286 ? -19.204 -1.191 -11.995 1.00 67.88 286 ALA A O 1
ATOM 2199 N N . ARG A 1 287 ? -19.827 0.662 -13.069 1.00 66.06 287 ARG A N 1
ATOM 2200 C CA . ARG A 1 287 ? -20.642 -0.062 -14.064 1.00 66.06 287 ARG A CA 1
ATOM 2201 C C . ARG A 1 287 ? -19.820 -1.067 -14.877 1.00 66.06 287 ARG A C 1
ATOM 2203 O O . ARG A 1 287 ? -20.339 -2.099 -15.286 1.00 66.06 287 ARG A O 1
ATOM 2210 N N . ASP A 1 288 ? -18.531 -0.787 -15.065 1.00 69.00 288 ASP A N 1
ATOM 2211 C CA . ASP A 1 288 ? -17.595 -1.710 -15.704 1.00 69.00 288 ASP A CA 1
ATOM 2212 C C . ASP A 1 288 ? -17.103 -2.824 -14.765 1.00 69.00 288 ASP A C 1
ATOM 2214 O O . ASP A 1 288 ? -16.520 -3.785 -15.254 1.00 69.00 288 ASP A O 1
ATOM 2218 N N . PHE A 1 289 ? -17.339 -2.746 -13.449 1.00 73.19 289 PHE A N 1
ATOM 2219 C CA . PHE A 1 289 ? -16.978 -3.807 -12.500 1.00 73.19 289 PHE A CA 1
ATOM 2220 C C . PHE A 1 289 ? -17.667 -5.112 -12.864 1.00 73.19 289 PHE A C 1
ATOM 2222 O O . PHE A 1 289 ? -17.006 -6.131 -12.993 1.00 73.19 289 PHE A O 1
ATOM 2229 N N . GLU A 1 290 ? -18.974 -5.082 -13.127 1.00 75.00 290 GLU A N 1
ATOM 2230 C CA . GLU A 1 290 ? -19.700 -6.287 -13.529 1.00 75.00 290 GLU A CA 1
ATOM 2231 C C . GLU A 1 290 ? -19.161 -6.849 -14.846 1.00 75.00 290 GLU A C 1
ATOM 2233 O O . GLU A 1 290 ? -18.947 -8.052 -14.966 1.00 75.00 290 GLU A O 1
ATOM 2238 N N . ARG A 1 291 ? -18.837 -5.977 -15.806 1.00 78.44 291 ARG A N 1
ATOM 2239 C CA . ARG A 1 291 ? -18.215 -6.383 -17.070 1.00 78.44 291 ARG A CA 1
ATOM 2240 C C . ARG A 1 291 ? -16.839 -7.021 -16.860 1.00 78.44 291 ARG A C 1
ATOM 2242 O O . ARG A 1 291 ? -16.533 -7.995 -17.537 1.00 78.44 291 ARG A O 1
ATOM 2249 N N . GLN A 1 292 ? -16.020 -6.483 -15.958 1.00 77.81 292 GLN A N 1
ATOM 2250 C CA . GLN A 1 292 ? -14.688 -7.006 -15.646 1.00 77.81 292 GLN A CA 1
ATOM 2251 C C . GLN A 1 292 ? -14.756 -8.312 -14.853 1.00 77.81 292 GLN A C 1
ATOM 2253 O O . GLN A 1 292 ? -14.075 -9.261 -15.216 1.00 77.81 292 GLN A O 1
ATOM 2258 N N . MET A 1 293 ? -15.643 -8.410 -13.863 1.00 78.12 293 MET A N 1
ATOM 2259 C CA . MET A 1 293 ? -15.897 -9.655 -13.135 1.00 78.12 293 MET A CA 1
ATOM 2260 C C . MET A 1 293 ? -16.452 -10.748 -14.057 1.00 78.12 293 MET A C 1
ATOM 2262 O O . MET A 1 293 ? -16.100 -11.908 -13.909 1.00 78.12 293 MET A O 1
ATOM 2266 N N . THR A 1 294 ? -17.266 -10.385 -15.056 1.00 78.69 294 THR A N 1
ATOM 2267 C CA . THR A 1 294 ? -17.758 -11.325 -16.086 1.00 78.69 294 THR A CA 1
ATOM 2268 C C . THR A 1 294 ? -16.673 -11.699 -17.104 1.00 78.69 294 THR A C 1
ATOM 2270 O O . THR A 1 294 ? -16.806 -12.698 -17.807 1.00 78.69 294 THR A O 1
ATOM 2273 N N . ALA A 1 295 ? -15.613 -10.894 -17.223 1.00 81.81 295 ALA A N 1
ATOM 2274 C CA . ALA A 1 295 ? -14.469 -11.193 -18.080 1.00 81.81 295 ALA A CA 1
ATOM 2275 C C . ALA A 1 295 ? -13.464 -12.149 -17.417 1.00 81.81 295 ALA A C 1
ATOM 2277 O O . ALA A 1 295 ? -12.636 -12.715 -18.131 1.00 81.81 295 ALA A O 1
ATOM 2278 N N . LEU A 1 296 ? -13.543 -12.335 -16.094 1.00 78.62 296 LEU A N 1
ATOM 2279 C CA . LEU A 1 296 ? -12.800 -13.372 -15.383 1.00 78.62 296 LEU A CA 1
ATOM 2280 C C . LEU A 1 296 ? -13.280 -14.757 -15.824 1.00 78.62 296 LEU A C 1
ATOM 2282 O O . LEU A 1 296 ? -14.459 -14.971 -16.122 1.00 78.62 296 LEU A O 1
ATOM 2286 N N . SER A 1 297 ? -12.365 -15.722 -15.844 1.00 85.19 297 SER A N 1
ATOM 2287 C CA . SER A 1 297 ? -12.746 -17.126 -15.944 1.00 85.19 297 SER A CA 1
ATOM 2288 C C . SER A 1 297 ? -13.579 -17.544 -14.719 1.00 85.19 297 SER A C 1
ATOM 2290 O O . SER A 1 297 ? -13.461 -16.935 -13.653 1.00 85.19 297 SER A O 1
ATOM 2292 N N . PRO A 1 298 ? -14.412 -18.598 -14.825 1.00 84.31 298 PRO A N 1
ATOM 2293 C CA . PRO A 1 298 ? -15.189 -19.088 -13.686 1.00 84.31 298 PRO A CA 1
ATOM 2294 C C . PRO A 1 298 ? -14.335 -19.376 -12.443 1.00 84.31 298 PRO A C 1
ATOM 2296 O O . PRO A 1 298 ? -14.763 -19.067 -11.339 1.00 84.31 298 PRO A O 1
ATOM 2299 N N . THR A 1 299 ? -13.121 -19.903 -12.636 1.00 83.69 299 THR A N 1
ATOM 2300 C CA . THR A 1 299 ? -12.171 -20.187 -11.552 1.00 83.69 299 THR A CA 1
ATOM 2301 C C . THR A 1 299 ? -11.642 -18.910 -10.902 1.00 83.69 299 THR A C 1
ATOM 2303 O O . THR A 1 299 ? -11.677 -18.806 -9.686 1.00 83.69 299 THR A O 1
ATOM 2306 N N . GLU A 1 300 ? -11.229 -17.904 -11.678 1.00 78.69 300 GLU A N 1
ATOM 2307 C CA . GLU A 1 300 ? -10.754 -16.621 -11.125 1.00 78.69 300 GLU A CA 1
ATOM 2308 C C . GLU A 1 300 ? -11.860 -15.872 -10.363 1.00 78.69 300 GLU A C 1
ATOM 2310 O O . GLU A 1 300 ? -11.599 -15.214 -9.358 1.00 78.69 300 GLU A O 1
ATOM 2315 N N . LEU A 1 301 ? -13.109 -15.969 -10.829 1.00 82.81 301 LEU A N 1
ATOM 2316 C CA . LEU A 1 301 ? -14.257 -15.397 -10.129 1.00 82.81 301 LEU A CA 1
ATOM 2317 C C . LEU A 1 301 ? -14.541 -16.131 -8.809 1.00 82.81 301 LEU A C 1
ATOM 2319 O O . LEU A 1 301 ? -14.831 -15.482 -7.805 1.00 82.81 301 LEU A O 1
ATOM 2323 N N . GLU A 1 302 ? -14.469 -17.464 -8.811 1.00 85.25 302 GLU A N 1
ATOM 2324 C CA . GLU A 1 302 ? -14.614 -18.291 -7.608 1.00 85.25 302 GLU A CA 1
ATOM 2325 C C . GLU A 1 302 ? -13.513 -17.980 -6.588 1.00 85.25 302 GLU A C 1
ATOM 2327 O O . GLU A 1 302 ? -13.822 -17.735 -5.424 1.00 85.25 302 GLU A O 1
ATOM 2332 N N . GLU A 1 303 ? -12.257 -17.881 -7.031 1.00 84.44 303 GLU A N 1
ATOM 2333 C CA . GLU A 1 303 ? -11.115 -17.482 -6.201 1.00 84.44 303 GLU A CA 1
ATOM 2334 C C . GLU A 1 303 ? -11.306 -16.080 -5.610 1.00 84.44 303 GLU A C 1
ATOM 2336 O O . GLU A 1 303 ? -11.136 -15.894 -4.409 1.00 84.44 303 GLU A O 1
ATOM 2341 N N . TYR A 1 304 ? -11.749 -15.102 -6.408 1.00 87.06 304 TYR A N 1
ATOM 2342 C CA . TYR A 1 304 ? -12.005 -13.745 -5.917 1.00 87.06 304 TYR A CA 1
ATOM 2343 C C . TYR A 1 304 ? -13.052 -13.721 -4.795 1.00 87.06 304 TYR A C 1
ATOM 2345 O O . TYR A 1 304 ? -12.891 -13.020 -3.793 1.00 87.06 304 TYR A O 1
ATOM 2353 N N . VAL A 1 305 ? -14.154 -14.456 -4.972 1.00 89.19 305 VAL A N 1
ATOM 2354 C CA . VAL A 1 305 ? -15.223 -14.530 -3.966 1.00 89.19 305 VAL A CA 1
ATOM 2355 C C . VAL A 1 305 ? -14.738 -15.282 -2.729 1.00 89.19 305 VAL A C 1
ATOM 2357 O O . VAL A 1 305 ? -14.975 -14.807 -1.620 1.00 89.19 305 VAL A O 1
ATOM 2360 N N . ALA A 1 306 ? -14.017 -16.391 -2.905 1.00 88.00 306 ALA A N 1
ATOM 2361 C CA . ALA A 1 306 ? -13.438 -17.157 -1.808 1.00 88.00 306 ALA A CA 1
ATOM 2362 C C . ALA A 1 306 ? -12.448 -16.317 -0.984 1.00 88.00 306 ALA A C 1
ATOM 2364 O O . ALA A 1 306 ? -12.511 -16.335 0.243 1.00 88.00 306 ALA A O 1
ATOM 2365 N N . ASP A 1 307 ? -11.599 -15.519 -1.633 1.00 86.50 307 ASP A N 1
ATOM 2366 C CA . ASP A 1 307 ? -10.666 -14.606 -0.968 1.00 86.50 307 ASP A CA 1
ATOM 2367 C C . ASP A 1 307 ? -11.400 -13.503 -0.192 1.00 86.50 307 ASP A C 1
ATOM 2369 O O . ASP A 1 307 ? -11.027 -13.178 0.941 1.00 86.50 307 ASP A O 1
ATOM 2373 N N . LEU A 1 308 ? -12.465 -12.934 -0.775 1.00 90.75 308 LEU A N 1
ATOM 2374 C CA . LEU A 1 308 ? -13.305 -11.939 -0.105 1.00 90.75 308 LEU A CA 1
ATOM 2375 C C . LEU A 1 308 ? -13.979 -12.531 1.144 1.00 90.75 308 LEU A C 1
ATOM 2377 O O . LEU A 1 308 ? -14.008 -11.902 2.202 1.00 90.75 308 LEU A O 1
ATOM 2381 N N . GLU A 1 309 ? -14.520 -13.740 1.034 1.00 93.50 309 GLU A N 1
ATOM 2382 C CA . GLU A 1 309 ? -15.180 -14.428 2.142 1.00 93.50 309 GLU A CA 1
ATOM 2383 C C . GLU A 1 309 ? -14.194 -14.838 3.228 1.00 93.50 309 GLU A C 1
ATOM 2385 O O . GLU A 1 309 ? -14.461 -14.599 4.407 1.00 93.50 309 GLU A O 1
ATOM 2390 N N . LEU A 1 310 ? -13.034 -15.372 2.847 1.00 89.75 310 LEU A N 1
ATOM 2391 C CA . LEU A 1 310 ? -11.975 -15.722 3.780 1.00 89.75 310 LEU A CA 1
ATOM 2392 C C . LEU A 1 310 ? -11.544 -14.494 4.583 1.00 89.75 310 LEU A C 1
ATOM 2394 O O . LEU A 1 310 ? -11.559 -14.535 5.809 1.00 89.75 310 LEU A O 1
ATOM 2398 N N . GLY A 1 311 ? -11.237 -13.369 3.932 1.00 91.50 311 GLY A N 1
ATOM 2399 C CA . GLY A 1 311 ? -10.808 -12.177 4.665 1.00 91.50 311 GLY A CA 1
ATOM 2400 C C . GLY A 1 311 ? -11.906 -11.549 5.537 1.00 91.50 311 GLY A C 1
ATOM 2401 O O . GLY A 1 311 ? -11.584 -10.949 6.565 1.00 91.50 311 GLY A O 1
ATOM 2402 N N . LEU A 1 312 ? -13.194 -11.706 5.205 1.00 94.56 312 LEU A N 1
ATOM 2403 C CA . LEU A 1 312 ? -14.286 -11.347 6.122 1.00 94.56 312 LEU A CA 1
ATOM 2404 C C . LEU A 1 312 ? -14.332 -12.284 7.333 1.00 94.56 312 LEU A C 1
ATOM 2406 O O . LEU A 1 312 ? -14.452 -11.817 8.464 1.00 94.56 312 LEU A O 1
ATOM 2410 N N . GLN A 1 313 ? -14.184 -13.594 7.119 1.00 93.50 313 GLN A N 1
ATOM 2411 C CA . GLN A 1 313 ? -14.150 -14.581 8.200 1.00 93.50 313 GLN A CA 1
ATOM 2412 C C . GLN A 1 313 ? -12.982 -14.344 9.162 1.00 93.50 313 GLN A C 1
ATOM 2414 O O . GLN A 1 313 ? -13.168 -14.494 10.370 1.00 93.50 313 GLN A O 1
ATOM 2419 N N . MET A 1 314 ? -11.816 -13.933 8.652 1.00 92.75 314 MET A N 1
ATOM 2420 C CA . MET A 1 314 ? -10.664 -13.548 9.476 1.00 92.75 314 MET A CA 1
ATOM 2421 C C . MET A 1 314 ? -11.013 -12.381 10.409 1.00 92.75 314 MET A C 1
ATOM 2423 O O . MET A 1 314 ? -10.827 -12.472 11.615 1.00 92.75 314 MET A O 1
ATOM 2427 N N . ARG A 1 315 ? -11.642 -11.323 9.889 1.00 95.06 315 ARG A N 1
ATOM 2428 C CA . ARG A 1 315 ? -12.053 -10.164 10.704 1.00 95.06 315 ARG A CA 1
ATOM 2429 C C . ARG A 1 315 ? -13.125 -10.513 11.732 1.00 95.06 315 ARG A C 1
ATOM 2431 O O . ARG A 1 315 ? -13.069 -10.052 12.869 1.00 95.06 315 ARG A O 1
ATOM 2438 N N . VAL A 1 316 ? -14.082 -11.366 11.355 1.00 96.50 316 VAL A N 1
ATOM 2439 C CA . VAL A 1 316 ? -15.086 -11.915 12.283 1.00 96.50 316 VAL A CA 1
ATOM 2440 C C . VAL A 1 316 ? -14.418 -12.713 13.400 1.00 96.50 316 VAL A C 1
ATOM 2442 O O . VAL A 1 316 ? -14.842 -12.623 14.556 1.00 96.50 316 VAL A O 1
ATOM 2445 N N . PHE A 1 317 ? -13.404 -13.513 13.065 1.00 96.56 317 PHE A N 1
ATOM 2446 C CA . PHE A 1 317 ? -12.618 -14.266 14.033 1.00 96.56 317 PHE A CA 1
ATOM 2447 C C . PHE A 1 317 ? -11.919 -13.318 15.010 1.00 96.56 317 PHE A C 1
ATOM 2449 O O . PHE A 1 317 ? -12.164 -13.421 16.213 1.00 96.56 317 PHE A O 1
ATOM 2456 N N . ASP A 1 318 ? -11.157 -12.350 14.499 1.00 96.12 318 ASP A N 1
ATOM 2457 C CA . ASP A 1 318 ? -10.392 -11.401 15.311 1.00 96.12 318 ASP A CA 1
ATOM 2458 C C . ASP A 1 318 ? -11.294 -10.593 16.256 1.00 96.12 318 ASP A C 1
ATOM 2460 O O . ASP A 1 318 ? -11.036 -10.517 17.460 1.00 96.12 318 ASP A O 1
ATOM 2464 N N . GLU A 1 319 ? -12.406 -10.056 15.741 1.00 97.31 319 GLU A N 1
ATOM 2465 C CA . GLU A 1 319 ? -13.402 -9.317 16.527 1.00 97.31 319 GLU A CA 1
ATOM 2466 C C . GLU A 1 319 ? -14.037 -10.197 17.612 1.00 97.31 319 GLU A C 1
ATOM 2468 O O . GLU A 1 319 ? -14.157 -9.779 18.763 1.00 97.31 319 GLU A O 1
ATOM 2473 N N . THR A 1 320 ? -14.394 -11.443 17.287 1.00 97.62 320 THR A N 1
ATOM 2474 C CA . THR A 1 320 ? -15.008 -12.366 18.255 1.00 97.62 320 THR A CA 1
ATOM 2475 C C . THR A 1 320 ? -14.040 -12.733 19.378 1.00 97.62 320 THR A C 1
ATOM 2477 O O . THR A 1 320 ? -14.435 -12.784 20.545 1.00 97.62 320 THR A O 1
ATOM 2480 N N . CYS A 1 321 ? -12.775 -12.986 19.052 1.00 97.75 321 CYS A N 1
ATOM 2481 C CA . CYS A 1 321 ? -11.728 -13.240 20.037 1.00 97.75 321 CYS A CA 1
ATOM 2482 C C . CYS A 1 321 ? -11.507 -12.013 20.929 1.00 97.75 321 CYS A C 1
ATOM 2484 O O . CYS A 1 321 ? -11.448 -12.138 22.155 1.00 97.75 321 CYS A O 1
ATOM 2486 N N . ALA A 1 322 ? -11.472 -10.820 20.332 1.00 97.56 322 ALA A N 1
ATOM 2487 C CA . ALA A 1 322 ? -11.330 -9.569 21.061 1.00 97.56 322 ALA A CA 1
ATOM 2488 C C . ALA A 1 322 ? -12.503 -9.330 22.022 1.00 97.56 322 ALA A C 1
ATOM 2490 O O . ALA A 1 322 ? -12.284 -8.997 23.186 1.00 97.56 322 ALA A O 1
ATOM 2491 N N . GLU A 1 323 ? -13.743 -9.563 21.588 1.00 97.38 323 GLU A N 1
ATOM 2492 C CA . GLU A 1 323 ? -14.936 -9.493 22.441 1.00 97.38 323 GLU A CA 1
ATOM 2493 C C . GLU A 1 323 ? -14.848 -10.441 23.643 1.00 97.38 323 GLU A C 1
ATOM 2495 O O . GLU A 1 323 ? -15.164 -10.045 24.768 1.00 97.38 323 GLU A O 1
ATOM 2500 N N . ARG A 1 324 ? -14.388 -11.684 23.434 1.00 97.44 324 ARG A N 1
ATOM 2501 C CA . ARG A 1 324 ? -14.222 -12.675 24.512 1.00 97.44 324 ARG A CA 1
ATOM 2502 C C . ARG A 1 324 ? -13.211 -12.213 25.553 1.00 97.44 324 ARG A C 1
ATOM 2504 O O . ARG A 1 324 ? -13.488 -12.295 26.748 1.00 97.44 324 ARG A O 1
ATOM 2511 N N . LEU A 1 325 ? -12.073 -11.692 25.107 1.00 97.81 325 LEU A N 1
ATOM 2512 C CA . LEU A 1 325 ? -11.038 -11.166 25.993 1.00 97.81 325 LEU A CA 1
ATOM 2513 C C . LEU A 1 325 ? -11.510 -9.905 26.723 1.00 97.81 325 LEU A C 1
ATOM 2515 O O . LEU A 1 325 ? -11.272 -9.751 27.920 1.00 97.81 325 LEU A O 1
ATOM 2519 N N . LEU A 1 326 ? -12.245 -9.019 26.050 1.00 96.38 326 LEU A N 1
ATOM 2520 C CA . LEU A 1 326 ? -12.815 -7.823 26.672 1.00 96.38 326 LEU A CA 1
ATOM 2521 C C . LEU A 1 326 ? -13.922 -8.141 27.685 1.00 96.38 326 LEU A C 1
ATOM 2523 O O . LEU A 1 326 ? -14.108 -7.368 28.628 1.00 96.38 326 LEU A O 1
ATOM 2527 N N . ALA A 1 327 ? -14.604 -9.281 27.557 1.00 96.44 327 ALA A N 1
ATOM 2528 C CA . ALA A 1 327 ? -15.561 -9.759 28.552 1.00 96.44 327 ALA A CA 1
ATOM 2529 C C . ALA A 1 327 ? -14.897 -10.200 29.873 1.00 96.44 327 ALA A C 1
ATOM 2531 O O . ALA A 1 327 ? -15.577 -10.298 30.898 1.00 96.44 327 ALA A O 1
ATOM 2532 N N . LEU A 1 328 ? -13.579 -10.435 29.886 1.00 96.25 328 LEU A N 1
ATOM 2533 C CA . LEU A 1 328 ? -12.829 -10.696 31.114 1.00 96.25 328 LEU A CA 1
ATOM 2534 C C . LEU A 1 328 ? -12.720 -9.432 31.971 1.00 96.25 328 LEU A C 1
ATOM 2536 O O . LEU A 1 328 ? -12.670 -8.300 31.471 1.00 96.25 328 LEU A O 1
ATOM 2540 N N . THR A 1 329 ? -12.617 -9.628 33.287 1.00 95.81 329 THR A N 1
ATOM 2541 C CA . THR A 1 329 ? -12.298 -8.534 34.209 1.00 95.81 329 THR A CA 1
ATOM 2542 C C . THR A 1 329 ? -10.917 -7.959 33.871 1.00 95.81 329 THR A C 1
ATOM 2544 O O . THR A 1 329 ? -10.035 -8.719 33.477 1.00 95.81 329 THR A O 1
ATOM 2547 N N . PRO A 1 330 ? -10.677 -6.641 34.036 1.00 93.12 330 PRO A N 1
ATOM 2548 C CA . PRO A 1 330 ? -9.422 -6.019 33.607 1.00 93.12 330 PRO A CA 1
ATOM 2549 C C . PRO A 1 330 ? -8.148 -6.704 34.121 1.00 93.12 330 PRO A C 1
ATOM 2551 O O . PRO A 1 330 ? -7.195 -6.818 33.367 1.00 93.12 330 PRO A O 1
ATOM 2554 N N . GLY A 1 331 ? -8.141 -7.211 35.360 1.00 93.38 331 GLY A N 1
ATOM 2555 C CA . GLY A 1 331 ? -6.983 -7.916 35.931 1.00 93.38 331 GLY A CA 1
ATOM 2556 C C . GLY A 1 331 ? -6.811 -9.375 35.488 1.00 93.38 331 GLY A C 1
ATOM 2557 O O . GLY A 1 331 ? -5.823 -9.995 35.856 1.00 93.38 331 GLY A O 1
ATOM 2558 N N . ALA A 1 332 ? -7.771 -9.934 34.747 1.00 94.62 332 ALA A N 1
ATOM 2559 C CA . ALA A 1 332 ? -7.709 -11.285 34.186 1.00 94.62 332 ALA A CA 1
ATOM 2560 C C . ALA A 1 332 ? -7.454 -11.282 32.670 1.00 94.62 332 ALA A C 1
ATOM 2562 O O . ALA A 1 332 ? -7.420 -12.349 32.061 1.00 94.62 332 ALA A O 1
ATOM 2563 N N . ARG A 1 333 ? -7.324 -10.101 32.051 1.00 96.19 333 ARG A N 1
ATOM 2564 C CA . ARG A 1 333 ? -7.058 -9.980 30.617 1.00 96.19 333 ARG A CA 1
ATOM 2565 C C . ARG A 1 333 ? -5.584 -10.287 30.348 1.00 96.19 333 ARG A C 1
ATOM 2567 O O . ARG A 1 333 ? -4.738 -9.664 30.987 1.00 96.19 333 ARG A O 1
ATOM 2574 N N . PRO A 1 334 ? -5.266 -11.202 29.423 1.00 96.19 334 PRO A N 1
ATOM 2575 C CA . PRO A 1 334 ? -3.893 -11.374 28.968 1.00 96.19 334 PRO A CA 1
ATOM 2576 C C . PRO A 1 334 ? -3.398 -10.085 28.292 1.00 96.19 334 PRO A C 1
ATOM 2578 O O . PRO A 1 334 ? -4.143 -9.444 27.549 1.00 96.19 334 PRO A O 1
ATOM 2581 N N . GLU A 1 335 ? -2.157 -9.688 28.581 1.00 89.19 335 GLU A N 1
ATOM 2582 C CA . GLU A 1 335 ? -1.566 -8.427 28.095 1.00 89.19 335 GLU A CA 1
ATOM 2583 C C . GLU A 1 335 ? -0.514 -8.643 27.002 1.00 89.19 335 GLU A C 1
ATOM 2585 O O . GLU A 1 335 ? -0.243 -7.739 26.211 1.00 89.19 335 GLU A O 1
ATOM 2590 N N . THR A 1 336 ? 0.091 -9.832 26.957 1.00 94.62 336 THR A N 1
ATOM 2591 C CA . THR A 1 336 ? 1.098 -10.185 25.955 1.00 94.62 336 THR A CA 1
ATOM 2592 C C . THR A 1 336 ? 0.475 -11.015 24.838 1.00 94.62 336 THR A C 1
ATOM 2594 O O . THR A 1 336 ? -0.529 -11.699 25.040 1.00 94.62 336 THR A O 1
ATOM 2597 N N . ARG A 1 337 ? 1.074 -10.975 23.643 1.00 95.75 337 ARG A N 1
ATOM 2598 C CA . ARG A 1 337 ? 0.623 -11.795 22.506 1.00 95.75 337 ARG A CA 1
ATOM 2599 C C . ARG A 1 337 ? 0.701 -13.294 22.817 1.00 95.75 337 ARG A C 1
ATOM 2601 O O . ARG A 1 337 ? -0.171 -14.039 22.386 1.00 95.75 337 ARG A O 1
ATOM 2608 N N . GLU A 1 338 ? 1.705 -13.731 23.581 1.00 97.19 338 GLU A N 1
ATOM 2609 C CA . GLU A 1 338 ? 1.850 -15.119 24.015 1.00 97.19 338 GLU A CA 1
ATOM 2610 C C . GLU A 1 338 ? 0.711 -15.509 24.967 1.00 97.19 338 GLU A C 1
ATOM 2612 O O . GLU A 1 338 ? 0.054 -16.521 24.743 1.00 97.19 338 GLU A O 1
ATOM 2617 N N . ASP A 1 339 ? 0.405 -14.674 25.965 1.00 97.06 339 ASP A N 1
ATOM 2618 C CA . ASP A 1 339 ? -0.692 -14.947 26.900 1.00 97.06 339 ASP A CA 1
ATOM 2619 C C . ASP A 1 339 ? -2.060 -14.932 26.199 1.00 97.06 339 ASP A C 1
ATOM 2621 O O . ASP A 1 339 ? -2.929 -15.736 26.525 1.00 97.06 339 ASP A O 1
ATOM 2625 N N . VAL A 1 340 ? -2.264 -14.029 25.229 1.00 97.62 340 VAL A N 1
ATOM 2626 C CA . VAL A 1 340 ? -3.492 -13.969 24.416 1.00 97.62 340 VAL A CA 1
ATOM 2627 C C . VAL A 1 340 ? -3.654 -15.250 23.605 1.00 97.62 340 VAL A C 1
ATOM 2629 O O . VAL A 1 340 ? -4.737 -15.834 23.603 1.00 97.62 340 VAL A O 1
ATOM 2632 N N . TYR A 1 341 ? -2.587 -15.695 22.941 1.00 97.69 341 TYR A N 1
ATOM 2633 C CA . TYR A 1 341 ? -2.580 -16.920 22.146 1.00 97.69 341 TYR A CA 1
ATOM 2634 C C . TYR A 1 341 ? -2.936 -18.149 22.996 1.00 97.69 341 TYR A C 1
ATOM 2636 O O . TYR A 1 341 ? -3.890 -18.860 22.682 1.00 97.69 341 TYR A O 1
ATOM 2644 N N . GLU A 1 342 ? -2.230 -18.352 24.112 1.00 97.69 342 GLU A N 1
ATOM 2645 C CA . GLU A 1 342 ? -2.458 -19.483 25.023 1.00 97.69 342 GLU A CA 1
ATOM 2646 C C . GLU A 1 342 ? -3.860 -19.449 25.645 1.00 97.69 342 GLU A C 1
ATOM 2648 O O . GLU A 1 342 ? -4.532 -20.480 25.769 1.00 97.69 342 GLU A O 1
ATOM 2653 N N . TRP A 1 343 ? -4.339 -18.254 26.010 1.00 98.25 343 TRP A N 1
ATOM 2654 C CA . TRP A 1 343 ? -5.686 -18.086 26.544 1.00 98.25 343 TRP A CA 1
ATOM 2655 C C . TRP A 1 343 ? -6.751 -18.475 25.517 1.00 98.25 343 TRP A C 1
ATOM 2657 O O . TRP A 1 343 ? -7.690 -19.192 25.862 1.00 98.25 343 TRP A O 1
ATOM 2667 N N . LEU A 1 344 ? -6.607 -18.029 24.264 1.00 98.00 344 LEU A N 1
ATOM 2668 C CA . LEU A 1 344 ? -7.563 -18.321 23.194 1.00 98.00 344 LEU A CA 1
ATOM 2669 C C . LEU A 1 344 ? -7.581 -19.808 22.836 1.00 98.00 344 LEU A C 1
ATOM 2671 O O . LEU A 1 344 ? -8.669 -20.369 22.749 1.00 98.00 344 LEU A O 1
ATOM 2675 N N . LEU A 1 345 ? -6.419 -20.462 22.711 1.00 97.69 345 LEU A N 1
ATOM 2676 C CA . LEU A 1 345 ? -6.359 -21.915 22.505 1.00 97.69 345 LEU A CA 1
ATOM 2677 C C . LEU A 1 345 ? -7.076 -22.669 23.629 1.00 97.69 345 LEU A C 1
ATOM 2679 O O . LEU A 1 345 ? -7.909 -23.535 23.369 1.00 97.69 345 LEU A O 1
ATOM 2683 N N . THR A 1 346 ? -6.818 -22.284 24.882 1.00 97.88 346 THR A N 1
ATOM 2684 C CA . THR A 1 346 ? -7.484 -22.889 26.043 1.00 97.88 346 THR A CA 1
ATOM 2685 C C . THR A 1 346 ? -8.999 -22.642 26.027 1.00 97.88 346 THR A C 1
ATOM 2687 O O . THR A 1 346 ? -9.779 -23.527 26.386 1.00 97.88 346 THR A O 1
ATOM 2690 N N . ASP A 1 347 ? -9.455 -21.448 25.628 1.00 98.00 347 ASP A N 1
ATOM 2691 C CA . ASP A 1 347 ? -10.888 -21.147 25.510 1.00 98.00 347 ASP A CA 1
ATOM 2692 C C . ASP A 1 347 ? -11.553 -21.947 24.381 1.00 98.00 347 ASP A C 1
ATOM 2694 O O . ASP A 1 347 ? -12.665 -22.439 24.586 1.00 98.00 347 ASP A O 1
ATOM 2698 N N . PHE A 1 348 ? -10.887 -22.116 23.235 1.00 98.00 348 PHE A N 1
ATOM 2699 C CA . PHE A 1 348 ? -11.389 -22.909 22.111 1.00 98.00 348 PHE A CA 1
ATOM 2700 C C . PHE A 1 348 ? -11.487 -24.395 22.443 1.00 98.00 348 PHE A C 1
ATOM 2702 O O . PHE A 1 348 ? -12.554 -24.975 22.232 1.00 98.00 348 PHE A O 1
ATOM 2709 N N . ASP A 1 349 ? -10.449 -24.982 23.044 1.00 97.25 349 ASP A N 1
ATOM 2710 C CA . ASP A 1 349 ? -10.453 -26.377 23.505 1.00 97.25 349 ASP A CA 1
ATOM 2711 C C . ASP A 1 349 ? -11.608 -26.626 24.488 1.00 97.25 349 ASP A C 1
ATOM 2713 O O . ASP A 1 349 ? -12.455 -27.499 24.292 1.00 97.25 349 ASP A O 1
ATOM 2717 N N . ARG A 1 350 ? -11.755 -25.748 25.489 1.00 97.88 350 ARG A N 1
ATOM 2718 C CA . ARG A 1 350 ? -12.842 -25.827 26.478 1.00 97.88 350 ARG A CA 1
ATOM 2719 C C . ARG A 1 350 ? -14.242 -25.749 25.855 1.00 97.88 350 ARG A C 1
ATOM 2721 O O . ARG A 1 350 ? -15.199 -26.253 26.447 1.00 97.88 350 ARG A O 1
ATOM 2728 N N . ARG A 1 351 ? -14.390 -25.075 24.712 1.00 97.06 351 ARG A N 1
ATOM 2729 C CA . ARG A 1 351 ? -15.667 -24.895 24.000 1.00 97.06 351 ARG A CA 1
ATOM 2730 C C . ARG A 1 351 ? -15.895 -25.922 22.890 1.00 97.06 351 ARG A C 1
ATOM 2732 O O . ARG A 1 351 ? -16.997 -25.946 22.346 1.00 97.06 351 ARG A O 1
ATOM 2739 N N . GLY A 1 352 ? -14.906 -26.760 22.580 1.00 97.19 352 GLY A N 1
ATOM 2740 C CA . GLY A 1 352 ? -14.954 -27.682 21.445 1.00 97.19 352 GLY A CA 1
ATOM 2741 C C . GLY A 1 352 ? -14.986 -26.963 20.093 1.00 97.19 352 GLY A C 1
ATOM 2742 O O . GLY A 1 352 ? -15.633 -27.434 19.163 1.00 97.19 352 GLY A O 1
ATOM 2743 N N . GLU A 1 353 ? -14.351 -25.792 19.989 1.00 97.12 353 GLU A N 1
ATOM 2744 C CA . GLU A 1 353 ? -14.280 -25.000 18.754 1.00 97.12 353 GLU A CA 1
ATOM 2745 C C . GLU A 1 353 ? -13.016 -25.367 17.951 1.00 97.12 353 GLU A C 1
ATOM 2747 O O . GLU A 1 353 ? -12.136 -24.532 17.748 1.00 97.12 353 GLU A O 1
ATOM 2752 N N . GLU A 1 354 ? -12.925 -26.626 17.505 1.00 95.38 354 GLU A N 1
ATOM 2753 C CA . GLU A 1 354 ? -11.738 -27.191 16.828 1.00 95.38 354 GLU A CA 1
ATOM 2754 C C . GLU A 1 354 ? -11.307 -26.355 15.611 1.00 95.38 354 GLU A C 1
ATOM 2756 O O . GLU A 1 354 ? -10.157 -25.933 15.541 1.00 95.38 354 GLU A O 1
ATOM 2761 N N . ASP A 1 355 ? -12.245 -25.968 14.737 1.00 89.12 355 ASP A N 1
ATOM 2762 C CA . ASP A 1 355 ? -11.957 -25.132 13.558 1.00 89.12 355 ASP A CA 1
ATOM 2763 C C . ASP A 1 355 ? -11.292 -23.787 13.916 1.00 89.12 355 ASP A C 1
ATOM 2765 O O . ASP A 1 355 ? -10.512 -23.229 13.143 1.00 89.12 355 ASP A O 1
ATOM 2769 N N . LYS A 1 356 ? -11.630 -23.224 15.083 1.00 93.19 356 LYS A N 1
ATOM 2770 C CA . LYS A 1 356 ? -11.083 -21.950 15.571 1.00 93.19 356 LYS A CA 1
ATOM 2771 C C . LYS A 1 356 ? -9.695 -22.140 16.174 1.00 93.19 356 LYS A C 1
ATOM 2773 O O . LYS A 1 356 ? -8.850 -21.260 16.005 1.00 93.19 356 LYS A O 1
ATOM 2778 N N . SER A 1 357 ? -9.467 -23.284 16.817 1.00 93.69 357 SER A N 1
ATOM 2779 C CA . SER A 1 357 ? -8.149 -23.703 17.290 1.00 93.69 357 SER A CA 1
ATOM 2780 C C . SER A 1 357 ? -7.199 -23.916 16.116 1.00 93.69 357 SER A C 1
ATOM 2782 O O . SER A 1 357 ? -6.179 -23.242 16.049 1.00 93.69 357 SER A O 1
ATOM 2784 N N . ASP A 1 358 ? -7.583 -24.735 15.133 1.00 90.44 358 ASP A N 1
ATOM 2785 C CA . ASP A 1 358 ? -6.787 -25.009 13.929 1.00 90.44 358 ASP A CA 1
ATOM 2786 C C . ASP A 1 358 ? -6.429 -23.716 13.184 1.00 90.44 358 ASP A C 1
ATOM 2788 O O . ASP A 1 358 ? -5.300 -23.524 12.722 1.00 90.44 358 ASP A O 1
ATOM 2792 N N . TYR A 1 359 ? -7.396 -22.798 13.088 1.00 88.62 359 TYR A N 1
ATOM 2793 C CA . TYR A 1 359 ? -7.186 -21.483 12.497 1.00 88.62 359 TYR A CA 1
ATOM 2794 C C . TYR A 1 359 ? -6.132 -20.669 13.271 1.00 88.62 359 TYR A C 1
ATOM 2796 O O . TYR A 1 359 ? -5.196 -20.142 12.665 1.00 88.62 359 TYR A O 1
ATOM 2804 N N . LEU A 1 360 ? -6.261 -20.579 14.600 1.00 92.00 360 LEU A N 1
ATOM 2805 C CA . LEU A 1 360 ? -5.318 -19.844 15.445 1.00 92.00 360 LEU A CA 1
ATOM 2806 C C . LEU A 1 360 ? -3.918 -20.472 15.416 1.00 92.00 360 LEU A C 1
ATOM 2808 O O . LEU A 1 360 ? -2.930 -19.748 15.321 1.00 92.00 360 LEU A O 1
ATOM 2812 N N . GLU A 1 361 ? -3.823 -21.801 15.452 1.00 91.19 361 GLU A N 1
ATOM 2813 C CA . GLU A 1 361 ? -2.557 -22.539 15.398 1.00 91.19 361 GLU A CA 1
ATOM 2814 C C . GLU A 1 361 ? -1.823 -22.332 14.072 1.00 91.19 361 GLU A C 1
ATOM 2816 O O . GLU A 1 361 ? -0.602 -22.153 14.056 1.00 91.19 361 GLU A O 1
ATOM 2821 N N . ARG A 1 362 ? -2.560 -22.297 12.955 1.00 87.00 362 ARG A N 1
ATOM 2822 C CA . ARG A 1 362 ? -1.992 -22.023 11.630 1.00 87.00 362 ARG A CA 1
ATOM 2823 C C . ARG A 1 362 ? -1.341 -20.641 11.558 1.00 87.00 362 ARG A C 1
ATOM 2825 O O . ARG A 1 362 ? -0.262 -20.504 10.976 1.00 87.00 362 ARG A O 1
ATOM 2832 N N . ASP A 1 363 ? -1.987 -19.629 12.131 1.00 81.00 363 ASP A N 1
ATOM 2833 C CA . ASP A 1 363 ? -1.498 -18.245 12.118 1.00 81.00 363 ASP A CA 1
ATOM 2834 C C . ASP A 1 363 ? -0.461 -17.987 13.236 1.00 81.00 363 ASP A C 1
ATOM 2836 O O . ASP A 1 363 ? 0.363 -17.064 13.147 1.00 81.00 363 ASP A O 1
ATOM 2840 N N . GLY A 1 364 ? -0.458 -18.823 14.278 1.00 88.94 364 GLY A N 1
ATOM 2841 C CA . GLY A 1 364 ? 0.417 -18.727 15.440 1.00 88.94 364 GLY A CA 1
ATOM 2842 C C . GLY A 1 364 ? 0.246 -17.397 16.179 1.00 88.94 364 GLY A C 1
ATOM 2843 O O . GLY A 1 364 ? -0.841 -16.822 16.255 1.00 88.94 364 GLY A O 1
ATOM 2844 N N . PHE A 1 365 ? 1.354 -16.835 16.672 1.00 88.19 365 PHE A N 1
ATOM 2845 C CA . PHE A 1 365 ? 1.331 -15.555 17.395 1.00 88.19 365 PHE A CA 1
ATOM 2846 C C . PHE A 1 365 ? 0.833 -14.361 16.560 1.00 88.19 365 PHE A C 1
ATOM 2848 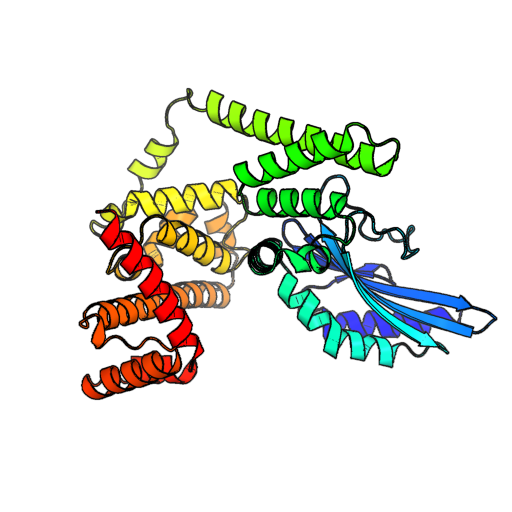O O . PHE A 1 365 ? 0.434 -13.356 17.140 1.00 88.19 365 PHE A O 1
ATOM 2855 N N . LYS A 1 366 ? 0.809 -14.452 15.220 1.00 80.88 366 LYS A N 1
ATOM 2856 C CA . LYS A 1 366 ? 0.266 -13.374 14.374 1.00 80.88 366 LYS A CA 1
ATOM 2857 C C . LYS A 1 366 ? -1.244 -13.213 14.550 1.00 80.88 366 LYS A C 1
ATOM 2859 O O . LYS A 1 366 ? -1.730 -12.088 14.496 1.00 80.88 366 LYS A O 1
ATOM 2864 N N . GLY A 1 367 ? -1.967 -14.311 14.792 1.00 85.62 367 GLY A N 1
ATOM 2865 C CA . GLY A 1 367 ? -3.397 -14.255 15.098 1.00 85.62 367 GLY A CA 1
ATOM 2866 C C . GLY A 1 367 ? -3.659 -13.496 16.400 1.00 85.62 367 GLY A C 1
ATOM 2867 O O . GLY A 1 367 ? -4.549 -12.655 16.466 1.00 85.62 367 GLY A O 1
ATOM 2868 N N . ALA A 1 368 ? -2.815 -13.696 17.418 1.00 93.75 368 ALA A N 1
ATOM 2869 C CA . ALA A 1 368 ? -2.917 -12.956 18.675 1.00 93.75 368 ALA A CA 1
ATOM 2870 C C . ALA A 1 368 ? -2.672 -11.444 18.504 1.00 93.75 368 ALA A C 1
ATOM 2872 O O . ALA A 1 368 ? -3.380 -10.645 19.115 1.00 93.75 368 ALA A O 1
ATOM 2873 N N . ASP A 1 369 ? -1.728 -11.040 17.645 1.00 90.44 369 ASP A N 1
ATOM 2874 C CA . ASP A 1 369 ? -1.483 -9.621 17.346 1.00 90.44 369 ASP A CA 1
ATOM 2875 C C . ASP A 1 369 ? -2.725 -8.945 16.722 1.00 90.44 369 ASP A C 1
ATOM 2877 O O . ASP A 1 369 ? -3.089 -7.832 17.116 1.00 90.44 369 ASP A O 1
ATOM 2881 N N . ALA A 1 370 ? -3.412 -9.624 15.795 1.00 90.38 370 ALA A N 1
ATOM 2882 C CA . ALA A 1 370 ? -4.642 -9.120 15.173 1.00 90.38 370 ALA A CA 1
ATOM 2883 C C . ALA A 1 370 ? -5.783 -8.965 16.195 1.00 90.38 370 ALA A C 1
ATOM 2885 O O . ALA A 1 370 ? -6.461 -7.934 16.236 1.00 90.38 370 ALA A O 1
ATOM 2886 N N . VAL A 1 371 ? -5.931 -9.938 17.099 1.00 96.44 371 VAL A N 1
ATOM 2887 C CA . VAL A 1 371 ? -6.905 -9.876 18.198 1.00 96.44 371 VAL A CA 1
ATOM 2888 C C . VAL A 1 371 ? -6.616 -8.709 19.147 1.00 96.44 371 VAL A C 1
ATOM 2890 O O . VAL A 1 371 ? -7.538 -7.981 19.519 1.00 96.44 371 VAL A O 1
ATOM 2893 N N . ILE A 1 372 ? -5.351 -8.475 19.517 1.00 95.94 372 ILE A N 1
ATOM 2894 C CA . ILE A 1 372 ? -4.959 -7.333 20.363 1.00 95.94 372 ILE A CA 1
ATOM 2895 C C . ILE A 1 372 ? -5.315 -6.004 19.682 1.00 95.94 372 ILE A C 1
ATOM 2897 O O . ILE A 1 372 ? -5.844 -5.097 20.335 1.00 95.94 372 ILE A O 1
ATOM 2901 N N . ALA A 1 373 ? -5.074 -5.885 18.374 1.00 93.12 373 ALA A N 1
ATOM 2902 C CA . ALA A 1 373 ? -5.448 -4.696 17.613 1.00 93.12 373 ALA A CA 1
ATOM 2903 C C . ALA A 1 373 ? -6.972 -4.469 17.635 1.00 93.12 373 ALA A C 1
ATOM 2905 O O . ALA A 1 373 ? -7.433 -3.367 17.953 1.00 93.12 373 ALA A O 1
ATOM 2906 N N . ALA A 1 374 ? -7.764 -5.522 17.409 1.00 95.25 374 ALA A N 1
ATOM 2907 C CA . ALA A 1 374 ? -9.221 -5.461 17.495 1.00 95.25 374 ALA A CA 1
ATOM 2908 C C . ALA A 1 374 ? -9.714 -5.082 18.909 1.00 95.25 374 ALA A C 1
ATOM 2910 O O . ALA A 1 374 ? -10.618 -4.253 19.048 1.00 95.25 374 ALA A O 1
ATOM 2911 N N . MET A 1 375 ? -9.084 -5.602 19.972 1.00 95.88 375 MET A N 1
ATOM 2912 C CA . MET A 1 375 ? -9.391 -5.214 21.357 1.00 95.88 375 MET A CA 1
ATOM 2913 C C . MET A 1 375 ? -9.156 -3.724 21.608 1.00 95.88 375 MET A C 1
ATOM 2915 O O . MET A 1 375 ? -9.961 -3.085 22.296 1.00 95.88 375 MET A O 1
ATOM 2919 N N . ALA A 1 376 ? -8.062 -3.167 21.082 1.00 93.94 376 ALA A N 1
ATOM 2920 C CA . ALA A 1 376 ? -7.736 -1.754 21.237 1.00 93.94 376 ALA A CA 1
ATOM 2921 C C . ALA A 1 376 ? -8.794 -0.859 20.570 1.00 93.94 376 ALA A C 1
ATOM 2923 O O . ALA A 1 376 ? -9.265 0.098 21.191 1.00 93.94 376 ALA A O 1
ATOM 2924 N N . LEU A 1 377 ? -9.224 -1.211 19.354 1.00 93.38 377 LEU A N 1
ATOM 2925 C CA . LEU A 1 377 ? -10.281 -0.499 18.629 1.00 93.38 377 LEU A CA 1
ATOM 2926 C C . LEU A 1 377 ? -11.614 -0.530 19.392 1.00 93.38 377 LEU A C 1
ATOM 2928 O O . LEU A 1 377 ? -12.189 0.521 19.687 1.00 93.38 377 LEU A O 1
ATOM 2932 N N . LEU A 1 378 ? -12.068 -1.720 19.797 1.00 94.19 378 LEU A N 1
ATOM 2933 C CA . LEU A 1 378 ? -13.331 -1.897 20.522 1.00 94.19 378 LEU A CA 1
ATOM 2934 C C . LEU A 1 378 ? -13.325 -1.201 21.895 1.00 94.19 378 LEU A C 1
ATOM 2936 O O . LEU A 1 378 ? -14.307 -0.565 22.288 1.00 94.19 378 LEU A O 1
ATOM 2940 N N . SER A 1 379 ? -12.203 -1.257 22.617 1.00 91.31 379 SER A N 1
ATOM 2941 C CA . SER A 1 379 ? -12.058 -0.586 23.917 1.00 91.31 379 SER A CA 1
ATOM 2942 C C . SER A 1 379 ? -12.171 0.932 23.801 1.00 91.31 379 SER A C 1
ATOM 2944 O O . SER A 1 379 ? -12.738 1.576 24.685 1.00 91.31 379 SER A O 1
ATOM 2946 N N . ASN A 1 380 ? -11.657 1.517 22.718 1.00 84.19 380 ASN A N 1
ATOM 2947 C CA . ASN A 1 380 ? -11.715 2.959 22.498 1.00 84.19 380 ASN A CA 1
ATOM 2948 C C . ASN A 1 380 ? -13.135 3.439 22.166 1.00 84.19 380 ASN A C 1
ATOM 2950 O O . ASN A 1 380 ? -13.520 4.510 22.636 1.00 84.19 380 ASN A O 1
ATOM 2954 N N . SER A 1 381 ? -13.943 2.639 21.459 1.00 78.44 381 SER A N 1
ATOM 2955 C CA . SER A 1 381 ? -15.341 3.000 21.176 1.00 78.44 381 SER A CA 1
ATOM 2956 C C . SER A 1 381 ? -16.226 3.022 22.421 1.00 78.44 381 SER A C 1
ATOM 2958 O O . SER A 1 381 ? -17.145 3.829 22.492 1.00 78.44 381 SER A O 1
ATOM 2960 N N . THR A 1 382 ? -15.974 2.162 23.410 1.00 68.12 382 THR A N 1
ATOM 2961 C CA . THR A 1 382 ? -16.788 2.142 24.645 1.00 68.12 382 THR A CA 1
ATOM 2962 C C . THR A 1 382 ? -16.540 3.332 25.576 1.00 68.12 382 THR A C 1
ATOM 2964 O O . THR A 1 382 ? -17.302 3.541 26.513 1.00 68.12 382 THR A O 1
ATOM 2967 N N . ARG A 1 383 ? -15.480 4.119 25.348 1.00 65.12 383 ARG A N 1
ATOM 2968 C CA . ARG A 1 383 ? -15.162 5.310 26.157 1.00 65.12 383 ARG A CA 1
ATOM 2969 C C . ARG A 1 383 ? -15.811 6.593 25.638 1.00 65.12 383 ARG A C 1
ATOM 2971 O O . ARG A 1 383 ? -15.806 7.590 26.356 1.00 65.12 383 ARG A O 1
ATOM 2978 N N . THR A 1 384 ? -16.293 6.595 24.397 1.00 55.12 384 THR A N 1
ATOM 2979 C CA . THR A 1 384 ? -16.843 7.779 23.715 1.00 55.12 384 THR A CA 1
ATOM 2980 C C . THR A 1 384 ? -18.370 7.784 23.624 1.00 55.12 384 THR A C 1
ATOM 2982 O O . THR A 1 384 ? -18.938 8.828 23.302 1.00 55.12 384 THR A O 1
ATOM 2985 N N . SER A 1 385 ? -19.022 6.658 23.929 1.00 47.78 385 SER A N 1
ATOM 2986 C CA . SER A 1 385 ? -20.468 6.531 24.172 1.00 47.78 385 SER A CA 1
ATOM 2987 C C . SER A 1 385 ? -20.811 6.815 25.628 1.00 47.78 385 SER A C 1
ATOM 2989 O O . SER A 1 385 ? -21.809 7.526 25.872 1.00 47.78 385 SER A O 1
#

Nearest PDB structures (foldseek):
  4oqe-assembly1_A  TM=4.785E-01  e=8.037E+00  Streptomyces fradiae
  3bcy-assembly1_A  TM=4.249E-01  e=8.037E+00  Saccharomyces cerevisiae
  3px3-assembly1_D  TM=4.038E-01  e=5.622E+00  Streptomyces fradiae
  6m81-assembly1_C-2  TM=4.057E-01  e=8.037E+00  Streptomyces fradiae

Mean predicted aligned error: 15.29 Å

Sequence (385 aa):
MELLNPTLKIFAGYVNRELAQYNFTLISPYLAERRAPGIRQGVLLGVDVVADVVCTAVRTYSAFTHELDDGPTATQLETSDVVAGVVSGSLGSWGGDLRCPLRMVTESLLPDLLRYGTVDAIVAEVERYPGSAGRHIGSSPIAATFNLAHCLETIGRLSDAKVLYLETAERLKQGHDVLARAYADAARRRVEALHRADVKGGVSAKSGDVTHNVYDQLELSDEDEALRPFYSGLLRYLKNAGENPATSYPSLLFRAMDELYETGPRPGFWKSVTSRAIMSVVKTYARDFERQMTALSPTELEEYVADLELGLQMRVFDETCAERLLALTPGARPETREDVYEWLLTDFDRRGEEDKSDYLERDGFKGADAVIAAMALLSNSTRTS

Radius of gyration: 24.86 Å; Cα contacts (8 Å, |Δi|>4): 460; chains: 1; bounding box: 74×59×64 Å